Protein AF-A0AAD5LE48-F1 (afdb_monomer_lite)

Structure (mmCIF, N/CA/C/O backbone):
data_AF-A0AAD5LE48-F1
#
_entry.id   AF-A0AAD5LE48-F1
#
loop_
_atom_site.group_PDB
_atom_site.id
_atom_site.type_symbol
_atom_site.label_atom_id
_atom_site.label_alt_id
_atom_site.label_comp_id
_atom_site.label_asym_id
_atom_site.label_entity_id
_atom_site.label_seq_id
_atom_site.pdbx_PDB_ins_code
_atom_site.Cartn_x
_atom_site.Cartn_y
_atom_site.Cartn_z
_atom_site.occupancy
_atom_site.B_iso_or_equiv
_atom_site.auth_seq_id
_atom_site.auth_comp_id
_atom_site.auth_asym_id
_atom_site.auth_atom_id
_atom_site.pdbx_PDB_model_num
ATOM 1 N N . MET A 1 1 ? 73.760 23.676 -11.365 1.00 52.62 1 MET A N 1
ATOM 2 C CA . MET A 1 1 ? 73.547 25.018 -10.788 1.00 52.62 1 MET A CA 1
ATOM 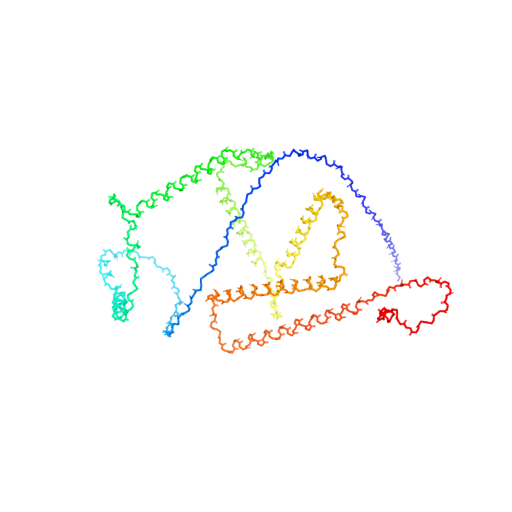3 C C . MET A 1 1 ? 72.198 25.520 -11.265 1.00 52.62 1 MET A C 1
ATOM 5 O O . MET A 1 1 ? 72.145 25.858 -12.432 1.00 52.62 1 MET A O 1
ATOM 9 N N . THR A 1 2 ? 71.165 25.488 -10.412 1.00 41.56 2 THR A N 1
ATOM 10 C CA . THR A 1 2 ? 70.126 26.533 -10.226 1.00 41.56 2 THR A CA 1
ATOM 11 C C . THR A 1 2 ? 69.010 26.014 -9.306 1.00 41.56 2 THR A C 1
ATOM 13 O O . THR A 1 2 ? 68.223 25.147 -9.661 1.00 41.56 2 THR A O 1
ATOM 16 N N . THR A 1 3 ? 69.077 26.515 -8.072 1.00 56.47 3 THR A N 1
ATOM 17 C CA . THR A 1 3 ? 68.016 26.949 -7.143 1.00 56.47 3 THR A CA 1
ATOM 18 C C . THR A 1 3 ? 66.665 26.228 -7.062 1.00 56.47 3 THR A C 1
ATOM 20 O O . THR A 1 3 ? 65.800 26.343 -7.925 1.00 56.47 3 THR A O 1
ATOM 23 N N . VAL A 1 4 ? 66.491 25.645 -5.874 1.00 49.28 4 VAL A N 1
ATOM 24 C CA . VAL A 1 4 ? 65.269 25.434 -5.089 1.00 49.28 4 VAL A CA 1
ATOM 25 C C . VAL A 1 4 ? 64.479 26.738 -4.908 1.00 49.28 4 VAL A C 1
ATOM 27 O O . VAL A 1 4 ? 65.065 27.750 -4.524 1.00 49.28 4 VAL A O 1
ATOM 30 N N . THR A 1 5 ? 63.156 26.688 -5.075 1.00 56.47 5 THR A N 1
ATOM 31 C CA . THR A 1 5 ? 62.216 27.647 -4.475 1.00 56.47 5 THR A CA 1
ATOM 32 C C . THR A 1 5 ? 61.049 26.902 -3.835 1.00 56.47 5 THR A C 1
ATOM 34 O O . THR A 1 5 ? 60.410 26.039 -4.431 1.00 56.47 5 THR A O 1
ATOM 37 N N . GLN A 1 6 ? 60.850 27.230 -2.565 1.00 51.38 6 GLN A N 1
ATOM 38 C CA . GLN A 1 6 ? 59.917 26.668 -1.602 1.00 51.38 6 GLN A CA 1
ATOM 39 C C . GLN A 1 6 ? 58.788 27.697 -1.454 1.00 51.38 6 GLN A C 1
ATOM 41 O O . GLN A 1 6 ? 59.073 28.871 -1.225 1.00 51.38 6 GLN A O 1
ATOM 46 N N . GLY A 1 7 ? 57.537 27.284 -1.660 1.00 52.62 7 GLY A N 1
ATOM 47 C CA . GLY A 1 7 ? 56.355 28.141 -1.553 1.00 52.62 7 GLY A CA 1
ATOM 48 C C . GLY A 1 7 ? 55.360 27.543 -0.570 1.00 52.62 7 GLY A C 1
ATOM 49 O O . GLY A 1 7 ? 54.667 26.586 -0.904 1.00 52.62 7 GLY A O 1
ATOM 50 N N . ASP A 1 8 ? 55.361 28.099 0.638 1.00 51.84 8 ASP A N 1
ATOM 51 C CA . ASP A 1 8 ? 54.362 27.939 1.695 1.00 51.84 8 ASP A CA 1
ATOM 52 C C . ASP A 1 8 ? 53.078 28.690 1.301 1.00 51.84 8 ASP A C 1
ATOM 54 O O . ASP A 1 8 ? 53.119 29.905 1.110 1.00 51.84 8 ASP A O 1
ATOM 58 N N . GLU A 1 9 ? 51.934 28.005 1.238 1.00 59.25 9 GLU A N 1
ATOM 59 C CA . GLU A 1 9 ? 50.615 28.648 1.278 1.00 59.25 9 GLU A CA 1
ATOM 60 C C . GLU A 1 9 ? 49.789 28.061 2.424 1.00 59.25 9 GLU A C 1
ATOM 62 O O . GLU A 1 9 ? 49.365 26.904 2.430 1.00 59.25 9 GLU A O 1
ATOM 67 N N . ARG A 1 10 ? 49.597 28.911 3.432 1.00 48.62 10 ARG A N 1
ATOM 68 C CA . ARG A 1 10 ? 48.846 28.683 4.660 1.00 48.62 10 ARG A CA 1
ATOM 69 C C . ARG A 1 10 ? 47.411 29.153 4.410 1.00 48.62 10 ARG A C 1
ATOM 71 O O . ARG A 1 10 ? 47.157 30.352 4.377 1.00 48.62 10 ARG A O 1
ATOM 78 N N . ALA A 1 11 ? 46.485 28.221 4.196 1.00 57.53 11 ALA A N 1
ATOM 79 C CA . ALA A 1 11 ? 45.061 28.527 4.084 1.00 57.53 11 ALA A CA 1
ATOM 80 C C . ALA A 1 11 ? 44.430 28.596 5.486 1.00 57.53 11 ALA A C 1
ATOM 82 O O . ALA A 1 11 ? 44.268 27.580 6.162 1.00 57.53 11 ALA A O 1
ATOM 83 N N . GLU A 1 12 ? 44.106 29.812 5.920 1.00 55.41 12 GLU A N 1
ATOM 84 C CA . GLU A 1 12 ? 43.290 30.106 7.100 1.00 55.41 12 GLU A CA 1
ATOM 85 C C . GLU A 1 12 ? 41.845 29.641 6.840 1.00 55.41 12 GLU A C 1
ATOM 87 O O . GLU A 1 12 ? 41.191 30.076 5.892 1.00 55.41 12 GLU A O 1
ATOM 92 N N . GLY A 1 13 ? 41.355 28.714 7.664 1.00 50.41 13 GLY A N 1
ATOM 93 C CA . GLY A 1 13 ? 39.972 28.247 7.646 1.00 50.41 13 GLY A CA 1
ATOM 94 C C . GLY A 1 13 ? 39.073 29.200 8.427 1.00 50.41 13 GLY A C 1
ATOM 95 O O . GLY A 1 13 ? 39.010 29.138 9.652 1.00 50.41 13 GLY A O 1
ATOM 96 N N . GLU A 1 14 ? 38.366 30.065 7.708 1.00 53.16 14 GLU A N 1
ATOM 97 C CA . GLU A 1 14 ? 37.365 30.984 8.242 1.00 53.16 14 GLU A CA 1
ATOM 98 C C . GLU A 1 14 ? 36.096 30.201 8.642 1.00 53.16 14 GLU A C 1
ATOM 100 O O . GLU A 1 14 ? 35.313 29.736 7.810 1.00 53.16 14 GLU A O 1
ATOM 105 N N . THR A 1 15 ? 35.905 29.985 9.945 1.00 50.03 15 THR A N 1
ATOM 106 C CA . THR A 1 15 ? 34.711 29.345 10.511 1.00 50.03 15 THR A CA 1
ATOM 107 C C . THR A 1 15 ? 33.518 30.298 10.451 1.00 50.03 15 THR A C 1
ATOM 109 O O . THR A 1 15 ? 33.377 31.185 11.293 1.00 50.03 15 THR A O 1
ATOM 112 N N . ALA A 1 16 ? 32.641 30.102 9.468 1.00 53.88 16 ALA A N 1
ATOM 113 C CA . ALA A 1 16 ? 31.370 30.810 9.358 1.0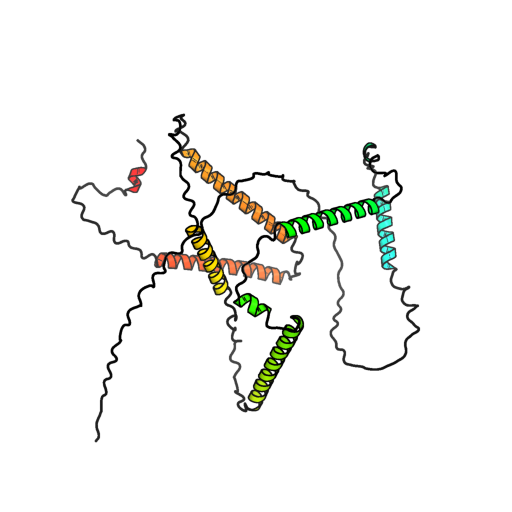0 53.88 16 ALA A CA 1
ATOM 114 C C . ALA A 1 16 ? 30.403 30.397 10.486 1.00 53.88 16 ALA A C 1
ATOM 116 O O . ALA A 1 16 ? 30.021 29.230 10.608 1.00 53.88 16 ALA A O 1
ATOM 117 N N . ALA A 1 17 ? 29.996 31.366 11.308 1.00 65.12 17 ALA A N 1
ATOM 118 C CA . ALA A 1 17 ? 28.974 31.193 12.335 1.00 65.12 17 ALA A CA 1
ATOM 119 C C . ALA A 1 17 ? 27.583 30.944 11.705 1.00 65.12 17 ALA A C 1
ATOM 121 O O . ALA A 1 17 ? 27.245 31.577 10.700 1.00 65.12 17 ALA A O 1
ATOM 122 N N . PRO A 1 18 ? 26.749 30.053 12.277 1.00 69.56 18 PRO A N 1
ATOM 123 C CA . PRO A 1 18 ? 25.406 29.799 11.766 1.00 69.56 18 PRO A CA 1
ATOM 124 C C . PRO A 1 18 ? 24.475 31.004 12.009 1.00 69.56 18 PRO A C 1
ATOM 126 O O . PRO A 1 18 ? 24.564 31.649 13.057 1.00 69.56 18 PRO A O 1
ATOM 129 N N . PRO A 1 19 ? 23.558 31.312 11.071 1.00 72.94 19 PRO A N 1
ATOM 130 C CA . PRO A 1 19 ? 22.644 32.440 11.205 1.00 72.94 19 PRO A CA 1
ATOM 131 C C . PRO A 1 19 ? 21.613 32.210 12.327 1.00 72.94 19 PRO A C 1
ATOM 133 O O . PRO A 1 19 ? 21.191 31.071 12.554 1.00 72.94 19 PRO A O 1
ATOM 136 N N . PRO A 1 20 ? 21.166 33.279 13.012 1.00 71.44 20 PRO A N 1
ATOM 137 C CA . PRO A 1 20 ? 20.167 33.176 14.069 1.00 71.44 20 PRO A CA 1
ATOM 138 C C . PRO A 1 20 ? 18.784 32.781 13.512 1.00 71.44 20 PRO A C 1
ATOM 140 O O . PRO A 1 20 ? 18.433 33.158 12.389 1.00 71.44 20 PRO A O 1
ATOM 143 N N . PRO A 1 21 ? 17.969 32.047 14.292 1.00 63.34 21 PRO A N 1
ATOM 144 C CA . PRO A 1 21 ? 16.643 31.617 13.869 1.00 63.34 21 PRO A CA 1
ATOM 145 C C . PRO A 1 21 ? 15.683 32.809 13.752 1.00 63.34 21 PRO A C 1
ATOM 147 O O . PRO A 1 21 ? 15.531 33.607 14.677 1.00 63.34 21 PRO A O 1
ATOM 150 N N . LEU A 1 22 ? 15.010 32.906 12.604 1.00 60.41 22 LEU A N 1
ATOM 151 C CA . LEU A 1 22 ? 13.974 33.902 12.342 1.00 60.41 22 LEU A CA 1
ATOM 152 C C . LEU A 1 22 ? 12.737 33.615 13.208 1.00 60.41 22 LEU A C 1
ATOM 154 O O . LEU A 1 22 ? 12.038 32.622 13.010 1.00 60.41 22 LEU A O 1
ATOM 158 N N . LEU A 1 23 ? 12.468 34.508 14.160 1.00 54.47 23 LEU A N 1
ATOM 159 C CA . LEU A 1 23 ? 11.239 34.541 14.950 1.00 54.47 23 LEU A CA 1
ATOM 160 C C . LEU A 1 23 ? 10.056 34.920 14.047 1.00 54.47 23 LEU A C 1
ATOM 162 O O . LEU A 1 23 ? 9.975 36.043 13.549 1.00 54.47 23 LEU A O 1
ATOM 166 N N . LEU A 1 24 ? 9.134 33.980 13.840 1.00 62.50 24 LEU A N 1
ATOM 167 C CA . LEU A 1 24 ? 7.852 34.237 13.183 1.00 62.50 24 LEU A CA 1
ATOM 168 C C . LEU A 1 24 ? 6.886 34.942 14.156 1.00 62.50 24 LEU A C 1
ATOM 170 O O . LEU A 1 24 ? 6.830 34.566 15.330 1.00 62.50 24 LEU A O 1
ATOM 174 N N . PRO A 1 25 ? 6.103 35.936 13.694 1.00 63.28 25 PRO A N 1
ATOM 175 C CA . PRO A 1 25 ? 5.102 36.598 14.524 1.00 63.28 25 PRO A CA 1
ATOM 176 C C . PRO A 1 25 ? 3.909 35.669 14.829 1.00 63.28 25 PRO A C 1
ATOM 178 O O . PRO A 1 25 ? 3.568 34.812 14.008 1.00 63.28 25 PRO A O 1
ATOM 181 N N . PRO A 1 26 ? 3.237 35.844 15.983 1.00 54.47 26 PRO A N 1
ATOM 182 C CA . PRO A 1 26 ? 2.100 35.020 16.381 1.00 54.47 26 PRO A CA 1
ATOM 183 C C . PRO A 1 26 ? 0.889 35.277 15.473 1.00 54.47 26 PRO A C 1
ATOM 185 O O . PRO A 1 26 ? 0.409 36.406 15.358 1.00 54.47 26 PRO A O 1
ATOM 188 N N . SER A 1 27 ? 0.370 34.222 14.841 1.00 49.34 27 SER A N 1
ATOM 189 C CA . SER A 1 27 ? -0.874 34.290 14.074 1.00 49.34 27 SER A CA 1
ATOM 190 C C . SER A 1 27 ? -2.066 34.453 15.017 1.00 49.34 27 SER A C 1
ATOM 192 O O . SER A 1 27 ? -2.290 33.614 15.892 1.00 49.34 27 SER A O 1
ATOM 194 N N . ALA A 1 28 ? -2.848 35.511 14.815 1.00 46.41 28 ALA A N 1
ATOM 195 C CA . ALA A 1 28 ? -4.138 35.699 15.464 1.00 46.41 28 ALA A CA 1
ATOM 196 C C . ALA A 1 28 ? -5.074 34.524 15.120 1.00 46.41 28 ALA A C 1
ATOM 198 O O . ALA A 1 28 ? -5.362 34.269 13.950 1.00 46.41 28 ALA A O 1
ATOM 199 N N . GLY A 1 29 ? -5.502 33.781 16.143 1.00 49.97 29 GLY A N 1
ATOM 200 C CA . GLY A 1 29 ? -6.390 32.630 15.997 1.00 49.97 29 GLY A CA 1
ATOM 201 C C . GLY A 1 29 ? -7.837 33.032 15.667 1.00 49.97 29 GLY A C 1
ATOM 202 O O . GLY A 1 29 ? -8.290 34.093 16.105 1.00 49.97 29 GLY A O 1
ATOM 203 N N . PRO A 1 30 ? -8.585 32.199 14.921 1.00 54.16 30 PRO A N 1
ATOM 204 C CA . PRO A 1 30 ? -9.992 32.443 14.636 1.00 54.16 30 PRO A CA 1
ATOM 205 C C . PRO A 1 30 ? -10.880 32.141 15.851 1.00 54.16 30 PRO A C 1
ATOM 207 O O . PRO A 1 30 ? -10.759 31.112 16.514 1.00 54.16 30 PRO A O 1
ATOM 210 N N . THR A 1 31 ? -11.803 33.060 16.116 1.00 45.12 31 THR A N 1
ATOM 211 C CA . THR A 1 31 ? -12.871 32.957 17.113 1.00 45.12 31 THR A CA 1
ATOM 212 C C . THR A 1 31 ? -13.891 31.902 16.669 1.00 45.12 31 THR A C 1
ATOM 214 O O . THR A 1 31 ? -14.505 32.048 15.614 1.00 45.12 31 THR A O 1
ATOM 217 N N . VAL A 1 32 ? -14.075 30.835 17.454 1.00 44.22 32 VAL A N 1
ATOM 218 C CA . VAL A 1 32 ? -15.041 29.757 17.171 1.00 44.22 32 VAL A CA 1
ATOM 219 C C . VAL A 1 32 ? -16.262 29.921 18.079 1.00 44.22 32 VAL A C 1
ATOM 221 O O . VAL A 1 32 ? -16.128 29.958 19.301 1.00 44.22 32 VAL A O 1
ATOM 224 N N . ALA A 1 33 ? -17.445 30.040 17.473 1.00 44.72 33 ALA A N 1
ATOM 225 C CA . ALA A 1 33 ? -18.741 30.024 18.151 1.00 44.72 33 ALA A CA 1
ATOM 226 C C . ALA A 1 33 ? -19.198 28.572 18.432 1.00 44.72 33 ALA A C 1
ATOM 228 O O . ALA A 1 33 ? -18.840 27.674 17.665 1.00 44.72 33 ALA A O 1
ATOM 229 N N . PRO A 1 34 ? -19.980 28.316 19.498 1.00 50.84 34 PRO A N 1
ATOM 230 C CA . PRO A 1 34 ? -20.386 26.968 19.881 1.00 50.84 34 PRO A CA 1
ATOM 231 C C . PRO A 1 34 ? -21.618 26.520 19.084 1.00 50.84 34 PRO A C 1
ATOM 233 O O . PRO A 1 34 ? -22.558 27.294 18.910 1.00 50.84 34 PRO A O 1
ATOM 236 N N . LEU A 1 35 ? -21.632 25.263 18.636 1.00 42.81 35 LEU A N 1
ATOM 237 C CA . LEU A 1 35 ? -22.845 24.599 18.161 1.00 42.81 35 LEU A CA 1
ATOM 238 C C . LEU A 1 35 ? -23.081 23.307 18.941 1.00 42.81 35 LEU A C 1
ATOM 240 O O . LEU A 1 35 ? -22.179 22.489 19.129 1.00 42.81 35 LEU A O 1
ATOM 244 N N . ASP A 1 36 ? -24.322 23.214 19.407 1.00 41.81 36 ASP A N 1
ATOM 245 C CA . ASP A 1 36 ? -24.914 22.193 20.254 1.00 41.81 36 ASP A CA 1
ATOM 246 C C . ASP A 1 36 ? -24.954 20.796 19.627 1.00 41.81 36 ASP A C 1
ATOM 248 O O . ASP A 1 36 ? -24.866 20.602 18.414 1.00 41.81 36 ASP A O 1
ATOM 252 N N . GLY A 1 37 ? -25.076 19.805 20.510 1.00 45.28 37 GLY A N 1
ATOM 253 C CA . GLY A 1 37 ? -24.974 18.393 20.191 1.00 45.28 37 GLY A CA 1
ATOM 254 C C . GLY A 1 37 ? -26.247 17.702 19.705 1.00 45.28 37 GLY A C 1
ATOM 255 O O . GLY A 1 37 ? -27.360 18.202 19.794 1.00 45.28 37 GLY A O 1
ATOM 256 N N . ALA A 1 38 ? -26.029 16.468 19.260 1.00 39.00 38 ALA A N 1
ATOM 257 C CA . ALA A 1 38 ? -26.976 15.358 19.204 1.00 39.00 38 ALA A CA 1
ATOM 258 C C . ALA A 1 38 ? -26.097 14.090 19.120 1.00 39.00 38 ALA A C 1
ATOM 260 O O . ALA A 1 38 ? -25.253 13.983 18.237 1.00 39.00 38 ALA A O 1
ATOM 261 N N . SER A 1 39 ? -26.016 13.241 20.152 1.00 41.47 39 SER A N 1
ATOM 262 C CA . SER A 1 39 ? -26.899 12.085 20.383 1.00 41.47 39 SER A CA 1
ATOM 263 C C . SER A 1 39 ? -27.411 11.444 19.095 1.00 41.47 39 SER A C 1
ATOM 265 O O . SER A 1 39 ? -28.147 12.098 18.368 1.00 41.47 39 SER A O 1
ATOM 267 N N . VAL A 1 40 ? -27.073 10.167 18.865 1.00 39.97 40 VAL A N 1
ATOM 268 C CA . VAL A 1 40 ? -28.031 9.077 18.574 1.00 39.97 40 VAL A CA 1
ATOM 269 C C . VAL A 1 40 ? -27.296 7.771 18.200 1.00 39.97 40 VAL A C 1
ATOM 271 O O . VAL A 1 40 ? -26.526 7.692 17.250 1.00 39.97 40 VAL A O 1
ATOM 274 N N . GLU A 1 41 ? -27.567 6.780 19.049 1.00 36.34 41 GLU A N 1
ATOM 275 C CA . GLU A 1 41 ? -27.874 5.362 18.807 1.00 36.34 41 GLU A CA 1
ATOM 276 C C . GLU A 1 41 ? -26.913 4.400 18.085 1.00 36.34 41 GLU A C 1
ATOM 278 O O . GLU A 1 41 ? -26.689 4.388 16.879 1.00 36.34 41 GLU A O 1
ATOM 283 N N . SER A 1 42 ? -26.497 3.441 18.911 1.00 45.06 42 SER A N 1
ATOM 284 C CA . SER A 1 42 ? -26.138 2.056 18.632 1.00 45.06 42 SER A CA 1
ATOM 285 C C . SER A 1 42 ? -27.193 1.266 17.842 1.00 45.06 42 SER A C 1
ATOM 287 O O . SER A 1 42 ? -28.369 1.272 18.203 1.00 45.06 42 SER A O 1
ATOM 289 N N . GLY A 1 43 ? -26.738 0.454 16.881 1.00 37.25 43 GLY A N 1
ATOM 290 C CA . GLY A 1 43 ? -27.512 -0.608 16.225 1.00 37.25 43 GLY A CA 1
ATOM 291 C C . GLY A 1 43 ? -26.707 -1.916 16.075 1.00 37.25 43 GLY A C 1
ATOM 292 O O . GLY A 1 43 ? -25.477 -1.873 16.150 1.00 37.25 43 GLY A O 1
ATOM 293 N N . PRO A 1 44 ? -27.369 -3.084 15.932 1.00 50.41 44 PRO A N 1
ATOM 294 C CA . PRO A 1 44 ? -26.908 -4.335 16.536 1.00 50.41 44 PRO A CA 1
ATOM 295 C C . PRO A 1 44 ? -26.129 -5.301 15.628 1.00 50.41 44 PRO A C 1
ATOM 297 O O . PRO A 1 44 ? -26.191 -5.287 14.402 1.00 50.41 44 PRO A O 1
ATOM 300 N N . VAL A 1 45 ? -25.439 -6.198 16.333 1.00 41.34 45 VAL A N 1
ATOM 301 C CA . VAL A 1 45 ? -24.678 -7.377 15.907 1.00 41.34 45 VAL A CA 1
ATOM 302 C C . VAL A 1 45 ? -25.593 -8.470 15.333 1.00 41.34 45 VAL A C 1
ATOM 304 O O . VAL A 1 45 ? -26.605 -8.805 15.944 1.00 41.34 45 VAL A O 1
ATOM 307 N N . THR A 1 46 ? -25.182 -9.115 14.235 1.00 48.59 46 THR A N 1
ATOM 308 C CA . THR A 1 46 ? -25.749 -10.397 13.765 1.00 48.59 46 THR A CA 1
ATOM 309 C C . THR A 1 46 ? -24.698 -11.517 13.762 1.00 48.59 46 THR A C 1
ATOM 311 O O . THR A 1 46 ? -23.561 -11.260 13.354 1.00 48.59 46 THR A O 1
ATOM 314 N N . PRO A 1 47 ? -25.045 -12.756 14.174 1.00 49.41 47 PRO A N 1
ATOM 315 C CA . PRO A 1 47 ? -24.124 -13.888 14.231 1.00 49.41 47 PRO A CA 1
ATOM 316 C C . PRO A 1 47 ? -24.154 -14.754 12.958 1.00 49.41 47 PRO A C 1
ATOM 318 O O . PRO A 1 47 ? -25.088 -14.704 12.161 1.00 49.41 47 PRO A O 1
ATOM 321 N N . GLY A 1 48 ? -23.092 -15.544 12.784 1.00 36.75 48 GLY A N 1
ATOM 322 C CA . GLY A 1 48 ? -22.757 -16.264 11.558 1.00 36.75 48 GLY A CA 1
ATOM 323 C C . GLY A 1 48 ? -23.560 -17.519 11.201 1.00 36.75 48 GLY A C 1
ATOM 324 O O . GLY A 1 48 ? -24.442 -17.984 11.917 1.00 36.75 48 GLY A O 1
ATOM 325 N N . GLY A 1 49 ? -23.158 -18.107 10.071 1.00 34.34 49 GLY A N 1
ATOM 326 C CA . GLY A 1 49 ? -23.667 -19.366 9.538 1.00 34.34 49 GLY A CA 1
ATOM 327 C C . GLY A 1 49 ? -22.566 -20.131 8.803 1.00 34.34 49 GLY A C 1
ATOM 328 O O . GLY A 1 49 ? -22.047 -19.684 7.787 1.00 34.34 49 GLY A O 1
ATOM 329 N N . LYS A 1 50 ? -22.211 -21.290 9.358 1.00 39.59 50 LYS A N 1
ATOM 330 C CA . LYS A 1 50 ? -21.335 -22.329 8.797 1.00 39.59 50 LYS A CA 1
ATOM 331 C C . LYS A 1 50 ? -22.013 -23.002 7.591 1.00 39.59 50 LYS A C 1
ATOM 333 O O . LYS A 1 50 ? -23.228 -23.166 7.621 1.00 39.59 50 LYS A O 1
ATOM 338 N N . SER A 1 51 ? -21.251 -23.550 6.637 1.00 36.91 51 SER A N 1
ATOM 339 C CA . SER A 1 51 ? -21.260 -25.007 6.357 1.00 36.91 51 SER A CA 1
ATOM 340 C C . SER A 1 51 ? -20.526 -25.446 5.072 1.00 36.91 51 SER A C 1
ATOM 342 O O . SER A 1 51 ? -20.645 -24.859 4.006 1.00 36.91 51 SER A O 1
ATOM 344 N N . ALA A 1 52 ? -19.830 -26.576 5.243 1.00 36.16 52 ALA A N 1
ATOM 345 C CA . ALA A 1 52 ? -19.773 -27.757 4.376 1.00 36.16 52 ALA A CA 1
ATOM 346 C C . ALA A 1 52 ? -19.099 -27.694 2.990 1.00 36.16 52 ALA A C 1
ATOM 348 O O . ALA A 1 52 ? -19.690 -27.457 1.942 1.00 36.16 52 ALA A O 1
ATOM 349 N N . SER A 1 53 ? -17.859 -28.170 3.021 1.00 38.88 53 SER A N 1
ATOM 350 C CA . SER A 1 53 ? -17.108 -28.833 1.963 1.00 38.88 53 SER A CA 1
ATOM 351 C C . SER A 1 53 ? -17.811 -30.070 1.370 1.00 38.88 53 SER A C 1
ATOM 353 O O . SER A 1 53 ? -18.411 -30.870 2.088 1.00 38.88 53 SER A O 1
ATOM 355 N N . LYS A 1 54 ? -17.624 -30.318 0.061 1.00 40.91 54 LYS A N 1
ATOM 356 C CA . LYS A 1 54 ? -17.682 -31.673 -0.522 1.00 40.91 54 LYS A CA 1
ATOM 357 C C . LYS A 1 54 ? -16.813 -31.818 -1.782 1.00 40.91 54 LYS A C 1
ATOM 359 O O . LYS A 1 54 ? -16.839 -31.012 -2.702 1.00 40.91 54 LYS A O 1
ATOM 364 N N . LYS A 1 55 ? -16.040 -32.906 -1.752 1.00 43.41 55 LYS A N 1
ATOM 365 C CA . LYS A 1 55 ? -15.070 -33.451 -2.716 1.00 43.41 55 LYS A CA 1
ATOM 366 C C . LYS A 1 55 ? -15.658 -33.702 -4.116 1.00 43.41 55 LYS A C 1
ATOM 368 O O . LYS A 1 55 ? -16.778 -34.199 -4.199 1.00 43.41 55 LYS A O 1
ATOM 373 N N . LYS A 1 56 ? -14.821 -33.638 -5.166 1.00 39.06 56 LYS A N 1
ATOM 374 C CA . LYS A 1 56 ? -14.451 -34.819 -5.989 1.00 39.06 56 LYS A CA 1
ATOM 375 C C . LYS A 1 56 ? -13.398 -34.511 -7.060 1.00 39.06 56 LYS A C 1
ATOM 377 O O . LYS A 1 56 ? -13.229 -33.391 -7.516 1.00 39.06 56 LYS A O 1
ATOM 382 N N . ALA A 1 57 ? -12.671 -35.571 -7.392 1.00 42.34 57 ALA A N 1
ATOM 383 C CA . ALA A 1 57 ? -11.439 -35.610 -8.154 1.00 42.34 57 ALA A CA 1
ATOM 384 C C . ALA A 1 57 ? -11.636 -35.971 -9.641 1.00 42.34 57 ALA A C 1
ATOM 386 O O . ALA A 1 57 ? -12.697 -36.443 -10.044 1.00 42.34 57 ALA A O 1
ATOM 387 N N . ARG A 1 58 ? -10.491 -35.922 -10.344 1.00 43.62 58 ARG A N 1
ATOM 388 C CA . ARG A 1 58 ? -10.097 -36.610 -11.593 1.00 43.62 58 ARG A CA 1
ATOM 389 C C . ARG A 1 58 ? -10.480 -35.907 -12.898 1.00 43.62 58 ARG A C 1
ATOM 391 O O . ARG A 1 58 ? -11.622 -35.996 -13.320 1.00 43.62 58 ARG A O 1
ATOM 398 N N . ARG A 1 59 ? -9.465 -35.413 -13.628 1.00 41.50 59 ARG A N 1
ATOM 399 C CA . ARG A 1 59 ? -9.100 -35.939 -14.963 1.00 41.50 59 ARG A CA 1
ATOM 400 C C . ARG A 1 59 ? -7.752 -35.391 -15.443 1.00 41.50 59 ARG A C 1
ATOM 402 O O . ARG A 1 59 ? -7.410 -34.239 -15.205 1.00 41.50 59 ARG A O 1
ATOM 409 N N . ALA A 1 60 ? -6.986 -36.262 -16.086 1.00 41.44 60 ALA A N 1
ATOM 410 C CA . ALA A 1 60 ? -5.663 -36.007 -16.631 1.00 41.44 60 ALA A CA 1
ATOM 411 C C . ALA A 1 60 ? -5.710 -35.665 -18.134 1.00 41.44 60 ALA A C 1
ATOM 413 O O . ALA A 1 60 ? -6.601 -36.130 -18.838 1.00 41.44 60 ALA A O 1
ATOM 414 N N . LYS A 1 61 ? -4.658 -34.952 -18.571 1.00 46.28 61 LYS A N 1
ATOM 415 C CA . LYS A 1 61 ? -3.992 -34.946 -19.894 1.00 46.28 61 LYS A CA 1
ATOM 416 C C . LYS A 1 61 ? -4.783 -34.566 -21.164 1.00 46.28 61 LYS A C 1
ATOM 418 O O . LYS A 1 61 ? -5.523 -35.374 -21.709 1.00 46.28 61 LYS A O 1
ATOM 423 N N . LYS A 1 62 ? -4.397 -33.416 -21.735 1.00 40.06 62 LYS A N 1
ATOM 424 C CA . LYS A 1 62 ? -3.838 -33.213 -23.100 1.00 40.06 62 LYS A CA 1
ATOM 425 C C . LYS A 1 62 ? -3.335 -31.756 -23.157 1.00 40.06 62 LYS A C 1
ATOM 427 O O . LYS A 1 62 ? -4.118 -30.848 -22.932 1.00 40.06 62 LYS A O 1
ATOM 432 N N . ARG A 1 63 ? -2.024 -31.488 -23.067 1.00 45.09 63 ARG A N 1
ATOM 433 C CA . ARG A 1 63 ? -1.131 -31.173 -24.206 1.00 45.09 63 ARG A CA 1
ATOM 434 C C . ARG A 1 63 ? -1.886 -30.594 -25.408 1.00 45.09 63 ARG A C 1
ATOM 436 O O . ARG A 1 63 ? -2.550 -31.357 -26.096 1.00 45.09 63 ARG A O 1
ATOM 443 N N . ASN A 1 64 ? -1.706 -29.301 -25.666 1.00 40.59 64 ASN A N 1
ATOM 444 C CA . ASN A 1 64 ? -1.327 -28.829 -26.994 1.00 40.59 64 ASN A CA 1
ATOM 445 C C . ASN A 1 64 ? -0.606 -27.482 -26.887 1.00 40.59 64 ASN A C 1
ATOM 447 O O . ASN A 1 64 ? -1.129 -26.512 -26.352 1.00 40.59 64 ASN A O 1
ATOM 451 N N . SER A 1 65 ? 0.639 -27.500 -27.345 1.00 44.09 65 SER A N 1
ATOM 452 C CA . SER A 1 65 ? 1.501 -26.362 -27.619 1.00 44.09 65 SER A CA 1
ATOM 453 C C . SER A 1 65 ? 1.099 -25.778 -28.963 1.00 44.09 65 SER A C 1
ATOM 455 O O . SER A 1 65 ? 1.264 -26.471 -29.964 1.00 44.09 65 SER A O 1
ATOM 457 N N . TRP A 1 66 ? 0.607 -24.547 -29.007 1.00 36.75 66 TRP A N 1
ATOM 458 C CA . TRP A 1 66 ? 0.533 -23.796 -30.256 1.00 36.75 66 TRP A CA 1
ATOM 459 C C . TRP A 1 66 ? 1.347 -22.520 -30.083 1.00 36.75 66 TRP A C 1
ATOM 461 O O . TRP A 1 66 ? 1.032 -21.648 -29.281 1.00 36.75 66 TRP A O 1
ATOM 471 N N . ASN A 1 67 ? 2.470 -22.531 -30.785 1.00 40.66 67 ASN A N 1
ATOM 472 C CA . ASN A 1 67 ? 3.415 -21.458 -31.000 1.00 40.66 67 ASN A CA 1
ATOM 473 C C . ASN A 1 67 ? 3.650 -21.510 -32.511 1.00 40.66 67 ASN A C 1
ATOM 475 O O . ASN A 1 67 ? 4.250 -22.486 -32.952 1.00 40.66 67 ASN A O 1
ATOM 479 N N . ALA A 1 68 ? 3.108 -20.563 -33.276 1.00 39.06 68 ALA A N 1
ATOM 480 C CA . ALA A 1 68 ? 3.553 -20.204 -34.627 1.00 39.06 68 ALA A CA 1
ATOM 481 C C . ALA A 1 68 ? 2.639 -19.115 -35.215 1.00 39.06 68 ALA A C 1
ATOM 483 O O . ALA A 1 68 ? 1.449 -19.338 -35.398 1.00 39.06 68 ALA A O 1
ATOM 484 N N . ASN A 1 69 ? 3.242 -17.953 -35.462 1.00 41.94 69 ASN A N 1
ATOM 485 C CA . ASN A 1 69 ? 3.274 -17.229 -36.736 1.00 41.94 69 ASN A CA 1
ATOM 486 C C . ASN A 1 69 ? 2.003 -17.167 -37.609 1.00 41.94 69 ASN A C 1
ATOM 488 O O . ASN A 1 69 ? 1.601 -18.163 -38.197 1.00 41.94 69 ASN A O 1
ATOM 492 N N . GLY A 1 70 ? 1.538 -15.941 -37.843 1.00 34.50 70 GLY A N 1
ATOM 493 C CA . GLY A 1 70 ? 0.966 -15.461 -39.111 1.00 34.50 70 GLY A CA 1
ATOM 494 C C . GLY A 1 70 ? 1.269 -13.959 -39.148 1.00 34.50 70 GLY A C 1
ATOM 495 O O . GLY A 1 70 ? 0.907 -13.279 -38.192 1.00 34.50 70 GLY A O 1
ATOM 496 N N . ALA A 1 71 ? 2.117 -13.385 -40.005 1.00 41.44 71 ALA A N 1
ATOM 497 C CA . ALA A 1 71 ? 2.395 -13.583 -41.429 1.00 41.44 71 ALA A CA 1
ATOM 498 C C . ALA A 1 71 ? 1.160 -13.317 -42.294 1.00 41.44 71 ALA A C 1
ATOM 500 O O . ALA A 1 71 ? 0.199 -14.081 -42.274 1.00 41.44 71 ALA A O 1
ATOM 501 N N . ASP A 1 72 ? 1.261 -12.181 -42.978 1.00 43.66 72 ASP A N 1
ATOM 502 C CA . ASP A 1 72 ? 0.356 -11.549 -43.924 1.00 43.66 72 ASP A CA 1
ATOM 503 C C . ASP A 1 72 ? -0.216 -12.501 -44.976 1.00 43.66 72 ASP A C 1
ATOM 505 O O . ASP A 1 72 ? 0.470 -13.404 -45.456 1.00 43.66 72 ASP A O 1
ATOM 509 N N . THR A 1 73 ? -1.461 -12.250 -45.369 1.00 44.78 73 THR A N 1
ATOM 510 C CA . THR A 1 73 ? -1.979 -12.508 -46.720 1.00 44.78 73 THR A CA 1
ATOM 511 C C . THR A 1 73 ? -3.263 -11.697 -46.894 1.00 44.78 73 THR A C 1
ATOM 513 O O . THR A 1 73 ? -4.293 -12.003 -46.298 1.00 44.78 73 THR A O 1
ATOM 516 N N . ASP A 1 74 ? -3.141 -10.613 -47.656 1.00 44.12 74 ASP A N 1
ATOM 517 C CA . ASP A 1 74 ? -4.237 -9.945 -48.352 1.00 44.12 74 ASP A CA 1
ATOM 518 C C . ASP A 1 74 ? -4.636 -10.820 -49.551 1.00 44.12 74 ASP A C 1
ATOM 520 O O . ASP A 1 74 ? -3.767 -11.131 -50.356 1.00 44.12 74 ASP A O 1
ATOM 524 N N . ASP A 1 75 ? -5.904 -11.228 -49.638 1.00 45.72 75 ASP A N 1
ATOM 525 C CA . ASP A 1 75 ? -6.648 -11.650 -50.847 1.00 45.72 75 ASP A CA 1
ATOM 526 C C . ASP A 1 75 ? -8.048 -12.078 -50.345 1.00 45.72 75 ASP A C 1
ATOM 528 O O . ASP A 1 75 ? -8.167 -12.981 -49.522 1.00 45.72 75 ASP A O 1
ATOM 532 N N . ALA A 1 76 ? -9.104 -11.277 -50.496 1.00 43.31 76 ALA A N 1
ATOM 533 C CA . ALA A 1 76 ? -9.879 -11.016 -51.712 1.00 43.31 76 ALA A CA 1
ATOM 534 C C . ALA A 1 76 ? -10.779 -12.201 -52.131 1.00 43.31 76 ALA A C 1
ATOM 536 O O . ALA A 1 76 ? -10.328 -13.149 -52.757 1.00 43.31 76 ALA A O 1
ATOM 537 N N . GLU A 1 77 ? -12.070 -12.008 -51.829 1.00 51.12 77 GLU A N 1
ATOM 538 C CA . GLU A 1 77 ? -13.261 -12.475 -52.563 1.00 51.12 77 GLU A CA 1
ATOM 539 C C . GLU A 1 77 ? -13.746 -13.934 -52.390 1.00 51.12 77 GLU A C 1
ATOM 541 O O . GLU A 1 77 ? -12.973 -14.878 -52.340 1.00 51.12 77 GLU A O 1
ATOM 546 N N . GLU A 1 78 ? -15.085 -14.051 -52.331 1.00 54.06 78 GLU A N 1
ATOM 547 C CA . GLU A 1 78 ? -15.937 -15.259 -52.357 1.00 54.06 78 GLU A CA 1
ATOM 548 C C . GLU A 1 78 ? -15.948 -16.178 -51.124 1.00 54.06 78 GLU A C 1
ATOM 550 O O . GLU A 1 78 ? -15.199 -17.132 -51.117 1.00 54.06 78 GLU A O 1
ATOM 555 N N . GLU A 1 79 ? -16.871 -15.981 -50.161 1.00 45.81 79 GLU A N 1
ATOM 556 C CA . GLU A 1 79 ? -17.601 -17.065 -49.442 1.00 45.81 79 GLU A CA 1
ATOM 557 C C . GLU A 1 79 ? -18.838 -16.485 -48.696 1.00 45.81 79 GLU A C 1
ATOM 559 O O . GLU A 1 79 ? -18.921 -16.487 -47.470 1.00 45.81 79 GLU A O 1
ATOM 564 N N . GLU A 1 80 ? -19.834 -15.961 -49.420 1.00 54.34 80 GLU A N 1
ATOM 565 C CA . GLU A 1 80 ? -21.197 -15.773 -48.886 1.00 54.34 80 GLU A CA 1
ATOM 566 C C . GLU A 1 80 ? -22.079 -16.897 -49.447 1.00 54.34 80 GLU A C 1
ATOM 568 O O . GLU A 1 80 ? -22.738 -16.671 -50.449 1.00 54.34 80 GLU A O 1
ATOM 573 N N . GLU A 1 81 ? -22.055 -18.110 -48.866 1.00 53.19 81 GLU A N 1
ATOM 574 C CA . GLU A 1 81 ? -23.162 -19.096 -48.995 1.00 53.19 81 GLU A CA 1
ATOM 575 C C . GLU A 1 81 ? -23.051 -20.388 -48.134 1.00 53.19 81 GLU A C 1
ATOM 577 O O . GLU A 1 81 ? -23.945 -21.229 -48.206 1.00 53.19 81 GLU A O 1
ATOM 582 N N . GLU A 1 82 ? -22.058 -20.557 -47.239 1.00 48.78 82 GLU A N 1
ATOM 583 C CA . GLU A 1 82 ? -21.955 -21.759 -46.364 1.00 48.78 82 GLU A CA 1
ATOM 584 C C . GLU A 1 82 ? -22.281 -21.555 -44.860 1.00 48.78 82 GLU A C 1
ATOM 586 O O . GLU A 1 82 ? -22.240 -22.509 -44.078 1.00 48.78 82 GLU A O 1
ATOM 591 N N . GLU A 1 83 ? -22.705 -20.367 -44.407 1.00 46.81 83 GLU A N 1
ATOM 592 C CA . GLU A 1 83 ? -22.932 -20.113 -42.965 1.00 46.81 83 GLU A CA 1
ATOM 593 C C . GLU A 1 83 ? -24.229 -20.705 -42.362 1.00 46.81 83 GLU A C 1
ATOM 595 O O . GLU A 1 83 ? -24.399 -20.697 -41.142 1.00 46.81 83 GLU A O 1
ATOM 600 N N . VAL A 1 84 ? -25.140 -21.297 -43.147 1.00 47.84 84 VAL A N 1
ATOM 601 C CA . VAL A 1 84 ? -26.436 -21.793 -42.614 1.00 47.84 84 VAL A CA 1
ATOM 602 C C . VAL A 1 84 ? -26.395 -23.269 -42.165 1.00 47.84 84 VAL A C 1
ATOM 604 O O . VAL A 1 84 ? -27.347 -23.766 -41.561 1.00 47.84 84 VAL A O 1
ATOM 607 N N . ALA A 1 85 ? -25.289 -23.989 -42.390 1.00 47.53 85 ALA A N 1
ATOM 608 C CA . ALA A 1 85 ? -25.169 -25.416 -42.048 1.00 47.53 85 ALA A CA 1
ATOM 609 C C . ALA A 1 85 ? -24.316 -25.717 -40.794 1.00 47.53 85 ALA A C 1
ATOM 611 O O . ALA A 1 85 ? -24.338 -26.843 -40.288 1.00 47.53 85 ALA A O 1
ATOM 612 N N . ALA A 1 86 ? -23.595 -24.732 -40.248 1.00 45.34 86 ALA A N 1
ATOM 613 C CA . ALA A 1 86 ? -22.657 -24.940 -39.137 1.00 45.34 86 ALA A CA 1
ATOM 614 C C . ALA A 1 86 ? -23.292 -24.872 -37.729 1.00 45.34 86 ALA A C 1
ATOM 616 O O . ALA A 1 86 ? -22.670 -25.303 -36.754 1.00 45.34 86 ALA A O 1
ATOM 617 N N . ASP A 1 87 ? -24.544 -24.418 -37.599 1.00 47.50 87 ASP A N 1
ATOM 618 C CA . ASP A 1 87 ? -25.179 -24.155 -36.292 1.00 47.50 87 ASP A CA 1
ATOM 619 C C . ASP A 1 87 ? -25.924 -25.370 -35.683 1.00 47.50 87 ASP A C 1
ATOM 621 O O . ASP A 1 87 ? -26.526 -25.303 -34.611 1.00 47.50 87 ASP A O 1
ATOM 625 N N . VAL A 1 88 ? -25.857 -26.542 -36.331 1.00 53.72 88 VAL A N 1
ATOM 626 C CA . VAL A 1 88 ? -26.522 -27.782 -35.868 1.00 53.72 88 VAL A CA 1
ATOM 627 C C . VAL A 1 88 ? -25.560 -28.755 -35.162 1.00 53.72 88 VAL A C 1
ATOM 629 O O . VAL A 1 88 ? -26.000 -29.706 -34.512 1.00 53.72 88 VAL A O 1
ATOM 632 N N . LEU A 1 89 ? -24.241 -28.518 -35.186 1.00 51.50 89 LEU A N 1
ATOM 633 C CA . LEU A 1 89 ? -23.253 -29.510 -34.726 1.00 51.50 89 LEU A CA 1
ATOM 634 C C . LEU A 1 89 ? -22.516 -29.179 -33.414 1.00 51.50 89 LEU A C 1
ATOM 636 O O . LEU A 1 89 ? -21.462 -29.754 -33.138 1.00 51.50 89 LEU A O 1
ATOM 640 N N . VAL A 1 90 ? -23.062 -28.311 -32.554 1.00 56.09 90 VAL A N 1
ATOM 641 C CA . VAL A 1 90 ? -22.439 -27.974 -31.255 1.00 56.09 90 VAL A CA 1
ATOM 642 C C . VAL A 1 90 ? -23.422 -28.078 -30.091 1.00 56.09 90 VAL A C 1
ATOM 644 O O . VAL A 1 90 ? -23.512 -27.163 -29.294 1.00 56.09 90 VAL A O 1
ATOM 647 N N . MET A 1 91 ? -24.146 -29.193 -29.903 1.00 55.97 91 MET A N 1
ATOM 648 C CA . MET A 1 91 ? -24.790 -29.445 -28.592 1.00 55.97 91 MET A CA 1
ATOM 649 C C . MET A 1 91 ? -25.077 -30.903 -28.146 1.00 55.97 91 MET A C 1
ATOM 651 O O . MET A 1 91 ? -25.911 -31.087 -27.257 1.00 55.97 91 MET A O 1
ATOM 655 N N . PRO A 1 92 ? -24.379 -31.976 -28.580 1.00 58.78 92 PRO A N 1
ATOM 656 C CA . PRO A 1 92 ? -24.644 -33.303 -28.001 1.00 58.78 92 PRO A CA 1
ATOM 657 C C . PRO A 1 92 ? -24.279 -33.374 -26.501 1.00 58.78 92 PRO A C 1
ATOM 659 O O . PRO A 1 92 ? -25.010 -33.949 -25.695 1.00 58.78 92 PRO A O 1
ATOM 662 N N . ARG A 1 93 ? -23.207 -32.690 -26.070 1.00 58.78 93 ARG A N 1
ATOM 663 C CA . ARG A 1 93 ? -22.760 -32.710 -24.661 1.00 58.78 93 ARG A CA 1
ATOM 664 C C . ARG A 1 93 ? -23.658 -31.920 -23.705 1.00 58.78 93 ARG A C 1
ATOM 666 O O . ARG A 1 93 ? -23.770 -32.303 -22.541 1.00 58.78 93 ARG A O 1
ATOM 673 N N . GLY A 1 94 ? -24.281 -30.832 -24.162 1.00 69.81 94 GLY A N 1
ATOM 674 C CA . GLY A 1 94 ? -25.170 -30.012 -23.329 1.00 69.81 94 GLY A CA 1
ATOM 675 C C . GLY A 1 94 ? -26.482 -30.731 -23.010 1.00 69.81 94 GLY A C 1
ATOM 676 O O . GLY A 1 94 ? -26.919 -30.763 -21.858 1.00 69.81 94 GLY A O 1
ATOM 677 N N . VAL A 1 95 ? -27.061 -31.396 -24.014 1.00 75.50 95 VAL A N 1
ATOM 678 C CA . VAL A 1 95 ? -28.292 -32.187 -23.861 1.00 75.50 95 VAL A CA 1
ATOM 679 C C . VAL A 1 95 ? -28.052 -33.410 -22.969 1.00 75.50 95 VAL A C 1
ATOM 681 O O . VAL A 1 95 ? -28.863 -33.697 -22.086 1.00 75.50 95 VAL A O 1
ATOM 684 N N . GLU A 1 96 ? -26.905 -34.083 -23.114 1.00 76.69 96 GLU A N 1
ATOM 685 C CA . GLU A 1 96 ? -26.511 -35.189 -22.231 1.00 76.69 96 GLU A CA 1
ATOM 686 C C . GLU A 1 96 ? -26.332 -34.751 -20.771 1.00 76.69 96 GLU A C 1
ATOM 688 O O . GLU A 1 96 ? -26.760 -35.458 -19.857 1.00 76.69 96 GLU A O 1
ATOM 693 N N . GLN A 1 97 ? -25.738 -33.579 -20.520 1.00 75.62 97 GLN A N 1
ATOM 694 C CA . GLN A 1 97 ? -25.605 -33.049 -19.159 1.00 75.62 97 GLN A CA 1
ATOM 695 C C . GLN A 1 97 ? -26.961 -32.711 -18.538 1.00 75.62 97 GLN A C 1
ATOM 697 O O . GLN A 1 97 ? -27.179 -33.021 -17.364 1.00 75.62 97 GLN A O 1
ATOM 702 N N . LYS A 1 98 ? -27.883 -32.140 -19.323 1.00 81.75 98 LYS A N 1
ATOM 703 C CA . LYS A 1 98 ? -29.243 -31.835 -18.869 1.00 81.75 98 LYS A CA 1
ATOM 704 C C . LYS A 1 98 ? -30.006 -33.113 -18.509 1.00 81.75 98 LYS A C 1
ATOM 706 O O . LYS A 1 98 ? -30.498 -33.209 -17.387 1.00 81.75 98 LYS A O 1
ATOM 711 N N . LYS A 1 99 ? -29.974 -34.139 -19.372 1.00 85.38 99 LYS A N 1
ATOM 712 C CA . LYS A 1 99 ? -30.554 -35.465 -19.075 1.00 85.38 99 LYS A CA 1
ATOM 713 C C . LYS A 1 99 ? -29.936 -36.107 -17.830 1.00 85.38 99 LYS A C 1
ATOM 715 O O . LYS A 1 99 ? -30.641 -36.699 -17.022 1.00 85.38 99 LYS A O 1
ATOM 720 N N . LYS A 1 100 ? -28.622 -35.968 -17.631 1.00 86.00 100 LYS A N 1
ATOM 721 C CA . LYS A 1 100 ? -27.918 -36.545 -16.473 1.00 86.00 100 LYS A CA 1
ATOM 722 C C . LYS A 1 100 ? -28.231 -35.829 -15.157 1.00 86.00 100 LYS A C 1
ATOM 724 O O . LYS A 1 100 ? -28.219 -36.463 -14.103 1.00 86.00 100 LYS A O 1
ATOM 729 N N . LEU A 1 101 ? -28.481 -34.521 -15.197 1.00 83.62 101 LEU A N 1
ATOM 730 C CA . LEU A 1 101 ? -28.951 -33.757 -14.039 1.00 83.62 101 LEU A CA 1
ATOM 731 C C . LEU A 1 101 ? -30.408 -34.081 -13.711 1.00 83.62 101 LEU A C 1
ATOM 733 O O . LEU A 1 101 ? -30.737 -34.229 -12.539 1.00 83.62 101 LEU A O 1
ATOM 737 N N . GLU A 1 102 ? -31.251 -34.237 -14.727 1.00 90.12 102 GLU A N 1
ATOM 738 C CA . GLU A 1 102 ? -32.657 -34.604 -14.569 1.00 90.12 102 GLU A CA 1
ATOM 739 C C . GLU A 1 102 ? -32.817 -36.021 -14.004 1.00 90.12 102 GLU A C 1
ATOM 741 O O . GLU A 1 102 ? -33.523 -36.191 -13.016 1.00 90.12 102 GLU A O 1
ATOM 746 N N . ALA A 1 103 ? -32.049 -36.996 -14.505 1.00 88.56 103 ALA A N 1
ATOM 747 C CA . ALA A 1 103 ? -32.010 -38.355 -13.958 1.00 88.56 103 ALA A CA 1
ATOM 748 C C . ALA A 1 103 ? -31.526 -38.396 -12.496 1.00 88.56 103 ALA A C 1
ATOM 750 O O . ALA A 1 103 ? -32.081 -39.108 -11.667 1.00 88.56 103 ALA A O 1
ATOM 751 N N . LYS A 1 104 ? -30.524 -37.580 -12.134 1.00 86.31 104 LYS A N 1
ATOM 752 C CA . LYS A 1 104 ? -30.108 -37.440 -10.727 1.00 86.31 104 LYS A CA 1
ATOM 753 C C . LYS A 1 104 ? -31.177 -36.789 -9.861 1.00 86.31 104 LYS A C 1
ATOM 755 O O . LYS A 1 104 ? -31.243 -37.070 -8.670 1.00 86.31 104 LYS A O 1
ATOM 760 N N . LYS A 1 105 ? -31.958 -35.869 -10.429 1.00 86.06 105 LYS A N 1
ATOM 761 C CA . LYS A 1 105 ? -33.032 -35.179 -9.718 1.00 86.06 105 LYS A CA 1
ATOM 762 C C . LYS A 1 105 ? -34.206 -36.124 -9.460 1.00 86.06 105 LYS A C 1
ATOM 764 O O . LYS A 1 105 ? -34.721 -36.094 -8.349 1.00 86.06 105 LYS A O 1
ATOM 769 N N . SER A 1 106 ? -34.570 -36.978 -10.421 1.00 83.81 106 SER A N 1
ATOM 770 C CA . SER A 1 106 ? -35.600 -38.009 -10.232 1.00 83.81 106 SER A CA 1
ATOM 771 C C . SER A 1 106 ? -35.152 -39.085 -9.239 1.00 83.81 106 SER A C 1
ATOM 773 O O . SER A 1 106 ? -35.903 -39.403 -8.327 1.00 83.81 106 SER A O 1
ATOM 775 N N . GLU A 1 107 ? -33.897 -39.544 -9.316 1.00 85.12 107 GLU A N 1
ATOM 776 C CA . GLU A 1 107 ? -33.312 -40.484 -8.342 1.00 85.12 107 GLU A CA 1
ATOM 777 C C . GLU A 1 107 ? -33.274 -39.884 -6.920 1.00 85.12 107 GLU A C 1
ATOM 779 O O . GLU A 1 107 ? -33.583 -40.555 -5.932 1.00 85.12 107 GLU A O 1
ATOM 784 N N . LEU A 1 108 ? -32.962 -38.585 -6.789 1.00 77.50 108 LEU A N 1
ATOM 785 C CA . LEU A 1 108 ? -33.075 -37.883 -5.505 1.00 77.50 108 LEU A CA 1
ATOM 786 C C . LEU A 1 108 ? -34.526 -37.761 -5.030 1.00 77.50 108 LEU A C 1
ATOM 788 O O . LEU A 1 108 ? -34.756 -37.809 -3.828 1.00 77.50 108 LEU A O 1
ATOM 792 N N . GLN A 1 109 ? -35.487 -37.577 -5.939 1.00 74.81 109 GLN A N 1
ATOM 793 C CA . GLN A 1 109 ? -36.910 -37.488 -5.602 1.00 74.81 109 GLN A CA 1
ATOM 794 C C . GLN A 1 109 ? -37.473 -38.826 -5.116 1.00 74.81 109 GLN A C 1
ATOM 796 O O . GLN A 1 109 ? -38.253 -38.828 -4.171 1.00 74.81 109 GLN A O 1
ATOM 801 N N . GLU A 1 110 ? -37.051 -39.947 -5.704 1.00 80.94 110 GLU A N 1
ATOM 802 C CA . GLU A 1 110 ? -37.448 -41.292 -5.263 1.00 80.94 110 GLU A CA 1
ATOM 803 C C . GLU A 1 110 ? -36.828 -41.667 -3.908 1.00 80.94 110 GLU A C 1
ATOM 805 O O . GLU A 1 110 ? -37.447 -42.365 -3.108 1.00 80.94 110 GLU A O 1
ATOM 810 N N . THR A 1 111 ? -35.622 -41.168 -3.614 1.00 75.94 111 THR A N 1
ATOM 811 C CA . THR A 1 111 ? -34.911 -41.445 -2.351 1.00 75.94 111 THR A CA 1
ATOM 812 C C . THR A 1 111 ? -35.224 -40.457 -1.221 1.00 75.94 111 THR A C 1
ATOM 814 O O . THR A 1 111 ? -34.900 -40.731 -0.063 1.00 75.94 111 THR A O 1
ATOM 817 N N . TYR A 1 112 ? -35.878 -39.325 -1.504 1.00 72.56 112 TYR A N 1
ATOM 818 C CA . TYR A 1 112 ? -36.326 -38.375 -0.482 1.00 72.56 112 TYR A CA 1
ATOM 819 C C . TYR A 1 112 ? -37.672 -38.802 0.123 1.00 72.56 112 TYR A C 1
ATOM 821 O O . TYR A 1 112 ? -38.740 -38.337 -0.262 1.00 72.56 112 TYR A O 1
ATOM 829 N N . THR A 1 113 ? -37.619 -39.652 1.148 1.00 66.81 113 THR A N 1
ATOM 830 C CA . THR A 1 113 ? -38.780 -40.001 1.993 1.00 66.81 113 THR A CA 1
ATOM 831 C C . THR A 1 113 ? -39.109 -38.930 3.039 1.00 66.81 113 THR A C 1
ATOM 833 O O . THR A 1 113 ? -40.129 -39.003 3.723 1.00 66.81 113 THR A O 1
ATOM 836 N N . PHE A 1 114 ? -38.264 -37.905 3.162 1.00 66.38 114 PHE A N 1
ATOM 837 C CA . PHE A 1 114 ? -38.481 -36.776 4.053 1.00 66.38 114 PHE A CA 1
ATOM 838 C C . PHE A 1 114 ? -39.204 -35.655 3.304 1.00 66.38 114 PHE A C 1
ATOM 840 O O . PHE A 1 114 ? -38.577 -34.771 2.721 1.00 66.38 114 PHE A O 1
ATOM 847 N N . ALA A 1 115 ? -40.535 -35.696 3.315 1.00 66.19 115 ALA A N 1
ATOM 848 C CA . ALA A 1 115 ? -41.353 -34.540 2.978 1.00 66.19 115 ALA A CA 1
ATOM 849 C C . ALA A 1 115 ? -41.409 -33.641 4.224 1.00 66.19 115 ALA A C 1
ATOM 851 O O . ALA A 1 115 ? -42.124 -33.983 5.172 1.00 66.19 115 ALA A O 1
ATOM 852 N N . PRO A 1 116 ? -40.649 -32.528 4.293 1.00 67.44 116 PRO A N 1
ATOM 853 C CA . PRO A 1 116 ? -40.776 -31.618 5.418 1.00 67.44 116 PRO A CA 1
ATOM 854 C C . PRO A 1 116 ? -42.229 -31.153 5.471 1.00 67.44 116 PRO A C 1
ATOM 856 O O . PRO A 1 116 ? -42.751 -30.596 4.502 1.00 67.44 116 PRO A O 1
ATOM 859 N N . GLN A 1 117 ? -42.891 -31.411 6.596 1.00 67.50 117 GLN A N 1
ATOM 860 C CA . GLN A 1 117 ? -44.227 -30.903 6.867 1.00 67.50 117 GLN A CA 1
ATOM 861 C C . GLN A 1 117 ? -44.123 -29.382 7.017 1.00 67.50 117 GLN A C 1
ATOM 863 O O . GLN A 1 117 ? -43.936 -28.845 8.106 1.00 67.50 117 GLN A O 1
ATOM 868 N N . LEU A 1 118 ? -44.156 -28.670 5.891 1.00 62.25 118 LEU A N 1
ATOM 869 C CA . LEU A 1 118 ? -44.241 -27.220 5.881 1.00 62.25 118 LEU A CA 1
ATOM 870 C C . LEU A 1 118 ? -45.626 -26.851 6.407 1.00 62.25 118 LEU A C 1
ATOM 872 O O . LEU A 1 118 ? -46.643 -27.177 5.793 1.00 62.25 118 LEU A O 1
ATOM 876 N N . ASN A 1 119 ? -45.657 -26.187 7.563 1.00 57.91 119 ASN A N 1
ATOM 877 C CA . ASN A 1 119 ? -46.882 -25.670 8.156 1.00 57.91 119 ASN A CA 1
ATOM 878 C C . ASN A 1 119 ? -47.679 -24.888 7.102 1.00 57.91 119 ASN A C 1
ATOM 880 O O . ASN A 1 119 ? -47.183 -23.920 6.525 1.00 57.91 119 ASN A O 1
ATOM 884 N N . THR A 1 120 ? -48.943 -25.263 6.902 1.00 61.88 120 THR A N 1
ATOM 885 C CA . THR A 1 120 ? -49.879 -24.672 5.924 1.00 61.88 120 THR A CA 1
ATOM 886 C C . THR A 1 120 ? -50.069 -23.156 6.072 1.00 61.88 120 THR A C 1
ATOM 888 O O . THR A 1 120 ? -50.582 -22.500 5.166 1.00 61.88 120 THR A O 1
ATOM 891 N N . LYS A 1 121 ? -49.601 -22.578 7.184 1.00 61.16 121 LYS A N 1
ATOM 892 C CA . LYS A 1 121 ? -49.610 -21.142 7.475 1.00 61.16 121 LYS A CA 1
ATOM 893 C C . LYS A 1 121 ? -48.625 -20.321 6.628 1.00 61.16 121 LYS A C 1
ATOM 895 O O . LYS A 1 121 ? -48.880 -19.139 6.438 1.00 61.16 121 LYS A O 1
ATOM 900 N N . SER A 1 122 ? -47.557 -20.904 6.069 1.00 58.22 122 SER A N 1
ATOM 901 C CA . SER A 1 122 ? -46.623 -20.157 5.200 1.00 58.22 122 SER A CA 1
ATOM 902 C C . SER A 1 122 ? -47.082 -20.047 3.741 1.00 58.22 122 SER A C 1
ATOM 904 O O . SER A 1 122 ? -46.481 -19.308 2.968 1.00 58.22 122 SER A O 1
ATOM 906 N N . LYS A 1 123 ? -48.161 -20.742 3.352 1.00 56.25 123 LYS A N 1
ATOM 907 C CA . LYS A 1 123 ? -48.676 -20.755 1.970 1.00 56.25 123 LYS A CA 1
ATOM 908 C C . LYS A 1 123 ? -49.703 -19.647 1.678 1.00 56.25 123 LYS A C 1
ATOM 910 O O . LYS A 1 123 ? -50.223 -19.588 0.572 1.00 56.25 123 LYS A O 1
ATOM 915 N N . ARG A 1 124 ? -50.032 -18.798 2.660 1.00 53.66 124 ARG A N 1
ATOM 916 C CA . ARG A 1 124 ? -51.130 -17.809 2.580 1.00 53.66 124 ARG A CA 1
ATOM 917 C C . ARG A 1 124 ? -50.700 -16.341 2.632 1.00 53.66 124 ARG A C 1
ATOM 919 O O . ARG A 1 124 ? -51.532 -15.490 2.918 1.00 53.66 124 ARG A O 1
ATOM 926 N N . MET A 1 125 ? -49.442 -16.024 2.357 1.00 57.34 125 MET A N 1
ATOM 927 C CA . MET A 1 125 ? -49.021 -14.629 2.219 1.00 57.34 125 MET A CA 1
ATOM 928 C C . MET A 1 125 ? -48.370 -14.456 0.849 1.00 57.34 125 MET A C 1
ATOM 930 O O . MET A 1 125 ? -47.429 -15.174 0.525 1.00 57.34 125 MET A O 1
ATOM 934 N N . ASP A 1 126 ? -48.918 -13.523 0.073 1.00 58.84 126 ASP A N 1
ATOM 935 C CA . ASP A 1 126 ? -48.440 -13.015 -1.221 1.00 58.84 126 ASP A CA 1
ATOM 936 C C . ASP A 1 126 ? -49.022 -13.657 -2.493 1.00 58.84 126 ASP A C 1
ATOM 938 O O . ASP A 1 126 ? -48.297 -14.032 -3.415 1.00 58.84 126 ASP A O 1
ATOM 942 N N . THR A 1 127 ? -50.348 -13.664 -2.621 1.00 57.31 127 THR A N 1
ATOM 943 C CA . THR A 1 127 ? -50.974 -13.429 -3.934 1.00 57.31 127 THR A CA 1
ATOM 944 C C . THR A 1 127 ? -51.552 -12.014 -3.934 1.00 57.31 127 THR A C 1
ATOM 946 O O . THR A 1 127 ? -52.537 -11.792 -3.231 1.00 57.31 127 THR A O 1
ATOM 949 N N . PRO A 1 128 ? -50.959 -11.036 -4.645 1.00 57.84 128 PRO A N 1
ATOM 950 C CA . PRO A 1 128 ? -51.631 -9.760 -4.858 1.00 57.84 128 PRO A CA 1
ATOM 951 C C . PRO A 1 128 ? -52.897 -10.002 -5.696 1.00 57.84 128 PRO A C 1
ATOM 953 O O . PRO A 1 128 ? -52.840 -10.688 -6.713 1.00 57.84 128 PRO A O 1
ATOM 956 N N . GLU A 1 129 ? -54.039 -9.466 -5.257 1.00 59.81 129 GLU A N 1
ATOM 957 C CA . GLU A 1 129 ? -55.349 -9.602 -5.928 1.00 59.81 129 GLU A CA 1
ATOM 958 C C . GLU A 1 129 ? -55.383 -8.973 -7.330 1.00 59.81 129 GLU A C 1
ATOM 960 O O . GLU A 1 129 ? -56.228 -9.302 -8.157 1.00 59.81 129 GLU A O 1
ATOM 965 N N . THR A 1 130 ? -54.429 -8.101 -7.639 1.00 59.94 130 THR A N 1
ATOM 966 C CA . THR A 1 130 ? -54.216 -7.557 -8.977 1.00 59.94 130 THR A CA 1
ATOM 967 C C . THR A 1 130 ? -53.199 -8.440 -9.690 1.00 59.94 130 THR A C 1
ATOM 969 O O . THR A 1 130 ? -52.052 -8.496 -9.249 1.00 59.94 130 THR A O 1
ATOM 972 N N . GLY A 1 131 ? -53.590 -9.112 -10.779 1.00 67.75 131 GLY A N 1
ATOM 973 C CA . GLY A 1 131 ? -52.783 -10.065 -11.569 1.00 67.75 131 GLY A CA 1
ATOM 974 C C . GLY A 1 131 ? -51.484 -9.528 -12.201 1.00 67.75 131 GLY A C 1
ATOM 975 O O . GLY A 1 131 ? -50.974 -10.093 -13.164 1.00 67.75 131 GLY A O 1
ATOM 976 N N . THR A 1 132 ? -50.937 -8.437 -11.679 1.00 72.44 132 THR A N 1
ATOM 977 C CA . THR A 1 132 ? -49.650 -7.860 -12.035 1.00 72.44 132 THR A CA 1
ATOM 978 C C . THR A 1 132 ? -48.528 -8.700 -11.427 1.00 72.44 132 THR A C 1
ATOM 980 O O . THR A 1 132 ? -48.465 -8.927 -10.217 1.00 72.44 132 THR A O 1
ATOM 983 N N . ASN A 1 133 ? -47.611 -9.164 -12.276 1.00 83.50 133 ASN A N 1
ATOM 984 C CA . ASN A 1 133 ? -46.467 -9.979 -11.875 1.00 83.50 133 ASN A CA 1
ATOM 985 C C . ASN A 1 133 ? -45.694 -9.329 -10.712 1.00 83.50 133 ASN A C 1
ATOM 987 O O . ASN A 1 133 ? -45.182 -8.220 -10.844 1.00 83.50 133 ASN A O 1
ATOM 991 N N . ARG A 1 134 ? -45.542 -10.048 -9.590 1.00 80.88 134 ARG A N 1
ATOM 992 C CA . ARG A 1 134 ? -44.836 -9.602 -8.365 1.00 80.88 134 ARG A CA 1
ATOM 993 C C . ARG A 1 134 ? -43.474 -8.956 -8.640 1.00 80.88 134 ARG A C 1
ATOM 995 O O . ARG A 1 134 ? -43.083 -8.014 -7.958 1.00 80.88 134 ARG A O 1
ATOM 1002 N N . PHE A 1 135 ? -42.759 -9.461 -9.643 1.00 79.81 135 PHE A N 1
ATOM 1003 C CA . PHE A 1 135 ? -41.467 -8.930 -10.074 1.00 79.81 135 PHE A CA 1
ATOM 1004 C C . PHE A 1 135 ? -41.553 -7.507 -10.634 1.00 79.81 135 PHE A C 1
ATOM 1006 O O . PHE A 1 135 ? -40.671 -6.703 -10.350 1.00 79.81 135 PHE A O 1
ATOM 1013 N N . VAL A 1 136 ? -42.618 -7.177 -11.368 1.00 86.50 136 VAL A N 1
ATOM 1014 C CA . VAL A 1 136 ? -42.850 -5.830 -11.912 1.00 86.50 136 VAL A CA 1
ATOM 1015 C C . VAL A 1 136 ? -43.086 -4.851 -10.767 1.00 86.50 136 VAL A C 1
ATOM 1017 O O . VAL A 1 136 ? -42.414 -3.830 -10.686 1.00 86.50 136 VAL A O 1
ATOM 1020 N N . LEU A 1 137 ? -43.926 -5.232 -9.805 1.00 86.94 137 LEU A N 1
ATOM 1021 C CA . LEU A 1 137 ? -44.237 -4.400 -8.642 1.00 86.94 137 LEU A CA 1
ATOM 1022 C C . LEU A 1 137 ? -43.014 -4.192 -7.728 1.00 86.94 137 LEU A C 1
ATOM 1024 O O . LEU A 1 137 ? -42.812 -3.110 -7.178 1.00 86.94 137 LEU A O 1
ATOM 1028 N N . LEU A 1 138 ? -42.161 -5.212 -7.580 1.00 86.75 138 LEU A N 1
ATOM 1029 C CA . LEU A 1 138 ? -40.895 -5.086 -6.854 1.00 86.75 138 LEU A CA 1
ATOM 1030 C C . LEU A 1 138 ? -39.912 -4.159 -7.584 1.00 86.75 138 LEU A C 1
ATOM 1032 O O . LEU A 1 138 ? -39.244 -3.349 -6.944 1.00 86.75 138 LEU A O 1
ATOM 1036 N N . HIS A 1 139 ? -39.835 -4.267 -8.911 1.00 90.38 139 HIS A N 1
ATOM 1037 C CA . HIS A 1 139 ? -38.978 -3.427 -9.742 1.00 90.38 139 HIS A CA 1
ATOM 1038 C C . HIS A 1 139 ? -39.429 -1.959 -9.726 1.00 90.38 139 HIS A C 1
ATOM 1040 O O . HIS A 1 139 ? -38.601 -1.063 -9.570 1.00 90.38 139 HIS A O 1
ATOM 1046 N N . GLU A 1 140 ? -40.735 -1.702 -9.800 1.00 93.00 140 GLU A N 1
ATOM 1047 C CA . GLU A 1 140 ? -41.313 -0.361 -9.659 1.00 93.00 140 GLU A CA 1
ATOM 1048 C C . GLU A 1 140 ? -40.999 0.240 -8.286 1.00 93.00 140 GLU A C 1
ATOM 1050 O O . GLU A 1 140 ? -40.455 1.342 -8.213 1.00 93.00 140 GLU A O 1
ATOM 1055 N N . LYS A 1 141 ? -41.201 -0.520 -7.200 1.00 92.94 141 LYS A N 1
ATOM 1056 C CA . LYS A 1 141 ? -40.831 -0.083 -5.842 1.00 92.94 141 LYS A CA 1
ATOM 1057 C C . LYS A 1 141 ? -39.336 0.198 -5.693 1.00 92.94 141 LYS A C 1
ATOM 1059 O O . LYS A 1 141 ? -38.958 1.164 -5.031 1.00 92.94 141 LYS A O 1
ATOM 1064 N N . ALA A 1 142 ? -38.478 -0.621 -6.299 1.00 91.75 142 ALA A N 1
ATOM 1065 C CA . ALA A 1 142 ? -37.034 -0.398 -6.282 1.00 91.75 142 ALA A CA 1
ATOM 1066 C C . ALA A 1 142 ? -36.654 0.896 -7.024 1.00 91.75 142 ALA A C 1
ATOM 1068 O O . ALA A 1 142 ? -35.830 1.671 -6.533 1.00 91.75 142 ALA A O 1
ATOM 1069 N N . LYS A 1 143 ? -37.301 1.164 -8.165 1.00 96.12 143 LYS A N 1
ATOM 1070 C CA . LYS A 1 143 ? -37.091 2.376 -8.964 1.00 96.12 143 LYS A CA 1
ATOM 1071 C C . LYS A 1 143 ? -37.575 3.631 -8.233 1.00 96.12 143 LYS A C 1
ATOM 1073 O O . LYS A 1 143 ? -36.872 4.638 -8.214 1.00 96.12 143 LYS A O 1
ATOM 1078 N N . GLU A 1 144 ? -38.727 3.573 -7.569 1.00 94.81 144 GLU A N 1
ATOM 1079 C CA . GLU A 1 144 ? -39.221 4.670 -6.726 1.00 94.81 144 GLU A CA 1
ATOM 1080 C C . GLU A 1 144 ? -38.304 4.952 -5.530 1.00 94.81 144 GLU A C 1
ATOM 1082 O O . GLU A 1 144 ? -38.041 6.112 -5.208 1.00 94.81 144 GLU A O 1
ATOM 1087 N N . ALA A 1 145 ? -37.777 3.907 -4.885 1.00 92.62 145 ALA A N 1
ATOM 1088 C CA . ALA A 1 145 ? -36.838 4.060 -3.779 1.00 92.62 145 ALA A CA 1
ATOM 1089 C C . ALA A 1 145 ? -35.527 4.736 -4.219 1.00 92.62 145 ALA A C 1
ATOM 1091 O O . ALA A 1 145 ? -34.998 5.579 -3.491 1.00 92.62 145 ALA A O 1
ATOM 1092 N N . GLN A 1 146 ? -35.022 4.416 -5.417 1.00 90.62 146 GLN A N 1
ATOM 1093 C CA . GLN A 1 146 ? -33.863 5.101 -5.997 1.00 90.62 146 GLN A CA 1
ATOM 1094 C C . GLN A 1 146 ? -34.141 6.584 -6.252 1.00 90.62 146 GLN A C 1
ATOM 1096 O O . GLN A 1 146 ? -33.370 7.419 -5.783 1.00 90.62 146 GLN A O 1
ATOM 1101 N N . ARG A 1 147 ? -35.271 6.919 -6.892 1.00 96.00 147 ARG A N 1
ATOM 1102 C CA . ARG A 1 147 ? -35.645 8.321 -7.154 1.00 96.00 147 ARG A CA 1
ATOM 1103 C C . ARG A 1 147 ? -35.736 9.138 -5.867 1.00 96.00 147 ARG A C 1
ATOM 1105 O O . ARG A 1 147 ? -35.159 10.214 -5.785 1.00 96.00 147 ARG A O 1
ATOM 1112 N N . LYS A 1 148 ? -36.360 8.592 -4.818 1.00 95.56 148 LYS A N 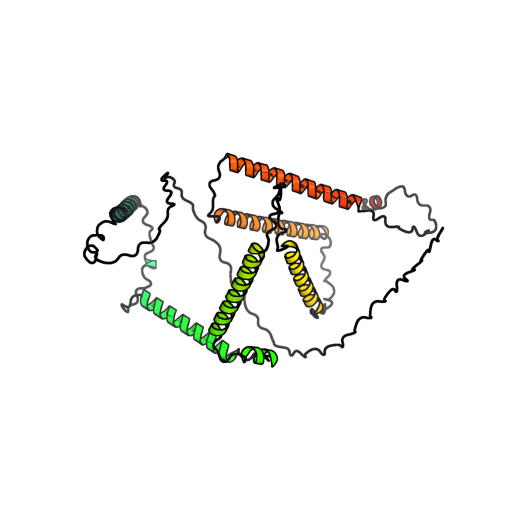1
ATOM 1113 C CA . LYS A 1 148 ? -36.427 9.258 -3.503 1.00 95.56 148 LYS A CA 1
ATOM 1114 C C . LYS A 1 148 ? -35.046 9.506 -2.893 1.00 95.56 148 LYS A C 1
ATOM 1116 O O . LYS A 1 148 ? -34.830 10.538 -2.260 1.00 95.56 148 LYS A O 1
ATOM 1121 N N . ARG A 1 149 ? -34.104 8.574 -3.065 1.00 90.50 149 ARG A N 1
ATOM 1122 C CA . ARG A 1 149 ? -32.730 8.724 -2.564 1.00 90.50 149 ARG A CA 1
ATOM 1123 C C . ARG A 1 149 ? -31.960 9.802 -3.328 1.00 90.50 149 ARG A C 1
ATOM 1125 O O . ARG A 1 149 ? -31.218 10.557 -2.707 1.00 90.50 149 ARG A O 1
ATOM 1132 N N . GLU A 1 150 ? -32.141 9.878 -4.642 1.00 93.12 150 GLU A N 1
ATOM 1133 C CA . GLU A 1 150 ? -31.541 10.912 -5.491 1.00 93.12 150 GLU A CA 1
ATOM 1134 C C . GLU A 1 150 ? -32.121 12.296 -5.195 1.00 93.12 150 GLU A C 1
ATOM 1136 O O . GLU A 1 150 ? -31.361 13.237 -5.010 1.00 93.12 150 GLU A O 1
ATOM 1141 N N . GLU A 1 151 ? -33.439 12.415 -5.026 1.00 95.62 151 GLU A N 1
ATOM 1142 C CA . GLU A 1 151 ? -34.086 13.677 -4.647 1.00 95.62 151 GLU A CA 1
ATOM 1143 C C . GLU A 1 151 ? -33.611 14.188 -3.281 1.00 95.62 151 GLU A C 1
ATOM 1145 O O . GLU A 1 151 ? -33.356 15.381 -3.117 1.00 95.62 151 GLU A O 1
ATOM 1150 N N . LEU A 1 152 ? -33.459 13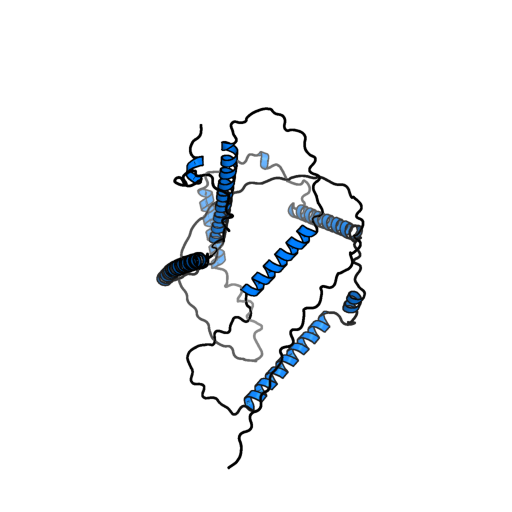.298 -2.291 1.00 91.00 152 LEU A N 1
ATOM 1151 C CA . LEU A 1 152 ? -32.873 13.659 -0.997 1.00 91.00 152 LEU A CA 1
ATOM 1152 C C . LEU A 1 152 ? -31.418 14.102 -1.146 1.00 91.00 152 LEU A C 1
ATOM 1154 O O . LEU A 1 152 ? -31.015 15.081 -0.524 1.00 91.00 152 LEU A O 1
ATOM 1158 N N . ARG A 1 153 ? -30.640 13.417 -1.988 1.00 88.19 153 ARG A N 1
ATOM 1159 C CA . ARG A 1 153 ? -29.257 13.798 -2.270 1.00 88.19 153 ARG A CA 1
ATOM 1160 C C . ARG A 1 153 ? -29.180 15.168 -2.941 1.00 88.19 153 ARG A C 1
ATOM 1162 O O . ARG A 1 153 ? -28.377 15.981 -2.511 1.00 88.19 153 ARG A O 1
ATOM 1169 N N . GLU A 1 154 ? -30.027 15.451 -3.926 1.00 92.06 154 GLU A N 1
ATOM 1170 C CA . GLU A 1 154 ? -30.089 16.765 -4.566 1.00 92.06 154 GLU A CA 1
ATOM 1171 C C . GLU A 1 154 ? -30.510 17.866 -3.595 1.00 92.06 154 GLU A C 1
ATOM 1173 O O . GLU A 1 154 ? -29.977 18.970 -3.665 1.00 92.06 154 GLU A O 1
ATOM 1178 N N . LYS A 1 155 ? -31.466 17.597 -2.698 1.00 90.88 155 LYS A N 1
ATOM 1179 C CA . LYS A 1 155 ? -31.857 18.557 -1.656 1.00 90.88 155 LYS A CA 1
ATOM 1180 C C . LYS A 1 155 ? -30.694 18.836 -0.714 1.00 90.88 155 LYS A C 1
ATOM 1182 O O . LYS A 1 155 ? -30.376 19.996 -0.493 1.00 90.88 155 LYS A O 1
ATOM 1187 N N . ILE A 1 156 ? -29.996 17.793 -0.261 1.00 85.88 156 ILE A N 1
ATOM 1188 C CA . ILE A 1 156 ? -28.783 17.939 0.550 1.00 85.88 156 ILE A CA 1
ATOM 1189 C C . ILE A 1 156 ? -27.700 18.690 -0.231 1.00 85.88 156 ILE A C 1
ATOM 1191 O O . ILE A 1 156 ? -27.064 19.555 0.337 1.00 85.88 156 ILE A O 1
ATOM 1195 N N . GLU A 1 157 ? -27.484 18.436 -1.520 1.00 84.00 157 GLU A N 1
ATOM 1196 C CA . GLU A 1 157 ? -26.483 19.168 -2.311 1.00 84.00 157 GLU A CA 1
ATOM 1197 C C . GLU A 1 157 ? -26.874 20.645 -2.504 1.00 84.00 157 GLU A C 1
ATOM 1199 O O . GLU A 1 157 ? -26.031 21.526 -2.355 1.00 84.00 157 GLU A O 1
ATOM 1204 N N . LYS A 1 158 ? -28.156 20.944 -2.748 1.00 83.44 158 LYS A N 1
ATOM 1205 C CA . LYS A 1 158 ? -28.668 22.321 -2.871 1.00 83.44 158 LYS A CA 1
ATOM 1206 C C . LYS A 1 158 ? -28.608 23.085 -1.542 1.00 83.44 158 LYS A C 1
ATOM 1208 O O . LYS A 1 158 ? -28.300 24.274 -1.549 1.00 83.44 158 LYS A O 1
ATOM 1213 N N . GLU A 1 159 ? -28.872 22.417 -0.420 1.00 82.69 159 GLU A N 1
ATOM 1214 C CA . GLU A 1 159 ? -28.909 23.023 0.919 1.00 82.69 159 GLU A CA 1
ATOM 1215 C C . GLU A 1 159 ? -27.537 23.020 1.623 1.00 82.69 159 GLU A C 1
ATOM 1217 O O . GLU A 1 159 ? -27.226 23.951 2.362 1.00 82.69 159 GLU A O 1
ATOM 1222 N N . ALA A 1 160 ? -26.684 22.021 1.374 1.00 69.12 160 ALA A N 1
ATOM 1223 C CA . ALA A 1 160 ? -25.381 21.836 2.025 1.00 69.12 160 ALA A CA 1
ATOM 1224 C C . ALA A 1 160 ? -24.180 22.329 1.197 1.00 69.12 160 ALA A C 1
ATOM 1226 O O . ALA A 1 160 ? -23.076 22.425 1.736 1.00 69.12 160 ALA A O 1
ATOM 1227 N N . CYS A 1 161 ? -24.347 22.741 -0.067 1.00 58.50 161 CYS A N 1
ATOM 1228 C CA . CYS A 1 161 ? -23.319 23.509 -0.788 1.00 58.50 161 CYS A CA 1
ATOM 1229 C C . CYS A 1 161 ? -23.277 24.993 -0.358 1.00 58.50 161 CYS A C 1
ATOM 1231 O O . CYS A 1 161 ? -23.190 25.904 -1.182 1.00 58.50 161 CYS A O 1
ATOM 1233 N N . THR A 1 162 ? -23.286 25.255 0.951 1.00 62.62 162 THR A N 1
ATOM 1234 C CA . THR A 1 162 ? -22.962 26.570 1.537 1.00 62.62 162 THR A CA 1
ATOM 1235 C C . THR A 1 162 ? -21.453 26.816 1.594 1.00 62.62 162 THR A C 1
ATOM 1237 O O . THR A 1 162 ? -21.009 27.963 1.675 1.00 62.62 162 THR A O 1
ATOM 1240 N N . PHE A 1 163 ? -20.644 25.758 1.481 1.00 66.50 163 PHE A N 1
ATOM 1241 C CA . PHE A 1 163 ? -19.198 25.869 1.355 1.00 66.50 163 PHE A CA 1
ATOM 1242 C C . PHE A 1 163 ? -18.825 26.317 -0.061 1.00 66.50 163 PHE A C 1
ATOM 1244 O O . PHE A 1 163 ? -18.684 25.516 -0.983 1.00 66.50 163 PHE A O 1
ATOM 1251 N N . LYS A 1 164 ? -18.665 27.630 -0.228 1.00 72.75 164 LYS A N 1
ATOM 1252 C CA . LYS A 1 164 ? -18.042 28.234 -1.407 1.00 72.75 164 LYS A CA 1
ATOM 1253 C C . LYS A 1 164 ? -16.545 28.328 -1.126 1.00 72.75 164 LYS A C 1
ATOM 1255 O O . LYS A 1 164 ? -16.138 29.296 -0.478 1.00 72.75 164 LYS A O 1
ATOM 1260 N N . PRO A 1 165 ? -15.715 27.352 -1.546 1.00 74.44 165 PRO A N 1
ATOM 1261 C CA . PRO A 1 165 ? -14.283 27.464 -1.328 1.00 74.44 165 PRO A CA 1
ATOM 1262 C C . PRO A 1 165 ? -13.808 28.770 -1.958 1.00 74.44 165 PRO A C 1
ATOM 1264 O O . PRO A 1 165 ? -14.060 29.040 -3.137 1.00 74.44 165 PRO A O 1
ATOM 1267 N N . GLN A 1 166 ? -13.130 29.600 -1.170 1.00 78.25 166 GLN A N 1
ATOM 1268 C CA . GLN A 1 166 ? -12.430 30.757 -1.705 1.00 78.25 166 GLN A CA 1
ATOM 1269 C C . GLN A 1 166 ? -11.220 30.245 -2.486 1.00 78.25 166 GLN A C 1
ATOM 1271 O O . GLN A 1 166 ? -10.121 30.085 -1.963 1.00 78.25 166 GLN A O 1
ATOM 1276 N N . ILE A 1 167 ? -11.446 29.919 -3.756 1.00 80.00 167 ILE A N 1
ATOM 1277 C CA . ILE A 1 167 ? -10.383 29.526 -4.673 1.00 80.00 167 ILE A CA 1
ATOM 1278 C C . ILE A 1 167 ? -9.535 30.770 -4.939 1.00 80.00 167 ILE A C 1
ATOM 1280 O O . ILE A 1 167 ? -10.047 31.796 -5.401 1.00 80.00 167 ILE A O 1
ATOM 1284 N N . THR A 1 168 ? -8.241 30.672 -4.639 1.00 84.50 168 THR A N 1
ATOM 1285 C CA . THR A 1 168 ? -7.272 31.746 -4.875 1.00 84.50 168 THR A CA 1
ATOM 1286 C C . THR A 1 168 ? -7.264 32.153 -6.352 1.00 84.50 168 THR A C 1
ATOM 1288 O O . THR A 1 168 ? -7.504 31.336 -7.245 1.00 84.50 168 THR A O 1
ATOM 1291 N N . SER A 1 169 ? -6.967 33.424 -6.638 1.00 79.56 169 SER A N 1
ATOM 1292 C CA . SER A 1 169 ? -6.892 33.951 -8.013 1.00 79.56 169 SER A CA 1
ATOM 1293 C C . SER A 1 169 ? -5.956 33.128 -8.905 1.00 79.56 169 SER A C 1
ATOM 1295 O O . SER A 1 169 ? -6.275 32.875 -10.065 1.00 79.56 169 SER A O 1
ATOM 1297 N N . LYS A 1 170 ? -4.859 32.614 -8.335 1.00 81.50 170 LYS A N 1
ATOM 1298 C CA . LYS A 1 170 ? -3.907 31.722 -9.007 1.00 81.50 170 LYS A CA 1
ATOM 1299 C C . LYS A 1 170 ? -4.551 30.419 -9.488 1.00 81.50 170 LYS A C 1
ATOM 1301 O O . LYS A 1 170 ? -4.303 29.993 -10.609 1.00 81.50 170 LYS A O 1
ATOM 1306 N N . ALA A 1 171 ? -5.403 29.795 -8.677 1.00 79.81 171 ALA A N 1
ATOM 1307 C CA . ALA A 1 171 ? -6.100 28.574 -9.075 1.00 79.81 171 ALA A CA 1
ATOM 1308 C C . ALA A 1 171 ? -7.176 28.841 -10.144 1.00 79.81 171 ALA A C 1
ATOM 1310 O O . ALA A 1 171 ? -7.331 28.030 -11.053 1.00 79.81 171 ALA A O 1
ATOM 1311 N N . LYS A 1 172 ? -7.839 30.009 -10.113 1.00 78.69 172 LYS A N 1
ATOM 1312 C CA . LYS A 1 172 ? -8.751 30.436 -11.193 1.00 78.69 172 LYS A CA 1
ATOM 1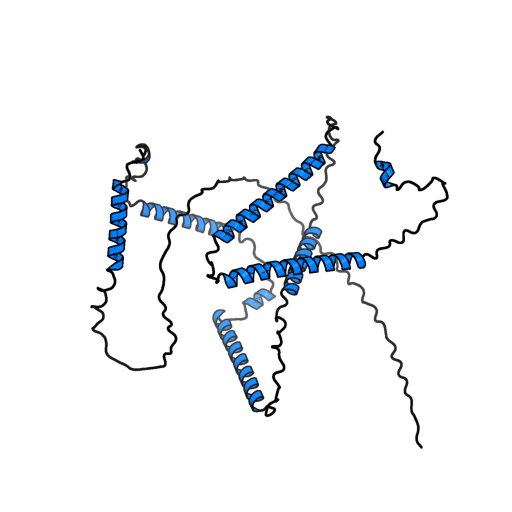313 C C . LYS A 1 172 ? -8.017 30.669 -12.515 1.00 78.69 172 LYS A C 1
ATOM 1315 O O . LYS A 1 172 ? -8.520 30.289 -13.568 1.00 78.69 172 LYS A O 1
ATOM 1320 N N . GLN A 1 173 ? -6.816 31.245 -12.462 1.00 78.88 173 GLN A N 1
ATOM 1321 C CA . GLN A 1 173 ? -5.975 31.427 -13.645 1.00 78.88 173 GLN A CA 1
ATOM 1322 C C . GLN A 1 173 ? -5.530 30.084 -14.236 1.00 78.88 173 GLN A C 1
ATOM 1324 O O . GLN A 1 173 ? -5.589 29.919 -15.446 1.00 78.88 173 GLN A O 1
ATOM 1329 N N . LEU A 1 174 ? -5.184 29.092 -13.410 1.00 74.62 174 LEU A N 1
ATOM 1330 C CA . LEU A 1 174 ? -4.805 27.757 -13.898 1.00 74.62 174 LEU A CA 1
ATOM 1331 C C . LEU A 1 174 ? -5.950 27.005 -14.596 1.00 74.62 174 LEU A C 1
ATOM 1333 O O . LEU A 1 174 ? -5.682 26.170 -15.455 1.00 74.62 174 LEU A O 1
ATOM 1337 N N . SER A 1 175 ? -7.211 27.282 -14.250 1.00 70.06 175 SER A N 1
ATOM 1338 C CA . SER A 1 175 ? -8.370 26.690 -14.933 1.00 70.06 175 SER A CA 1
ATOM 1339 C C . SER A 1 175 ? -8.788 27.423 -16.212 1.00 70.06 175 SER A C 1
ATOM 1341 O O . SER A 1 175 ? -9.535 26.857 -17.002 1.00 70.06 175 SER A O 1
ATOM 1343 N N . ALA A 1 176 ? -8.337 28.665 -16.410 1.00 67.75 176 ALA A N 1
ATOM 1344 C CA . ALA A 1 176 ? -8.806 29.543 -17.484 1.00 67.75 176 ALA A CA 1
ATOM 1345 C C . ALA A 1 176 ? -7.892 29.573 -18.724 1.00 67.75 176 ALA A C 1
ATOM 1347 O O . ALA A 1 176 ? -8.242 30.188 -19.720 1.00 67.75 176 ALA A O 1
ATOM 1348 N N . THR A 1 177 ? -6.719 28.936 -18.691 1.00 67.25 177 THR A N 1
ATOM 1349 C CA . THR A 1 177 ? -5.680 29.092 -19.731 1.00 67.25 177 THR A CA 1
ATOM 1350 C C . THR A 1 177 ? -5.868 28.226 -20.975 1.00 67.25 177 THR A C 1
ATOM 1352 O O . THR A 1 177 ? -4.958 28.129 -21.797 1.00 67.25 177 THR A O 1
ATOM 1355 N N . SER A 1 178 ? -7.019 27.582 -21.148 1.00 72.56 178 SER A N 1
ATOM 1356 C CA . SER A 1 178 ? -7.267 26.765 -22.329 1.00 72.56 178 SER A CA 1
ATOM 1357 C C . SER A 1 178 ? -8.687 26.929 -22.833 1.00 72.56 178 SER A C 1
ATOM 1359 O O . SER A 1 178 ? -9.609 26.324 -22.293 1.00 72.56 178 SER A O 1
ATOM 1361 N N . ASP A 1 179 ? -8.822 27.635 -23.953 1.00 81.12 179 ASP A N 1
ATOM 1362 C CA . ASP A 1 179 ? -10.058 27.691 -24.743 1.00 81.12 179 ASP A CA 1
ATOM 1363 C C . ASP A 1 179 ? -10.439 26.325 -25.341 1.00 81.12 179 ASP A C 1
ATOM 1365 O O . ASP A 1 179 ? -11.554 26.122 -25.813 1.00 81.12 179 ASP A O 1
ATOM 1369 N N . LYS A 1 180 ? -9.511 25.361 -25.322 1.00 86.12 180 LYS A N 1
ATOM 1370 C CA . LYS A 1 180 ? -9.711 24.014 -25.858 1.00 86.12 180 LYS A CA 1
ATOM 1371 C C . LYS A 1 180 ? -10.180 23.046 -24.781 1.00 86.12 180 LYS A C 1
ATOM 1373 O O . LYS A 1 180 ? -9.754 23.147 -23.623 1.00 86.12 180 LYS A O 1
ATOM 1378 N N . PRO A 1 181 ? -11.017 22.062 -25.146 1.00 89.12 181 PRO A N 1
ATOM 1379 C CA . PRO A 1 181 ? -11.440 21.045 -24.206 1.00 89.12 181 PRO A CA 1
ATOM 1380 C C . PRO A 1 181 ? -10.221 20.259 -23.709 1.00 89.12 181 PRO A C 1
ATOM 1382 O O . PRO A 1 181 ? -9.297 19.938 -24.457 1.00 89.12 181 PRO A O 1
ATOM 1385 N N . ARG A 1 182 ? -10.221 19.926 -22.415 1.00 82.81 182 ARG A N 1
ATOM 1386 C CA . ARG A 1 182 ? -9.084 19.309 -21.708 1.00 82.81 182 ARG A CA 1
ATOM 1387 C C . ARG A 1 182 ? -8.490 18.084 -22.418 1.00 82.81 182 ARG A C 1
ATOM 1389 O O . ARG A 1 182 ? -7.287 17.853 -22.311 1.00 82.81 182 ARG A O 1
ATOM 1396 N N . TYR A 1 183 ? -9.315 17.300 -23.116 1.00 89.94 183 TYR A N 1
ATOM 1397 C CA . TYR A 1 183 ? -8.861 16.101 -23.823 1.00 89.94 183 TYR A CA 1
ATOM 1398 C C . TYR A 1 183 ? -7.922 16.427 -24.996 1.00 89.94 183 TYR A C 1
ATOM 1400 O O . TYR A 1 183 ? -6.963 15.689 -25.210 1.00 89.94 183 TYR A O 1
ATOM 1408 N N . GLU A 1 184 ? -8.114 17.547 -25.702 1.00 92.75 184 GLU A N 1
ATOM 1409 C CA . GLU A 1 184 ? -7.227 17.947 -26.803 1.00 92.75 184 GLU A CA 1
ATOM 1410 C C . GLU A 1 184 ? -5.840 18.333 -26.301 1.00 92.75 184 GLU A C 1
ATOM 1412 O O . GLU A 1 184 ? -4.834 17.965 -26.904 1.00 92.75 184 GLU A O 1
ATOM 1417 N N . ASN A 1 185 ? -5.764 19.034 -25.170 1.00 88.25 185 ASN A N 1
ATOM 1418 C CA . ASN A 1 185 ? -4.478 19.397 -24.578 1.00 88.25 185 ASN A CA 1
ATOM 1419 C C . ASN A 1 185 ? -3.711 18.168 -24.097 1.00 88.25 185 ASN A C 1
ATOM 1421 O O . ASN A 1 185 ? -2.499 18.093 -24.280 1.00 88.25 185 ASN A O 1
ATOM 1425 N N . LEU A 1 186 ? -4.413 17.193 -23.510 1.00 89.00 186 LEU A N 1
ATOM 1426 C CA . LEU A 1 186 ? -3.813 15.916 -23.123 1.00 89.00 186 LEU A CA 1
ATOM 1427 C C . LEU A 1 186 ? -3.279 15.163 -24.344 1.00 89.00 186 LEU A C 1
ATOM 1429 O O . LEU A 1 186 ? -2.176 14.625 -24.283 1.00 89.00 186 LEU A O 1
ATOM 1433 N N . TYR A 1 187 ? -4.025 15.168 -25.451 1.00 95.12 187 TYR A N 1
ATOM 1434 C CA . TYR A 1 187 ? -3.607 14.529 -26.695 1.00 95.12 187 TYR A CA 1
ATOM 1435 C C . TYR A 1 187 ? -2.376 15.211 -27.313 1.00 95.12 187 TYR A C 1
ATOM 1437 O O . TYR A 1 187 ? -1.393 14.538 -27.614 1.00 95.12 187 TYR A O 1
ATOM 1445 N N . ARG A 1 188 ? -2.363 16.548 -27.400 1.00 92.88 188 ARG A N 1
ATOM 1446 C CA . ARG A 1 188 ? -1.198 17.322 -27.875 1.00 92.88 188 ARG A CA 1
ATOM 1447 C C . ARG A 1 188 ? 0.040 17.092 -27.011 1.00 92.88 188 ARG A C 1
ATOM 1449 O O . ARG A 1 188 ? 1.124 16.869 -27.534 1.00 92.88 188 ARG A O 1
ATOM 1456 N N . HIS A 1 189 ? -0.125 17.095 -25.690 1.00 91.94 189 HIS A N 1
ATOM 1457 C CA . HIS A 1 189 ? 0.971 16.836 -24.759 1.00 91.94 189 HIS A CA 1
ATOM 1458 C C . HIS A 1 189 ? 1.510 15.402 -24.892 1.00 91.94 189 HIS A C 1
ATOM 1460 O O . HIS A 1 189 ? 2.718 15.181 -24.814 1.00 91.94 189 HIS A O 1
ATOM 1466 N N . ALA A 1 190 ? 0.636 14.419 -25.134 1.00 93.12 190 ALA A N 1
ATOM 1467 C CA . ALA A 1 190 ? 1.056 13.048 -25.406 1.00 93.12 190 ALA A CA 1
ATOM 1468 C C . ALA A 1 190 ? 1.878 12.949 -26.704 1.00 93.12 190 ALA A C 1
ATOM 1470 O O . ALA A 1 190 ? 2.930 12.309 -26.696 1.00 93.12 190 ALA A O 1
ATOM 1471 N N . GLN A 1 191 ? 1.447 13.627 -27.773 1.00 96.56 191 GLN A N 1
ATOM 1472 C CA . GLN A 1 191 ? 2.190 13.700 -29.036 1.00 96.56 191 GLN A CA 1
ATOM 1473 C C . GLN A 1 191 ? 3.555 14.381 -28.865 1.00 96.56 191 GLN A C 1
ATOM 1475 O O . GLN A 1 191 ? 4.559 13.873 -29.355 1.00 96.56 191 GLN A O 1
ATOM 1480 N N . GLU A 1 192 ? 3.631 15.481 -28.111 1.00 96.50 192 GLU A N 1
ATOM 1481 C CA . GLU A 1 192 ? 4.898 16.173 -27.840 1.00 96.50 192 GLU A CA 1
ATOM 1482 C C . GLU A 1 192 ? 5.887 15.281 -27.066 1.00 96.50 192 GLU A C 1
ATOM 1484 O O . GLU A 1 192 ? 7.080 15.243 -27.371 1.00 96.50 192 GLU A O 1
ATOM 1489 N N . ILE A 1 193 ? 5.399 14.513 -26.084 1.00 93.31 193 ILE A N 1
ATOM 1490 C CA . ILE A 1 193 ? 6.225 13.541 -25.354 1.00 93.31 193 ILE A CA 1
ATOM 1491 C C . ILE A 1 193 ? 6.730 12.434 -26.285 1.00 93.31 193 ILE A C 1
ATOM 1493 O O . ILE A 1 193 ? 7.877 12.006 -26.141 1.00 93.31 193 ILE A O 1
ATOM 1497 N N . GLN A 1 194 ? 5.893 11.945 -27.202 1.00 94.00 194 GLN A N 1
ATOM 1498 C CA . GLN A 1 194 ? 6.290 10.926 -28.175 1.00 94.00 194 GLN A CA 1
ATOM 1499 C C . GLN A 1 194 ? 7.373 11.456 -29.116 1.00 94.00 194 GLN A C 1
ATOM 1501 O O . GLN A 1 194 ? 8.435 10.842 -29.197 1.00 94.00 194 GLN A O 1
ATOM 1506 N N . ALA A 1 195 ? 7.172 12.641 -29.699 1.00 96.88 195 ALA A N 1
ATOM 1507 C CA . ALA A 1 195 ? 8.151 13.282 -30.574 1.00 96.88 195 ALA A CA 1
ATOM 1508 C C . ALA A 1 195 ? 9.513 13.461 -29.879 1.00 96.88 195 ALA A C 1
ATOM 1510 O O . ALA A 1 195 ? 10.539 13.048 -30.411 1.00 96.88 195 ALA A O 1
ATOM 1511 N N . LYS A 1 196 ? 9.531 13.956 -28.631 1.00 96.25 196 LYS A N 1
ATOM 1512 C CA . LYS A 1 196 ? 10.777 14.102 -27.849 1.00 96.25 196 LYS A CA 1
ATOM 1513 C C . LYS A 1 196 ? 11.470 12.772 -27.545 1.00 96.25 196 LYS A C 1
ATOM 1515 O O . LYS A 1 196 ? 12.688 12.733 -27.373 1.00 96.25 196 LYS A O 1
ATOM 1520 N N . ARG A 1 197 ? 10.718 11.676 -27.397 1.00 93.19 197 ARG A N 1
ATOM 1521 C CA . ARG A 1 197 ? 11.301 10.338 -27.185 1.00 93.19 197 ARG A CA 1
ATOM 1522 C C . ARG A 1 197 ? 11.926 9.800 -28.462 1.00 93.19 197 ARG A C 1
ATOM 1524 O O . ARG A 1 197 ? 12.991 9.196 -28.387 1.00 93.19 197 ARG A O 1
ATOM 1531 N N . GLU A 1 198 ? 11.270 10.008 -29.594 1.00 94.94 198 GLU A N 1
ATOM 1532 C CA . GLU A 1 198 ? 11.771 9.592 -30.902 1.00 94.94 198 GLU A CA 1
ATOM 1533 C C . GLU A 1 198 ? 13.013 10.387 -31.299 1.00 94.94 198 GLU A C 1
ATOM 1535 O O . GLU A 1 198 ? 14.002 9.780 -31.693 1.00 94.94 198 GLU A O 1
ATOM 1540 N N . GLU A 1 199 ? 13.013 11.703 -31.087 1.00 96.25 199 GLU A N 1
ATOM 1541 C CA . GLU A 1 199 ? 14.178 12.569 -31.296 1.00 96.25 199 GLU A CA 1
ATOM 1542 C C . GLU A 1 199 ? 15.384 12.089 -30.478 1.00 96.25 199 GLU A C 1
ATOM 1544 O O . GLU A 1 199 ? 16.430 11.781 -31.043 1.00 96.25 199 GLU A O 1
ATOM 1549 N N . LYS A 1 200 ? 15.217 11.884 -29.163 1.00 93.31 200 LYS A N 1
ATOM 1550 C CA . LYS A 1 200 ? 16.291 11.346 -28.309 1.00 93.31 200 LYS A CA 1
ATOM 1551 C C . LYS A 1 200 ? 16.766 9.964 -28.734 1.00 93.31 200 LYS A C 1
ATOM 1553 O O . LYS A 1 200 ? 17.942 9.648 -28.592 1.00 93.31 200 LYS A O 1
ATOM 1558 N N . LYS A 1 201 ? 15.859 9.109 -29.209 1.00 93.06 201 LYS A N 1
ATOM 1559 C CA . LYS A 1 201 ? 16.231 7.788 -29.715 1.00 93.06 201 LYS A CA 1
ATOM 1560 C C . LYS A 1 201 ? 17.078 7.922 -30.980 1.00 93.06 201 LYS A C 1
ATOM 1562 O O . LYS A 1 201 ? 18.121 7.291 -31.063 1.00 93.06 201 LYS A O 1
ATOM 1567 N N . GLN A 1 202 ? 16.676 8.783 -31.912 1.00 93.19 202 GLN A N 1
ATOM 1568 C CA . GLN A 1 202 ? 17.444 9.053 -33.126 1.00 93.19 202 GLN A CA 1
ATOM 1569 C C . GLN A 1 202 ? 18.811 9.674 -32.818 1.00 93.19 202 GLN A C 1
ATOM 1571 O O . GLN A 1 202 ? 19.787 9.323 -33.467 1.00 93.19 202 GLN A O 1
ATOM 1576 N N . GLU A 1 203 ? 18.915 10.566 -31.831 1.00 92.06 203 GLU A N 1
ATOM 1577 C CA . GLU A 1 203 ? 20.206 11.090 -31.360 1.00 92.06 203 GLU A CA 1
ATOM 1578 C C . GLU A 1 203 ? 21.103 9.977 -30.798 1.00 92.06 203 GLU A C 1
ATOM 1580 O O . GLU A 1 203 ? 22.291 9.912 -31.116 1.00 92.06 203 GLU A O 1
ATOM 1585 N N . LEU A 1 204 ? 20.547 9.064 -29.995 1.00 86.94 204 LEU A N 1
ATOM 1586 C CA . LEU A 1 204 ? 21.283 7.907 -29.479 1.00 86.94 204 LEU A CA 1
ATOM 1587 C C . LEU A 1 204 ? 21.732 6.958 -30.597 1.00 86.94 204 LEU A C 1
ATOM 1589 O O . LEU A 1 204 ? 22.859 6.474 -30.564 1.00 86.94 204 LEU A O 1
ATOM 1593 N N . ASP A 1 205 ? 20.884 6.723 -31.596 1.00 87.00 205 ASP A N 1
ATOM 1594 C CA . ASP A 1 205 ? 21.215 5.860 -32.731 1.00 87.00 205 ASP A CA 1
ATOM 1595 C C . ASP A 1 205 ? 22.307 6.512 -33.613 1.00 87.00 205 ASP A C 1
ATOM 1597 O O . ASP A 1 205 ? 23.300 5.863 -33.936 1.00 87.00 205 ASP A O 1
ATOM 1601 N N . LYS A 1 206 ? 22.216 7.823 -33.896 1.00 90.12 206 LYS A N 1
ATOM 1602 C CA . LYS A 1 206 ? 23.255 8.590 -34.621 1.00 90.12 206 LYS A CA 1
ATOM 1603 C C . LYS A 1 206 ? 24.599 8.591 -33.889 1.00 90.12 206 LYS A C 1
ATOM 1605 O O . LYS A 1 206 ? 25.641 8.333 -34.484 1.00 90.12 206 LYS A O 1
ATOM 1610 N N . THR A 1 207 ? 24.586 8.835 -32.579 1.00 81.94 207 THR A N 1
ATOM 1611 C CA . THR A 1 207 ? 25.814 8.796 -31.763 1.00 81.94 207 THR A CA 1
ATOM 1612 C C . THR A 1 207 ? 26.402 7.385 -31.663 1.00 81.94 207 THR A C 1
ATOM 1614 O O . THR A 1 207 ? 27.620 7.237 -31.547 1.00 81.94 207 THR A O 1
ATOM 1617 N N . ALA A 1 208 ? 25.574 6.337 -31.750 1.00 79.88 208 ALA A N 1
ATOM 1618 C CA . ALA A 1 208 ? 26.039 4.955 -31.811 1.00 79.88 208 ALA A CA 1
ATOM 1619 C C . ALA A 1 208 ? 26.724 4.620 -33.148 1.00 79.88 208 ALA A C 1
ATOM 1621 O O . ALA A 1 208 ? 27.691 3.857 -33.147 1.00 79.88 208 ALA A O 1
ATOM 1622 N N . GLU A 1 209 ? 26.274 5.201 -34.265 1.00 83.25 209 GLU A N 1
ATOM 1623 C CA . GLU A 1 209 ? 26.914 5.050 -35.581 1.00 83.25 209 GLU A CA 1
ATOM 1624 C C . GLU A 1 209 ? 28.277 5.760 -35.654 1.00 83.25 209 GLU A C 1
ATOM 1626 O O . GLU A 1 209 ? 29.228 5.220 -36.223 1.00 83.25 209 GLU A O 1
ATOM 1631 N N . GLU A 1 210 ? 28.414 6.926 -35.016 1.00 80.94 210 GLU A N 1
ATOM 1632 C CA . GLU A 1 210 ? 29.679 7.679 -34.948 1.00 80.94 210 GLU A CA 1
ATOM 1633 C C . GLU A 1 210 ? 30.706 7.065 -33.970 1.00 80.94 210 GLU A C 1
ATOM 1635 O O . GLU A 1 210 ? 31.915 7.305 -34.074 1.00 80.94 210 GLU A O 1
ATOM 1640 N N . CYS A 1 211 ? 30.270 6.205 -33.044 1.00 70.00 211 CYS A N 1
ATOM 1641 C CA . CYS A 1 211 ? 31.160 5.485 -32.134 1.00 70.00 211 CYS A CA 1
ATOM 1642 C C . CYS A 1 211 ? 31.839 4.281 -32.819 1.00 70.00 211 CYS A C 1
ATOM 1644 O O . CYS A 1 211 ? 31.439 3.126 -32.677 1.00 70.00 211 CYS A O 1
ATOM 1646 N N . THR A 1 212 ? 32.965 4.528 -33.496 1.00 77.88 212 THR A N 1
ATOM 1647 C CA . THR A 1 212 ? 33.850 3.479 -34.058 1.00 77.88 212 THR A CA 1
ATOM 1648 C C . THR A 1 212 ? 34.602 2.660 -32.999 1.00 77.88 212 THR A C 1
ATOM 1650 O O . THR A 1 212 ? 35.163 1.598 -33.294 1.00 77.88 212 THR A O 1
ATOM 1653 N N . PHE A 1 213 ? 34.607 3.114 -31.743 1.00 75.12 213 PHE A N 1
ATOM 1654 C CA . PHE A 1 213 ? 35.214 2.399 -30.630 1.00 75.12 213 PHE A CA 1
ATOM 1655 C C . PHE A 1 213 ? 34.332 1.211 -30.235 1.00 75.12 213 PHE A C 1
ATOM 1657 O O . PHE A 1 213 ? 33.342 1.351 -29.524 1.00 75.12 213 PHE A O 1
ATOM 1664 N N . LYS A 1 214 ? 34.712 0.016 -30.696 1.00 73.44 214 LYS A N 1
ATOM 1665 C CA . LYS A 1 214 ? 34.143 -1.261 -30.247 1.00 73.44 214 LYS A CA 1
ATOM 1666 C C . LYS A 1 214 ? 35.009 -1.800 -29.109 1.00 73.44 214 LYS A C 1
ATOM 1668 O O . LYS A 1 214 ? 35.940 -2.567 -29.386 1.00 73.44 214 LYS A O 1
ATOM 1673 N N . PRO A 1 215 ? 34.785 -1.404 -27.841 1.00 75.62 215 PRO A N 1
ATOM 1674 C CA . PRO A 1 215 ? 35.590 -1.927 -26.755 1.00 75.62 215 PRO A CA 1
ATOM 1675 C C . PRO A 1 215 ? 35.436 -3.447 -26.729 1.00 75.62 215 PRO A C 1
ATOM 1677 O O . PRO A 1 215 ? 34.332 -3.981 -26.626 1.00 75.62 215 PRO A O 1
ATOM 1680 N N . LYS A 1 216 ? 36.559 -4.167 -26.808 1.00 77.31 216 LYS A N 1
ATOM 1681 C CA . LYS A 1 216 ? 36.609 -5.597 -26.488 1.00 77.31 216 LYS A CA 1
ATOM 1682 C C . LYS A 1 216 ? 36.455 -5.743 -24.976 1.00 77.31 216 LYS A C 1
ATOM 1684 O O . LYS A 1 216 ? 37.423 -5.999 -24.262 1.00 77.31 216 LYS A O 1
ATOM 1689 N N . ILE A 1 217 ? 35.239 -5.533 -24.478 1.00 70.00 217 ILE A N 1
ATOM 1690 C CA . ILE A 1 217 ? 34.910 -5.751 -23.075 1.00 70.00 217 ILE A CA 1
ATOM 1691 C C . ILE A 1 217 ? 34.913 -7.265 -22.879 1.00 70.00 217 ILE A C 1
ATOM 1693 O O . ILE A 1 217 ? 33.994 -7.969 -23.297 1.00 70.00 217 ILE A O 1
ATOM 1697 N N . LYS A 1 218 ? 35.991 -7.795 -22.290 1.00 72.00 218 LYS A N 1
ATOM 1698 C CA . LYS A 1 218 ? 35.999 -9.176 -21.800 1.00 72.00 218 LYS A CA 1
ATOM 1699 C C . LYS A 1 218 ? 34.817 -9.292 -20.840 1.00 72.00 218 LYS A C 1
ATOM 1701 O O . LYS A 1 218 ? 34.713 -8.472 -19.936 1.00 72.00 218 LYS A O 1
ATOM 1706 N N . ALA A 1 219 ? 33.934 -10.269 -21.047 1.00 59.19 219 ALA A N 1
ATOM 1707 C CA . ALA A 1 219 ? 32.769 -10.514 -20.200 1.00 59.19 219 ALA A CA 1
ATOM 1708 C C . ALA A 1 219 ? 33.213 -10.893 -18.774 1.00 59.19 219 ALA A C 1
ATOM 1710 O O . ALA A 1 219 ? 33.243 -12.062 -18.387 1.00 59.19 219 ALA A O 1
ATOM 1711 N N . THR A 1 220 ? 33.618 -9.907 -17.977 1.00 55.62 220 THR A N 1
ATOM 1712 C CA . THR A 1 220 ? 33.940 -10.085 -16.568 1.00 55.62 220 THR A CA 1
ATOM 1713 C C . THR A 1 220 ? 32.624 -10.210 -15.821 1.00 55.62 220 THR A C 1
ATOM 1715 O O . THR A 1 220 ? 32.010 -9.229 -15.425 1.00 55.62 220 THR A O 1
ATOM 1718 N N . LYS A 1 221 ? 32.163 -11.458 -15.729 1.00 58.28 221 LYS A N 1
ATOM 1719 C CA . LYS A 1 221 ? 31.324 -12.056 -14.684 1.00 58.28 221 LYS A CA 1
ATOM 1720 C C . LYS A 1 221 ? 30.753 -11.070 -13.650 1.00 58.28 221 LYS A C 1
ATOM 1722 O O . LYS A 1 221 ? 31.240 -10.986 -12.530 1.00 58.28 221 LYS A O 1
ATOM 1727 N N . SER A 1 222 ? 29.685 -10.371 -13.999 1.00 55.88 222 SER A N 1
ATOM 1728 C CA . SER A 1 222 ? 28.428 -10.312 -13.237 1.00 55.88 222 SER A CA 1
ATOM 1729 C C . SER A 1 222 ? 27.542 -9.216 -13.834 1.00 55.88 222 SER A C 1
ATOM 1731 O O . SER A 1 222 ? 28.035 -8.129 -14.128 1.00 55.88 222 SER A O 1
ATOM 1733 N N . PRO A 1 223 ? 26.235 -9.466 -14.034 1.00 57.44 223 PRO A N 1
ATOM 1734 C CA . PRO A 1 223 ? 25.297 -8.386 -14.285 1.00 57.44 223 PRO A CA 1
ATOM 1735 C C . PRO A 1 223 ? 25.431 -7.410 -13.122 1.00 57.44 223 PRO A C 1
ATOM 1737 O O . PRO A 1 223 ? 25.269 -7.817 -11.968 1.00 57.44 223 PRO A O 1
ATOM 1740 N N . ILE A 1 224 ? 25.754 -6.152 -13.420 1.00 59.06 224 ILE A N 1
ATOM 1741 C CA . ILE A 1 224 ? 25.632 -5.054 -12.467 1.00 59.06 224 ILE A CA 1
ATOM 1742 C C . ILE A 1 224 ? 24.200 -5.158 -11.956 1.00 59.06 224 ILE A C 1
ATOM 1744 O O . ILE A 1 224 ? 23.254 -4.881 -12.692 1.00 59.06 224 ILE A O 1
ATOM 1748 N N . ARG A 1 225 ? 24.021 -5.662 -10.731 1.00 60.53 225 ARG A N 1
ATOM 1749 C CA . ARG A 1 225 ? 22.731 -5.617 -10.055 1.00 60.53 225 ARG A CA 1
ATOM 1750 C C . ARG A 1 225 ? 22.476 -4.136 -9.863 1.00 60.53 225 ARG A C 1
ATOM 1752 O O . ARG A 1 225 ? 23.008 -3.542 -8.929 1.00 60.53 225 ARG A O 1
ATOM 1759 N N . SER A 1 226 ? 21.767 -3.533 -10.816 1.00 61.56 226 SER A N 1
ATOM 1760 C CA . SER A 1 226 ? 21.310 -2.159 -10.734 1.00 61.56 226 SER A CA 1
ATOM 1761 C C . SER A 1 226 ? 20.683 -2.029 -9.362 1.00 61.56 226 SER A C 1
ATOM 1763 O O . SER A 1 226 ? 19.717 -2.742 -9.063 1.00 61.56 226 SER A O 1
ATOM 1765 N N . LYS A 1 227 ? 21.274 -1.188 -8.508 1.00 64.81 227 LYS A N 1
ATOM 1766 C CA . LYS A 1 227 ? 20.607 -0.759 -7.283 1.00 64.81 227 LYS A CA 1
ATOM 1767 C C . LYS A 1 227 ? 19.177 -0.413 -7.702 1.00 64.81 227 LYS A C 1
ATOM 1769 O O . LYS A 1 227 ? 19.035 0.289 -8.711 1.00 64.81 227 LYS A O 1
ATOM 1774 N N . PRO A 1 228 ? 18.149 -1.004 -7.070 1.00 66.19 228 PRO A N 1
ATOM 1775 C CA . PRO A 1 228 ? 16.781 -0.743 -7.474 1.00 66.19 228 PRO A CA 1
ATOM 1776 C C . PRO A 1 228 ? 16.624 0.771 -7.530 1.00 66.19 228 PRO A C 1
ATOM 1778 O O . PRO A 1 228 ? 16.962 1.464 -6.578 1.00 66.19 228 PRO A O 1
ATOM 1781 N N . LEU A 1 229 ? 16.164 1.282 -8.675 1.00 64.44 229 LEU A N 1
ATOM 1782 C CA . LEU A 1 229 ? 15.990 2.719 -8.930 1.00 64.44 229 LEU A CA 1
ATOM 1783 C C . LEU A 1 229 ? 15.121 3.400 -7.849 1.00 64.44 229 LEU A C 1
ATOM 1785 O O . LEU A 1 229 ? 15.070 4.622 -7.749 1.00 64.44 229 LEU A O 1
ATOM 1789 N N . TYR A 1 230 ? 14.441 2.587 -7.041 1.00 67.81 230 TYR A N 1
ATOM 1790 C CA . TYR A 1 230 ? 13.586 2.965 -5.944 1.00 67.81 230 TYR A CA 1
ATOM 1791 C C . TYR A 1 230 ? 14.018 2.284 -4.635 1.00 67.81 230 TYR A C 1
ATOM 1793 O O . TYR A 1 230 ? 13.813 1.081 -4.453 1.00 67.81 230 TYR A O 1
ATOM 1801 N N . ASP A 1 231 ? 14.557 3.065 -3.697 1.00 83.50 231 ASP A N 1
ATOM 1802 C CA . ASP A 1 231 ? 14.816 2.613 -2.327 1.00 83.50 231 ASP A CA 1
ATOM 1803 C C . ASP A 1 231 ? 13.491 2.542 -1.553 1.00 83.50 231 ASP A C 1
ATOM 1805 O O . ASP A 1 231 ? 13.027 3.519 -0.957 1.00 83.50 231 ASP A O 1
ATOM 1809 N N . ALA A 1 232 ? 12.854 1.369 -1.571 1.00 81.56 232 ALA A N 1
ATOM 1810 C CA . ALA A 1 232 ? 11.580 1.131 -0.890 1.00 81.56 232 ALA A CA 1
ATOM 1811 C C . ALA A 1 232 ? 11.635 1.457 0.618 1.00 81.56 232 ALA A C 1
ATOM 1813 O O . ALA A 1 232 ? 10.650 1.934 1.186 1.00 81.56 232 ALA A O 1
ATOM 1814 N N . GLU A 1 233 ? 12.791 1.257 1.259 1.00 82.44 233 GLU A N 1
ATOM 1815 C CA . GLU A 1 233 ? 13.009 1.608 2.667 1.00 82.44 233 GLU A CA 1
ATOM 1816 C C . GLU A 1 233 ? 12.978 3.115 2.907 1.00 82.44 233 GLU A C 1
ATOM 1818 O O . GLU A 1 233 ? 12.279 3.575 3.811 1.00 82.44 233 GLU A O 1
ATOM 1823 N N . ARG A 1 234 ? 13.646 3.898 2.055 1.00 85.81 234 ARG A N 1
ATOM 1824 C CA . ARG A 1 234 ? 13.685 5.361 2.170 1.00 85.81 234 ARG A CA 1
ATOM 1825 C C . ARG A 1 234 ? 12.290 5.970 2.052 1.00 85.81 234 ARG A C 1
ATOM 1827 O O . ARG A 1 234 ? 11.950 6.913 2.763 1.00 85.81 234 ARG A O 1
ATOM 1834 N N . LEU A 1 235 ? 11.449 5.411 1.183 1.00 84.50 235 LEU A N 1
ATOM 1835 C CA . LEU A 1 235 ? 10.068 5.865 1.053 1.00 84.50 235 LEU A CA 1
ATOM 1836 C C . LEU A 1 235 ? 9.216 5.506 2.278 1.00 84.50 235 LEU A C 1
ATOM 1838 O O . LEU A 1 235 ? 8.371 6.295 2.701 1.00 84.50 235 LEU A O 1
ATOM 1842 N N . ARG A 1 236 ? 9.439 4.321 2.857 1.00 87.94 236 ARG A N 1
ATOM 1843 C CA . ARG A 1 236 ? 8.751 3.881 4.075 1.00 87.94 236 ARG A CA 1
ATOM 1844 C C . ARG A 1 236 ? 9.121 4.767 5.266 1.00 87.94 236 ARG A C 1
ATOM 1846 O O . ARG A 1 236 ? 8.224 5.176 5.996 1.00 87.94 236 ARG A O 1
ATOM 1853 N N . GLN A 1 237 ? 10.400 5.122 5.400 1.00 93.31 237 GLN A N 1
ATOM 1854 C CA . GLN A 1 237 ? 10.887 6.074 6.404 1.00 93.31 237 GLN A CA 1
ATOM 1855 C C . GLN A 1 237 ? 10.232 7.447 6.235 1.00 93.31 237 GLN A C 1
ATOM 1857 O O . GLN A 1 237 ? 9.642 7.959 7.180 1.00 93.31 237 GLN A O 1
ATOM 1862 N N . LYS A 1 238 ? 10.214 7.988 5.011 1.00 93.31 238 LYS A N 1
ATOM 1863 C CA . LYS A 1 238 ? 9.573 9.280 4.721 1.00 93.31 238 LYS A CA 1
ATOM 1864 C C . LYS A 1 238 ? 8.074 9.290 5.049 1.00 93.31 238 LYS A C 1
ATOM 1866 O O . LYS A 1 238 ? 7.529 10.314 5.450 1.00 93.31 238 LYS A O 1
ATOM 1871 N N . ARG A 1 239 ? 7.389 8.154 4.875 1.00 93.88 239 ARG A N 1
ATOM 1872 C CA . ARG A 1 239 ? 5.968 8.014 5.225 1.00 93.88 239 ARG A CA 1
ATOM 1873 C C . ARG A 1 239 ? 5.748 8.021 6.738 1.00 93.88 239 ARG A C 1
ATOM 1875 O O . ARG A 1 239 ? 4.838 8.704 7.190 1.00 93.88 239 ARG A O 1
ATOM 1882 N N . LEU A 1 240 ? 6.588 7.308 7.490 1.00 93.62 240 LEU A N 1
ATOM 1883 C CA . LEU A 1 240 ? 6.544 7.298 8.956 1.00 93.62 240 LEU A CA 1
ATOM 1884 C C . LEU A 1 240 ? 6.860 8.677 9.540 1.00 93.62 240 LEU A C 1
ATOM 1886 O O . LEU A 1 240 ? 6.162 9.124 10.439 1.00 93.62 240 LEU A O 1
ATOM 1890 N N . GLU A 1 241 ? 7.854 9.375 8.992 1.00 95.25 241 GLU A N 1
ATOM 1891 C CA . GLU A 1 241 ? 8.226 10.726 9.427 1.00 95.25 241 GLU A CA 1
ATOM 1892 C C . GLU A 1 241 ? 7.082 11.729 9.208 1.00 95.25 241 GLU A C 1
ATOM 1894 O O . GLU A 1 241 ? 6.741 12.505 10.098 1.00 95.25 241 GLU A O 1
ATOM 1899 N N . MET A 1 242 ? 6.418 11.673 8.048 1.00 93.12 242 MET A N 1
ATOM 1900 C CA . MET A 1 242 ? 5.236 12.498 7.769 1.00 93.12 242 MET A CA 1
ATOM 1901 C C . MET A 1 242 ? 4.072 12.195 8.720 1.00 93.12 242 MET A C 1
ATOM 1903 O O . MET A 1 242 ? 3.357 13.109 9.123 1.00 93.12 242 MET A O 1
ATOM 1907 N N . GLU A 1 243 ? 3.868 10.927 9.074 1.00 94.25 243 GLU A N 1
ATOM 1908 C CA . GLU A 1 243 ? 2.820 10.505 10.005 1.00 94.25 243 GLU A CA 1
ATOM 1909 C C . GLU A 1 243 ? 3.125 10.955 11.439 1.00 94.25 243 GLU A C 1
ATOM 1911 O O . GLU A 1 243 ? 2.251 11.504 12.103 1.00 94.25 243 GLU A O 1
ATOM 1916 N N . GLN A 1 244 ? 4.378 10.828 11.884 1.00 95.88 244 GLN A N 1
ATOM 1917 C CA . GLN A 1 244 ? 4.836 11.351 13.173 1.00 95.88 244 GLN A CA 1
ATOM 1918 C C . GLN A 1 244 ? 4.673 12.865 13.255 1.00 95.88 244 GLN A C 1
ATOM 1920 O O . GLN A 1 244 ? 4.110 13.365 14.221 1.00 95.88 244 GLN A O 1
ATOM 1925 N N . LYS A 1 245 ? 5.080 13.592 12.211 1.00 95.56 245 LYS A N 1
ATOM 1926 C CA . LYS A 1 245 ? 4.930 15.048 12.151 1.00 95.56 245 LYS A CA 1
ATOM 1927 C C . LYS A 1 245 ? 3.461 15.479 12.167 1.00 95.56 245 LYS A C 1
ATOM 1929 O O . LYS A 1 245 ? 3.122 16.504 12.749 1.00 95.56 245 LYS A O 1
ATOM 1934 N N . LYS A 1 246 ? 2.577 14.689 11.548 1.00 94.88 246 LYS A N 1
ATOM 1935 C CA . LYS A 1 246 ? 1.124 14.903 11.593 1.00 94.88 246 LYS A CA 1
ATOM 1936 C C . LYS A 1 246 ? 0.572 14.685 13.003 1.00 94.88 246 LYS A C 1
ATOM 1938 O O . LYS A 1 246 ? -0.189 15.518 13.476 1.00 94.88 246 LYS A O 1
ATOM 1943 N N . LEU A 1 247 ? 0.990 13.617 13.682 1.00 92.25 247 LEU A N 1
ATOM 1944 C CA . LEU A 1 247 ? 0.606 13.346 15.070 1.00 92.25 247 LEU A CA 1
ATOM 1945 C C . LEU A 1 247 ? 1.140 14.408 16.038 1.00 92.25 247 LEU A C 1
ATOM 1947 O O . LEU A 1 247 ? 0.430 14.796 16.955 1.00 92.25 247 LEU A O 1
ATOM 1951 N N . GLU A 1 248 ? 2.365 14.893 15.837 1.00 94.50 248 GLU A N 1
ATOM 1952 C CA . GLU A 1 248 ? 2.953 15.969 16.639 1.00 94.50 248 GLU A CA 1
ATOM 1953 C C . GLU A 1 248 ? 2.191 17.286 16.451 1.00 94.50 248 GLU A C 1
ATOM 1955 O O . GLU A 1 248 ? 1.872 17.954 17.434 1.00 94.50 248 GLU A O 1
ATOM 1960 N N . ALA A 1 249 ? 1.818 17.616 15.210 1.00 92.62 249 ALA A N 1
ATOM 1961 C CA . ALA A 1 249 ? 0.956 18.758 14.925 1.00 92.62 249 ALA A CA 1
ATOM 1962 C C . ALA A 1 249 ? -0.413 18.609 15.611 1.00 92.62 249 ALA A C 1
ATOM 1964 O O . ALA A 1 249 ? -0.815 19.502 16.352 1.00 92.62 249 ALA A O 1
ATOM 1965 N N . GLU A 1 250 ? -1.075 17.456 15.473 1.00 90.62 250 GLU A N 1
ATOM 1966 C CA . GLU A 1 250 ? -2.364 17.173 16.125 1.00 90.62 250 GLU A CA 1
ATOM 1967 C C . GLU A 1 250 ? -2.269 17.204 17.666 1.00 90.62 250 GLU A C 1
ATOM 1969 O O . GLU A 1 250 ? -3.176 17.703 18.335 1.00 90.62 250 GLU A O 1
ATOM 1974 N N . LEU A 1 251 ? -1.163 16.728 18.251 1.00 89.88 251 LEU A N 1
ATOM 1975 C CA . LEU A 1 251 ? -0.891 16.818 19.691 1.00 89.88 251 LEU A CA 1
ATOM 1976 C C . LEU A 1 251 ? -0.646 18.260 20.145 1.00 89.88 251 LEU A C 1
ATOM 1978 O O . LEU A 1 251 ? -1.109 18.641 21.218 1.00 89.88 251 LEU A O 1
ATOM 1982 N N . SER A 1 252 ? 0.055 19.066 19.345 1.00 87.88 252 SER A N 1
ATOM 1983 C CA . SER A 1 252 ? 0.279 20.484 19.645 1.00 87.88 252 SER A CA 1
ATOM 1984 C C . SER A 1 252 ? -1.006 21.315 19.519 1.00 87.88 252 SER A C 1
ATOM 1986 O O . SER A 1 252 ? -1.212 22.261 20.278 1.00 87.88 252 SER A O 1
ATOM 1988 N N . GLU A 1 253 ? -1.909 20.918 18.618 1.00 86.12 253 GLU A N 1
ATOM 1989 C CA . GLU A 1 253 ? -3.225 21.532 18.414 1.00 86.12 253 GLU A CA 1
ATOM 1990 C C . GLU A 1 253 ? -4.271 21.072 19.444 1.00 86.12 253 GLU A C 1
ATOM 1992 O O . GLU A 1 253 ? -5.316 21.714 19.596 1.00 86.12 253 GLU A O 1
ATOM 1997 N N . CYS A 1 254 ? -3.998 20.010 20.212 1.00 79.38 254 CYS A N 1
ATOM 1998 C CA . CYS A 1 254 ? -4.827 19.595 21.342 1.00 79.38 254 CYS A CA 1
ATOM 1999 C C . CYS A 1 254 ? -4.759 20.622 22.488 1.00 79.38 254 CYS A C 1
ATOM 2001 O O . CYS A 1 254 ? -4.092 20.452 23.505 1.00 79.38 254 CYS A O 1
ATOM 2003 N N . THR A 1 255 ? -5.546 21.686 22.353 1.00 77.31 255 THR A N 1
ATOM 2004 C CA . THR A 1 255 ? -5.816 22.699 23.387 1.00 77.31 255 THR A CA 1
ATOM 2005 C C . THR A 1 255 ? -6.800 22.218 24.456 1.00 77.31 255 THR A C 1
ATOM 2007 O O . THR A 1 255 ? -7.074 22.934 25.424 1.00 77.31 255 THR A O 1
ATOM 2010 N N . PHE A 1 256 ? -7.315 20.991 24.319 1.00 73.56 256 PHE A N 1
ATOM 2011 C CA . PHE A 1 256 ? -8.147 20.345 25.321 1.00 73.56 256 PHE A CA 1
ATOM 2012 C C . PHE A 1 256 ? -7.309 20.042 26.565 1.00 73.56 256 PHE A C 1
ATOM 2014 O O . PHE A 1 256 ? -6.730 18.972 26.726 1.00 73.56 256 PHE A O 1
ATOM 2021 N N . LYS A 1 257 ? -7.252 21.018 27.468 1.00 74.62 257 LYS A N 1
ATOM 2022 C CA . LYS A 1 257 ? -6.852 20.816 28.854 1.00 74.62 257 LYS A CA 1
ATOM 2023 C C . LYS A 1 257 ? -8.110 20.376 29.589 1.00 74.62 257 LYS A C 1
ATOM 2025 O O . LYS A 1 257 ? -8.897 21.255 29.958 1.00 74.62 257 LYS A O 1
ATOM 2030 N N . PRO A 1 258 ? -8.365 19.065 29.777 1.00 74.25 258 PRO A N 1
ATOM 2031 C CA . PRO A 1 258 ? -9.498 18.656 30.582 1.00 74.25 258 PRO A CA 1
ATOM 2032 C C . PRO A 1 258 ? -9.355 19.349 31.933 1.00 74.25 258 PRO A C 1
ATOM 2034 O O . PRO A 1 258 ? -8.363 19.161 32.640 1.00 74.25 258 PRO A O 1
ATOM 2037 N N . LYS A 1 259 ? -10.332 20.191 32.286 1.00 69.38 259 LYS A N 1
ATOM 2038 C CA . LYS A 1 259 ? -10.477 20.640 33.666 1.00 69.38 259 LYS A CA 1
ATOM 2039 C C . LYS A 1 259 ? -10.800 19.385 34.453 1.00 69.38 259 LYS A C 1
ATOM 2041 O O . LYS A 1 259 ? -11.950 18.955 34.506 1.00 69.38 259 LYS A O 1
ATOM 2046 N N . VAL A 1 260 ? -9.763 18.779 35.022 1.00 65.25 260 VAL A N 1
ATOM 2047 C CA . VAL A 1 260 ? -9.908 17.733 36.020 1.00 65.25 260 VAL A CA 1
ATOM 2048 C C . VAL A 1 260 ? -10.559 18.426 37.206 1.00 65.25 260 VAL A C 1
ATOM 2050 O O . VAL A 1 260 ? -9.896 19.037 38.043 1.00 65.25 260 VAL A O 1
ATOM 2053 N N . VAL A 1 261 ? -11.893 18.434 37.223 1.00 58.91 261 VAL A N 1
ATOM 2054 C CA . VAL A 1 261 ? -12.651 18.765 38.421 1.00 58.91 261 VAL A CA 1
ATOM 2055 C C . VAL A 1 261 ? -12.087 17.816 39.465 1.00 58.91 261 VAL A C 1
ATOM 2057 O O . VAL A 1 261 ? -12.126 16.603 39.251 1.00 58.91 261 VAL A O 1
ATOM 2060 N N . LYS A 1 262 ? -11.470 18.354 40.523 1.00 65.75 262 LYS A N 1
ATOM 2061 C CA . LYS A 1 262 ? -10.999 17.569 41.666 1.00 65.75 262 LYS A CA 1
ATOM 2062 C C . LYS A 1 262 ? -12.239 16.898 42.244 1.00 65.75 262 LYS A C 1
ATOM 2064 O O . LYS A 1 262 ? -12.930 17.486 43.071 1.00 65.75 262 LYS A O 1
ATOM 2069 N N . LYS A 1 263 ? -12.602 15.735 41.703 1.00 54.84 263 LYS A N 1
ATOM 2070 C CA . LYS A 1 263 ? -13.761 14.981 42.146 1.00 54.84 263 LYS A CA 1
ATOM 2071 C C . LYS A 1 263 ? -13.467 14.680 43.603 1.00 54.84 263 LYS A C 1
ATOM 2073 O O . LYS A 1 263 ? -12.401 14.155 43.921 1.00 54.84 263 LYS A O 1
ATOM 2078 N N . GLY A 1 264 ? -14.343 15.203 44.455 1.00 52.31 264 GLY A N 1
ATOM 2079 C CA . GLY A 1 264 ? -14.164 15.205 45.892 1.00 52.31 264 GLY A CA 1
ATOM 2080 C C . GLY A 1 264 ? -13.794 13.819 46.391 1.00 52.31 264 GLY A C 1
ATOM 2081 O O . GLY A 1 264 ? -14.239 12.822 45.823 1.00 52.31 264 GLY A O 1
ATOM 2082 N N . LYS A 1 265 ? -12.944 13.825 47.423 1.00 51.69 265 LYS A N 1
ATOM 2083 C CA . LYS A 1 265 ? -12.733 12.768 48.413 1.00 51.69 265 LYS A CA 1
ATOM 2084 C C . LYS A 1 265 ? -13.566 11.525 48.110 1.00 51.69 265 LYS A C 1
ATOM 2086 O O . LYS A 1 265 ? -14.772 11.507 48.351 1.00 51.69 265 LYS A O 1
ATOM 2091 N N . SER A 1 266 ? -12.894 10.520 47.556 1.00 48.84 266 SER A N 1
ATOM 2092 C CA . SER A 1 266 ? -13.367 9.144 47.559 1.00 48.84 266 SER A CA 1
ATOM 2093 C C . SER A 1 266 ? -13.971 8.848 48.925 1.00 48.84 266 SER A C 1
ATOM 2095 O O . SER A 1 266 ? -13.304 9.015 49.945 1.00 48.84 266 SER A O 1
ATOM 2097 N N . SER A 1 267 ? -15.239 8.456 48.921 1.00 45.19 267 SER A N 1
ATOM 2098 C CA . SER A 1 267 ? -15.884 7.824 50.055 1.00 45.19 267 SER A CA 1
ATOM 2099 C C . SER A 1 267 ? -14.981 6.700 50.552 1.00 45.19 267 SER A C 1
ATOM 2101 O O . SER A 1 267 ? -14.735 5.726 49.838 1.00 45.19 267 SER A O 1
ATOM 2103 N N . GLU A 1 268 ? -14.474 6.865 51.768 1.00 48.62 268 GLU A N 1
ATOM 2104 C CA . GLU A 1 268 ? -13.940 5.797 52.600 1.00 48.62 268 GLU A CA 1
ATOM 2105 C C . GLU A 1 268 ? -15.080 4.810 52.885 1.00 48.62 268 GLU A C 1
ATOM 2107 O O . GLU A 1 268 ? -15.753 4.859 53.907 1.00 48.62 268 GLU A O 1
ATOM 2112 N N . SER A 1 269 ? -15.358 3.930 51.933 1.00 48.19 269 SER A N 1
ATOM 2113 C CA . SER A 1 269 ? -16.150 2.724 52.147 1.00 48.19 269 SER A CA 1
ATOM 2114 C C . SER A 1 269 ? -15.244 1.576 51.743 1.00 48.19 269 SER A C 1
ATOM 2116 O O . SER A 1 269 ? -14.942 1.394 50.563 1.00 48.19 269 SER A O 1
ATOM 2118 N N . GLY A 1 270 ? -14.690 0.945 52.775 1.00 53.00 270 GLY A N 1
ATOM 2119 C CA . GLY A 1 270 ? -13.476 0.156 52.715 1.00 53.00 270 GLY A CA 1
ATOM 2120 C C . GLY A 1 270 ? -13.548 -1.077 51.830 1.00 53.00 270 GLY A C 1
ATOM 2121 O O . GLY A 1 270 ? -14.552 -1.772 51.785 1.00 53.00 270 GLY A O 1
ATOM 2122 N N . ASP A 1 271 ? -12.414 -1.364 51.197 1.00 53.53 271 ASP A N 1
ATOM 2123 C CA . ASP A 1 271 ? -11.950 -2.734 50.986 1.00 53.53 271 ASP A CA 1
ATOM 2124 C C . ASP A 1 271 ? -10.443 -2.715 50.666 1.00 53.53 271 ASP A C 1
ATOM 2126 O O . ASP A 1 271 ? -9.973 -3.057 49.582 1.00 53.53 271 ASP A O 1
ATOM 2130 N N . ALA A 1 272 ? -9.644 -2.254 51.633 1.00 53.84 272 ALA A N 1
ATOM 2131 C CA . ALA A 1 272 ? -8.186 -2.102 51.534 1.00 53.84 272 ALA A CA 1
ATOM 2132 C C . ALA A 1 272 ? -7.406 -3.442 51.536 1.00 53.84 272 ALA A C 1
ATOM 2134 O O . ALA A 1 272 ? -6.235 -3.487 51.896 1.00 53.84 272 ALA A O 1
ATOM 2135 N N . LYS A 1 273 ? -8.037 -4.562 51.153 1.00 55.53 273 LYS A N 1
ATOM 2136 C CA . LYS A 1 273 ? -7.407 -5.898 51.102 1.00 55.53 273 LYS A CA 1
ATOM 2137 C C . LYS A 1 273 ? -7.318 -6.506 49.699 1.00 55.53 273 LYS A C 1
ATOM 2139 O O . LYS A 1 273 ? -6.959 -7.674 49.568 1.00 55.53 273 LYS A O 1
ATOM 2144 N N . GLN A 1 274 ? -7.614 -5.749 48.639 1.00 58.03 274 GLN A N 1
ATOM 2145 C CA . GLN A 1 274 ? -7.520 -6.242 47.254 1.00 58.03 274 GLN A CA 1
ATOM 2146 C C . GLN A 1 274 ? -6.529 -5.485 46.356 1.00 58.03 274 GLN A C 1
ATOM 2148 O O . GLN A 1 274 ? -6.595 -5.632 45.137 1.00 58.03 274 GLN A O 1
ATOM 2153 N N . GLU A 1 275 ? -5.571 -4.731 46.899 1.00 57.84 275 GLU A N 1
ATOM 2154 C CA . GLU A 1 275 ? -4.548 -4.078 46.059 1.00 57.84 275 GLU A CA 1
ATOM 2155 C C . GLU A 1 275 ? -3.683 -5.091 45.284 1.00 57.84 275 GLU A C 1
ATOM 2157 O O . GLU A 1 275 ? -3.361 -4.855 44.120 1.00 57.84 275 GLU A O 1
ATOM 2162 N N . GLY A 1 276 ? -3.448 -6.287 45.840 1.00 59.12 276 GLY A N 1
ATOM 2163 C CA . GLY A 1 276 ? -2.808 -7.391 45.109 1.00 59.12 276 GLY A CA 1
ATOM 2164 C C . GLY A 1 276 ? -3.628 -7.926 43.924 1.00 59.12 276 GLY A C 1
ATOM 2165 O O . GLY A 1 276 ? -3.062 -8.408 42.951 1.00 59.12 276 GLY A O 1
ATOM 2166 N N . LYS A 1 277 ? -4.962 -7.779 43.934 1.00 71.62 277 LYS A N 1
ATOM 2167 C CA . LYS A 1 277 ? -5.835 -8.284 42.855 1.00 71.62 277 LYS A CA 1
ATOM 2168 C C . LYS A 1 277 ? -5.968 -7.323 41.680 1.00 71.62 277 LYS A C 1
ATOM 2170 O O . LYS A 1 277 ? -6.439 -7.720 40.618 1.00 71.62 277 LYS A O 1
ATOM 2175 N N . LEU A 1 278 ? -5.609 -6.054 41.854 1.00 79.62 278 LEU A N 1
ATOM 2176 C CA . LEU A 1 278 ? -5.762 -5.044 40.808 1.00 79.62 278 LEU A CA 1
ATOM 2177 C C . LEU A 1 278 ? -4.701 -5.232 39.717 1.00 79.62 278 LEU A C 1
ATOM 2179 O O . LEU A 1 278 ? -5.036 -5.228 38.530 1.00 79.62 278 LEU A O 1
ATOM 2183 N N . PHE A 1 279 ? -3.457 -5.501 40.123 1.00 82.69 279 PHE A N 1
ATOM 2184 C CA . PHE A 1 279 ? -2.372 -5.882 39.216 1.00 82.69 279 PHE A CA 1
ATOM 2185 C C . PHE A 1 279 ? -2.650 -7.214 38.520 1.00 82.69 279 PHE A C 1
ATOM 2187 O O . PHE A 1 279 ? -2.550 -7.279 37.295 1.00 82.69 279 PHE A O 1
ATOM 2194 N N . ASP A 1 280 ? -3.112 -8.228 39.255 1.00 84.56 280 ASP A N 1
ATOM 2195 C CA . ASP A 1 280 ? -3.511 -9.508 38.661 1.00 84.56 280 ASP A CA 1
ATOM 2196 C C . ASP A 1 280 ? -4.642 -9.336 37.643 1.00 84.56 280 ASP A C 1
ATOM 2198 O O . ASP A 1 280 ? -4.600 -9.904 36.553 1.00 84.56 280 ASP A O 1
ATOM 2202 N N . ARG A 1 281 ? -5.634 -8.490 37.944 1.00 82.75 281 ARG A N 1
ATOM 2203 C CA . ARG A 1 281 ? -6.738 -8.189 37.027 1.00 82.75 281 ARG A CA 1
ATOM 2204 C C . ARG A 1 281 ? -6.261 -7.473 35.762 1.00 82.75 281 ARG A C 1
ATOM 2206 O O . ARG A 1 281 ? -6.747 -7.783 34.676 1.00 82.75 281 ARG A O 1
ATOM 2213 N N . LEU A 1 282 ? -5.327 -6.530 35.882 1.00 85.56 282 LEU A N 1
ATOM 2214 C CA . LEU A 1 282 ? -4.707 -5.842 34.742 1.00 85.56 282 LEU A CA 1
ATOM 2215 C C . LEU A 1 282 ? -3.884 -6.808 33.882 1.00 85.56 282 LEU A C 1
ATOM 2217 O O . LEU A 1 282 ? -3.994 -6.787 32.654 1.00 85.56 282 LEU A O 1
ATOM 2221 N N . TYR A 1 283 ? -3.105 -7.684 34.517 1.00 93.44 283 TYR A N 1
ATOM 2222 C CA . TYR A 1 283 ? -2.287 -8.678 33.834 1.00 93.44 283 TYR A CA 1
ATOM 2223 C C . TYR A 1 283 ? -3.150 -9.715 33.103 1.00 93.44 283 TYR A C 1
ATOM 2225 O O . TYR A 1 283 ? -2.957 -9.942 31.909 1.00 93.44 283 TYR A O 1
ATOM 2233 N N . GLN A 1 284 ? -4.184 -10.247 33.760 1.00 91.50 284 GLN A N 1
ATOM 2234 C CA . GLN A 1 284 ? -5.155 -11.157 33.145 1.00 91.50 284 GLN A CA 1
ATOM 2235 C C . GLN A 1 284 ? -5.913 -10.496 31.988 1.00 91.50 284 GLN A C 1
ATOM 2237 O O . GLN A 1 284 ? -6.075 -11.106 30.933 1.00 91.50 284 GLN A O 1
ATOM 2242 N N . ALA A 1 285 ? -6.339 -9.237 32.131 1.00 89.31 285 ALA A N 1
ATOM 2243 C CA . ALA A 1 285 ? -7.001 -8.510 31.047 1.00 89.31 285 ALA A CA 1
ATOM 2244 C C . ALA A 1 285 ? -6.068 -8.295 29.840 1.00 89.31 285 ALA A C 1
ATOM 2246 O O . ALA A 1 285 ? -6.503 -8.394 28.689 1.00 89.31 285 ALA A O 1
ATOM 2247 N N . SER A 1 286 ? -4.782 -8.034 30.091 1.00 94.75 286 SER A N 1
ATOM 2248 C CA . SER A 1 286 ? -3.757 -7.937 29.049 1.00 94.75 286 SER A CA 1
ATOM 2249 C C . SER A 1 286 ? -3.560 -9.274 28.328 1.00 94.75 286 SER A C 1
ATOM 2251 O O . SER A 1 286 ? -3.621 -9.314 27.097 1.00 94.75 286 SER A O 1
ATOM 2253 N N . GLN A 1 287 ? -3.425 -10.376 29.073 1.00 94.88 287 GLN A N 1
ATOM 2254 C CA . GLN A 1 287 ? -3.304 -11.723 28.508 1.00 94.88 287 GLN A CA 1
ATOM 2255 C C . GLN A 1 287 ? -4.530 -12.099 27.666 1.00 94.88 287 GLN A C 1
ATOM 2257 O O . GLN A 1 287 ? -4.387 -12.443 26.495 1.00 94.88 287 GLN A O 1
ATOM 2262 N N . GLN A 1 288 ? -5.746 -11.915 28.192 1.00 94.06 288 GLN A N 1
ATOM 2263 C CA . GLN A 1 288 ? -6.988 -12.186 27.456 1.00 94.06 288 GLN A CA 1
ATOM 2264 C C . GLN A 1 288 ? -7.091 -11.361 26.166 1.00 94.06 288 GLN A C 1
ATOM 2266 O O . GLN A 1 288 ? -7.567 -11.843 25.134 1.00 94.06 288 GLN A O 1
ATOM 2271 N N . LYS A 1 289 ? -6.633 -10.103 26.190 1.00 94.81 289 LYS A N 1
ATOM 2272 C CA . LYS A 1 289 ? -6.578 -9.256 24.995 1.00 94.81 289 LYS A CA 1
ATOM 2273 C C . LYS A 1 289 ? -5.578 -9.801 23.973 1.00 94.81 289 LYS A C 1
ATOM 2275 O O . LYS A 1 289 ? -5.912 -9.849 22.789 1.00 94.81 289 LYS A O 1
ATOM 2280 N N . GLN A 1 290 ? -4.387 -10.212 24.405 1.00 90.19 290 GLN A N 1
ATOM 2281 C CA . GLN A 1 290 ? -3.373 -10.801 23.526 1.00 90.19 290 GLN A CA 1
ATOM 2282 C C . GLN A 1 290 ? -3.861 -12.109 22.897 1.00 90.19 290 GLN A C 1
ATOM 2284 O O . GLN A 1 290 ? -3.769 -12.261 21.680 1.00 90.19 290 GLN A O 1
ATOM 2289 N N . GLU A 1 291 ? -4.472 -12.999 23.679 1.00 96.31 291 GLU A N 1
ATOM 2290 C CA . GLU A 1 291 ? -5.074 -14.244 23.188 1.00 96.31 291 GLU A CA 1
ATOM 2291 C C . GLU A 1 291 ? -6.186 -13.978 22.170 1.00 96.31 291 GLU A C 1
ATOM 2293 O O . GLU A 1 291 ? -6.232 -14.599 21.106 1.00 96.31 291 GLU A O 1
ATOM 2298 N N . ARG A 1 292 ? -7.062 -13.001 22.443 1.00 95.25 292 ARG A N 1
ATOM 2299 C CA . ARG A 1 292 ? -8.127 -12.607 21.512 1.00 95.25 292 ARG A CA 1
ATOM 2300 C C . ARG A 1 292 ? -7.564 -12.086 20.190 1.00 95.25 292 ARG A C 1
ATOM 2302 O O . ARG A 1 292 ? -8.090 -12.423 19.130 1.00 95.25 292 ARG A O 1
ATOM 2309 N N . ILE A 1 293 ? -6.506 -11.277 20.243 1.00 91.81 293 ILE A N 1
ATOM 2310 C CA . ILE A 1 293 ? -5.830 -10.756 19.048 1.00 91.81 293 ILE A CA 1
ATOM 2311 C C . ILE A 1 293 ? -5.145 -11.891 18.279 1.00 91.81 293 ILE A C 1
ATOM 2313 O O . ILE A 1 293 ? -5.296 -11.969 17.060 1.00 91.81 293 ILE A O 1
ATOM 2317 N N . ALA A 1 294 ? -4.437 -12.787 18.971 1.00 94.06 294 ALA A N 1
ATOM 2318 C CA . ALA A 1 294 ? -3.784 -13.943 18.364 1.00 94.06 294 ALA A CA 1
ATOM 2319 C C . ALA A 1 294 ? -4.802 -14.846 17.653 1.00 94.06 294 ALA A C 1
ATOM 2321 O O . ALA A 1 294 ? -4.598 -15.213 16.496 1.00 94.06 294 ALA A O 1
ATOM 2322 N N . LYS A 1 295 ? -5.949 -15.102 18.293 1.00 96.56 295 LYS A N 1
ATOM 2323 C CA . LYS A 1 295 ? -7.043 -15.893 17.723 1.00 96.56 295 LYS A CA 1
ATOM 2324 C C . LYS A 1 295 ? -7.641 -15.253 16.468 1.00 96.56 295 LYS A C 1
ATOM 2326 O O . LYS A 1 295 ? -7.803 -15.935 15.463 1.00 96.56 295 LYS A O 1
ATOM 2331 N N . LEU A 1 296 ? -7.913 -13.944 16.489 1.00 92.06 296 LEU A N 1
ATOM 2332 C CA . LEU A 1 296 ? -8.403 -13.217 15.308 1.00 92.06 296 LEU A CA 1
ATOM 2333 C C . LEU A 1 296 ? -7.387 -13.216 14.159 1.00 92.06 296 LEU A C 1
ATOM 2335 O O . LEU A 1 296 ? -7.764 -13.291 12.990 1.00 92.06 296 LEU A O 1
ATOM 2339 N N . LYS A 1 297 ? -6.092 -13.122 14.479 1.00 93.62 297 LYS A N 1
ATOM 2340 C CA . LYS A 1 297 ? -5.021 -13.176 13.481 1.00 93.62 297 LYS A CA 1
ATOM 2341 C C . LYS A 1 297 ? -4.946 -14.556 12.829 1.00 93.62 297 LYS A C 1
ATOM 2343 O O . LYS A 1 297 ? -4.873 -14.624 11.606 1.00 93.62 297 LYS A O 1
ATOM 2348 N N . GLN A 1 298 ? -5.021 -15.620 13.627 1.00 93.88 298 GLN A N 1
ATOM 2349 C CA . GLN A 1 298 ? -5.036 -16.994 13.132 1.00 93.88 298 GLN A CA 1
ATOM 2350 C C . GLN A 1 298 ? -6.268 -17.264 12.261 1.00 93.88 298 GLN A C 1
ATOM 2352 O O . GLN A 1 298 ? -6.127 -17.789 11.164 1.00 93.88 298 GLN A O 1
ATOM 2357 N N . GLU A 1 299 ? -7.460 -16.843 12.694 1.00 94.50 299 GLU A N 1
ATOM 2358 C CA . GLU A 1 299 ? -8.688 -17.004 11.907 1.00 94.50 299 GLU A CA 1
ATOM 2359 C C . GLU A 1 299 ? -8.595 -16.280 10.556 1.00 94.50 299 GLU A C 1
ATOM 2361 O O . GLU A 1 299 ? -8.940 -16.851 9.523 1.00 94.50 299 GLU A O 1
ATOM 2366 N N . ARG A 1 300 ? -8.062 -15.050 10.529 1.00 92.88 300 ARG A N 1
ATOM 2367 C CA . ARG A 1 300 ? -7.829 -14.316 9.277 1.00 92.88 300 ARG A CA 1
ATOM 2368 C C . ARG A 1 300 ? -6.809 -15.024 8.382 1.00 92.88 300 ARG A C 1
ATOM 2370 O O . ARG A 1 300 ? -7.004 -15.063 7.172 1.00 92.88 300 ARG A O 1
ATOM 2377 N N . GLU A 1 301 ? -5.727 -15.557 8.942 1.00 88.12 301 GLU A N 1
ATOM 2378 C CA . GLU A 1 301 ? -4.720 -16.298 8.174 1.00 88.12 301 GLU A CA 1
ATOM 2379 C C . GLU A 1 301 ? -5.299 -17.598 7.599 1.00 88.12 301 GLU A C 1
ATOM 2381 O O . GLU A 1 301 ? -5.061 -17.918 6.437 1.00 88.12 301 GLU A O 1
ATOM 2386 N N . GLU A 1 302 ? -6.118 -18.318 8.367 1.00 92.88 302 GLU A N 1
ATOM 2387 C CA . GLU A 1 302 ? -6.833 -19.510 7.906 1.00 92.88 302 GLU A CA 1
ATOM 2388 C C . GLU A 1 302 ? -7.848 -19.177 6.806 1.00 92.88 302 GLU A C 1
ATOM 2390 O O . GLU A 1 302 ? -7.908 -19.895 5.807 1.00 92.88 302 GLU A O 1
ATOM 2395 N N . GLN A 1 303 ? -8.584 -18.066 6.935 1.00 92.81 303 GLN A N 1
ATOM 2396 C CA . GLN A 1 303 ? -9.471 -17.555 5.886 1.00 92.81 303 GLN A CA 1
ATOM 2397 C C . GLN A 1 303 ? -8.686 -17.206 4.622 1.00 92.81 303 GLN A C 1
ATOM 2399 O O . GLN A 1 303 ? -9.017 -17.707 3.555 1.00 92.81 303 GLN A O 1
ATOM 2404 N N . GLN A 1 304 ? -7.595 -16.445 4.732 1.00 89.25 304 GLN A N 1
ATOM 2405 C CA . GLN A 1 304 ? -6.741 -16.110 3.587 1.00 89.25 304 GLN A CA 1
ATOM 2406 C C . GLN A 1 304 ? -6.145 -17.357 2.932 1.00 89.25 304 GLN A C 1
ATOM 2408 O O . GLN A 1 304 ? -6.078 -17.451 1.710 1.00 89.25 304 GLN A O 1
ATOM 2413 N N . LYS A 1 305 ? -5.736 -18.346 3.730 1.00 86.25 305 LYS A N 1
ATOM 2414 C CA . LYS A 1 305 ? -5.209 -19.620 3.236 1.00 86.25 305 LYS A CA 1
ATOM 2415 C C . LYS A 1 305 ? -6.289 -20.469 2.561 1.00 86.25 305 LYS A C 1
ATOM 2417 O O . LYS A 1 305 ? -5.977 -21.178 1.609 1.00 86.25 305 LYS A O 1
ATOM 2422 N N . ALA A 1 306 ? -7.535 -20.398 3.026 1.00 89.62 306 ALA A N 1
ATOM 2423 C CA . ALA A 1 306 ? -8.676 -21.050 2.389 1.00 89.62 306 ALA A CA 1
ATOM 2424 C C . ALA A 1 306 ? -9.120 -20.325 1.104 1.00 89.62 306 ALA A C 1
ATOM 2426 O O . ALA A 1 306 ? -9.481 -20.978 0.127 1.00 89.62 306 ALA A O 1
ATOM 2427 N N . GLU A 1 307 ? -9.060 -18.992 1.093 1.00 90.25 307 GLU A N 1
ATOM 2428 C CA . GLU A 1 307 ? -9.381 -18.129 -0.049 1.00 90.25 307 GLU A CA 1
ATOM 2429 C C . GLU A 1 307 ? -8.281 -18.101 -1.115 1.00 90.25 307 GLU A C 1
ATOM 2431 O O . GLU A 1 307 ? -8.551 -17.738 -2.262 1.00 90.25 307 GLU A O 1
ATOM 2436 N N . ALA A 1 308 ? -7.051 -18.499 -0.774 1.00 85.69 308 ALA A N 1
ATOM 2437 C CA . ALA A 1 308 ? -5.936 -18.602 -1.704 1.00 85.69 308 ALA A CA 1
ATOM 2438 C C . ALA A 1 308 ? -6.247 -19.631 -2.802 1.00 85.69 308 ALA A C 1
ATOM 2440 O O . ALA A 1 308 ? -5.884 -20.796 -2.735 1.00 85.69 308 ALA A O 1
ATOM 2441 N N . THR A 1 309 ? -6.910 -19.200 -3.869 1.00 83.94 309 THR A N 1
ATOM 2442 C CA . THR A 1 309 ? -7.308 -20.040 -5.011 1.00 83.94 309 THR A CA 1
ATOM 2443 C C . THR A 1 309 ? -6.115 -20.560 -5.815 1.00 83.94 309 THR A C 1
ATOM 2445 O O . THR A 1 309 ? -6.230 -21.550 -6.540 1.00 83.94 309 THR A O 1
ATOM 2448 N N . PHE A 1 310 ? -4.939 -19.952 -5.652 1.00 83.62 310 PHE A N 1
ATOM 2449 C CA . PHE A 1 310 ? -3.720 -20.343 -6.342 1.00 83.62 310 PHE A CA 1
ATOM 2450 C C . PHE A 1 310 ? -2.886 -21.326 -5.513 1.00 83.62 310 PHE A C 1
ATOM 2452 O O . PHE A 1 310 ? -2.133 -20.947 -4.621 1.00 83.62 310 PHE A O 1
ATOM 2459 N N . HIS A 1 311 ? -2.998 -22.608 -5.852 1.00 77.81 311 HIS A N 1
ATOM 2460 C CA . HIS A 1 311 ? -2.163 -23.674 -5.305 1.00 77.81 311 HIS A CA 1
ATOM 2461 C C . HIS A 1 311 ? -1.202 -24.151 -6.399 1.00 77.81 311 HIS A C 1
ATOM 2463 O O . HIS A 1 311 ? -1.568 -25.026 -7.197 1.00 77.81 311 HIS A O 1
ATOM 2469 N N . PRO A 1 312 ? 0.006 -23.569 -6.508 1.00 85.06 312 PRO A N 1
ATOM 2470 C CA . PRO A 1 312 ? 0.939 -23.960 -7.550 1.00 85.06 312 PRO A CA 1
ATOM 2471 C C . PRO A 1 312 ? 1.299 -25.438 -7.383 1.00 85.06 312 PRO A C 1
ATOM 2473 O O . PRO A 1 312 ? 1.653 -25.900 -6.298 1.00 85.06 312 PRO A O 1
ATOM 2476 N N . LYS A 1 313 ? 1.221 -26.199 -8.477 1.00 85.25 313 LYS A N 1
ATOM 2477 C CA . LYS A 1 313 ? 1.663 -27.598 -8.508 1.00 85.25 313 LYS A CA 1
ATOM 2478 C C . LYS A 1 313 ? 3.188 -27.636 -8.549 1.00 85.25 313 LYS A C 1
ATOM 2480 O O . LYS A 1 313 ? 3.782 -27.802 -9.610 1.00 85.25 313 LYS A O 1
ATOM 2485 N N . ILE A 1 314 ? 3.815 -27.456 -7.396 1.00 89.38 314 ILE A N 1
ATOM 2486 C CA . ILE A 1 314 ? 5.252 -27.670 -7.228 1.00 89.38 314 ILE A CA 1
ATOM 2487 C C . ILE A 1 314 ? 5.544 -29.166 -7.067 1.00 89.38 314 ILE A C 1
ATOM 2489 O O . ILE A 1 314 ? 4.763 -29.912 -6.476 1.00 89.38 314 ILE A O 1
ATOM 2493 N N . SER A 1 315 ? 6.664 -29.627 -7.626 1.00 91.88 315 SER A N 1
ATOM 2494 C CA . SER A 1 315 ? 7.113 -31.009 -7.442 1.00 91.88 315 SER A CA 1
ATOM 2495 C C . SER A 1 315 ? 7.479 -31.258 -5.975 1.00 91.88 315 SER A C 1
ATOM 2497 O O . SER A 1 315 ? 7.900 -30.340 -5.271 1.00 91.88 315 SER A O 1
ATOM 2499 N N . ALA A 1 316 ? 7.374 -32.505 -5.504 1.00 88.56 316 ALA A N 1
ATOM 2500 C CA . ALA A 1 316 ? 7.718 -32.851 -4.120 1.00 88.56 316 ALA A CA 1
ATOM 2501 C C . ALA A 1 316 ? 9.159 -32.443 -3.751 1.00 88.56 316 ALA A C 1
ATOM 2503 O O . ALA A 1 316 ? 9.416 -32.013 -2.630 1.00 88.56 316 ALA A O 1
ATOM 2504 N N . ASN A 1 317 ? 10.089 -32.507 -4.711 1.00 90.31 317 ASN A N 1
ATOM 2505 C CA . ASN A 1 317 ? 11.471 -32.070 -4.513 1.00 90.31 317 ASN A CA 1
ATOM 2506 C C . ASN A 1 317 ? 11.593 -30.543 -4.416 1.00 90.31 317 ASN A C 1
ATOM 2508 O O . ASN A 1 317 ? 12.359 -30.055 -3.589 1.00 90.31 317 ASN A O 1
ATOM 2512 N N . ALA A 1 318 ? 10.828 -29.787 -5.211 1.00 88.88 318 ALA A N 1
ATOM 2513 C CA . ALA A 1 318 ? 10.782 -28.330 -5.095 1.00 88.88 318 ALA A CA 1
ATOM 2514 C C . ALA A 1 318 ? 10.162 -27.894 -3.758 1.00 88.88 318 ALA A C 1
ATOM 2516 O O . ALA A 1 318 ? 10.693 -27.001 -3.109 1.00 88.88 318 ALA A O 1
ATOM 2517 N N . ALA A 1 319 ? 9.104 -28.574 -3.301 1.00 87.88 319 ALA A N 1
ATOM 2518 C CA . ALA A 1 319 ? 8.518 -28.332 -1.986 1.00 87.88 319 ALA A CA 1
ATOM 2519 C C . ALA A 1 319 ? 9.532 -28.586 -0.860 1.00 87.88 319 ALA A C 1
ATOM 2521 O O . ALA A 1 319 ? 9.729 -27.718 -0.017 1.00 87.88 319 ALA A O 1
ATOM 2522 N N . LYS A 1 320 ? 10.238 -29.728 -0.879 1.00 88.62 320 LYS A N 1
ATOM 2523 C CA . LYS A 1 320 ? 11.287 -30.038 0.111 1.00 88.62 320 LYS A CA 1
ATOM 2524 C C . LYS A 1 320 ? 12.395 -28.983 0.143 1.00 88.62 320 LYS A C 1
ATOM 2526 O O . LYS A 1 320 ? 12.791 -28.575 1.229 1.00 88.62 320 LYS A O 1
ATOM 2531 N N . ARG A 1 321 ? 12.854 -28.511 -1.023 1.00 89.06 321 ARG A N 1
ATOM 2532 C CA . ARG A 1 321 ? 13.848 -27.426 -1.104 1.00 89.06 321 ARG A CA 1
ATOM 2533 C C . ARG A 1 321 ? 13.326 -26.129 -0.492 1.00 89.06 321 ARG A C 1
ATOM 2535 O O . ARG A 1 321 ? 14.021 -25.544 0.320 1.00 89.06 321 ARG A O 1
ATOM 2542 N N . LEU A 1 322 ? 12.084 -25.740 -0.786 1.00 87.25 322 LEU A N 1
ATOM 2543 C CA . LEU A 1 322 ? 11.477 -24.540 -0.199 1.00 87.25 322 LEU A CA 1
ATOM 2544 C C . LEU A 1 322 ? 11.347 -24.620 1.329 1.00 87.25 322 LEU A C 1
ATOM 2546 O O . LEU A 1 322 ? 11.534 -23.609 2.000 1.00 87.25 322 LEU A O 1
ATOM 2550 N N . TYR A 1 323 ? 11.049 -25.797 1.890 1.00 85.88 323 TYR A N 1
ATOM 2551 C CA . TYR A 1 323 ? 11.038 -25.987 3.345 1.00 85.88 323 TYR A CA 1
ATOM 2552 C C . TYR A 1 323 ? 12.441 -25.854 3.952 1.00 85.88 323 TYR A C 1
ATOM 2554 O O . TYR A 1 323 ? 12.604 -25.119 4.921 1.00 85.88 323 TYR A O 1
ATOM 2562 N N . GLN A 1 324 ? 13.450 -26.486 3.347 1.00 89.44 324 GLN A N 1
ATOM 2563 C CA . GLN A 1 324 ? 14.843 -26.385 3.802 1.00 89.44 324 GLN A CA 1
ATOM 2564 C C . GLN A 1 324 ? 15.389 -24.956 3.684 1.00 89.44 324 GLN A C 1
ATOM 2566 O O . GLN A 1 324 ? 16.066 -24.470 4.585 1.00 89.44 324 GLN A O 1
ATOM 2571 N N . ASP A 1 325 ? 15.067 -24.258 2.595 1.00 90.12 325 ASP A N 1
ATOM 2572 C CA . ASP A 1 325 ? 15.457 -22.863 2.398 1.00 90.12 325 ASP A CA 1
ATOM 2573 C C . ASP A 1 325 ? 14.770 -21.948 3.419 1.00 90.12 325 ASP A C 1
ATOM 2575 O O . ASP A 1 325 ? 15.391 -21.013 3.925 1.00 90.12 325 ASP A O 1
ATOM 2579 N N . LYS A 1 326 ? 13.509 -22.234 3.774 1.00 91.44 326 LYS A N 1
ATOM 2580 C CA . LYS A 1 326 ? 12.784 -21.506 4.822 1.00 91.44 326 LYS A CA 1
ATOM 2581 C C . LYS A 1 326 ? 13.415 -21.708 6.203 1.00 91.44 326 LYS A C 1
ATOM 2583 O O . LYS A 1 326 ? 13.516 -20.734 6.944 1.00 91.44 326 LYS A O 1
ATOM 2588 N N . GLU A 1 327 ? 13.842 -22.923 6.545 1.00 91.69 327 GLU A N 1
ATOM 2589 C CA . GLU A 1 327 ? 14.549 -23.205 7.806 1.00 91.69 327 GLU A CA 1
ATOM 2590 C C . GLU A 1 327 ? 15.901 -22.494 7.864 1.00 91.69 327 GLU A C 1
ATOM 2592 O O . GLU A 1 327 ? 16.142 -21.730 8.794 1.00 91.69 327 GLU A O 1
ATOM 2597 N N . ARG A 1 328 ? 16.724 -22.615 6.816 1.00 92.50 328 ARG A N 1
ATOM 2598 C CA . ARG A 1 328 ? 18.014 -21.907 6.730 1.00 92.50 328 ARG A CA 1
ATOM 2599 C C . ARG A 1 328 ? 17.866 -20.393 6.817 1.00 92.50 328 ARG A C 1
ATOM 2601 O O . ARG A 1 328 ? 18.714 -19.711 7.386 1.00 92.50 328 ARG A O 1
ATOM 2608 N N . LEU A 1 329 ? 16.806 -19.842 6.223 1.00 92.75 329 LEU A N 1
ATOM 2609 C CA . LEU A 1 329 ? 16.528 -18.413 6.307 1.00 92.75 329 LEU A CA 1
ATOM 2610 C C . LEU A 1 329 ? 16.132 -18.006 7.730 1.00 92.75 329 LEU A C 1
ATOM 2612 O O . LEU A 1 329 ? 16.568 -16.953 8.186 1.00 92.75 329 LEU A O 1
ATOM 2616 N N . LYS A 1 330 ? 15.347 -18.837 8.428 1.00 92.06 330 LYS A N 1
ATOM 2617 C CA . LYS A 1 330 ? 14.971 -18.608 9.828 1.00 92.06 330 LYS A CA 1
ATOM 2618 C C . LYS A 1 330 ? 16.203 -18.607 10.736 1.00 92.06 330 LYS A C 1
ATOM 2620 O O . LYS A 1 330 ? 16.404 -17.632 11.448 1.00 92.06 330 LYS A O 1
ATOM 2625 N N . GLU A 1 331 ? 17.064 -19.616 10.615 1.00 94.69 331 GLU A N 1
ATOM 2626 C CA . GLU A 1 331 ? 18.331 -19.706 11.361 1.00 94.69 331 GLU A CA 1
ATOM 2627 C C . GLU A 1 331 ? 19.226 -18.486 11.110 1.00 94.69 331 GLU A C 1
ATOM 2629 O O . GLU A 1 331 ? 19.808 -17.919 12.029 1.00 94.69 331 GLU A O 1
ATOM 2634 N N . LYS A 1 332 ? 19.310 -18.028 9.855 1.00 95.00 332 LYS A N 1
ATOM 2635 C CA . LYS A 1 332 ? 20.114 -16.854 9.501 1.00 95.00 332 LYS A CA 1
ATOM 2636 C C . LYS A 1 332 ? 19.572 -15.554 10.105 1.00 95.00 332 LYS A C 1
ATOM 2638 O O . LYS A 1 332 ? 20.365 -14.667 10.415 1.00 95.00 332 LYS A O 1
ATOM 2643 N N . ILE A 1 333 ? 18.250 -15.420 10.225 1.00 90.94 333 ILE A N 1
ATOM 2644 C CA . ILE A 1 333 ? 17.618 -14.259 10.868 1.00 90.94 333 ILE A CA 1
ATOM 2645 C C . ILE A 1 333 ? 17.911 -14.284 12.368 1.00 90.94 333 ILE A C 1
ATOM 2647 O O . ILE A 1 333 ? 18.406 -13.288 12.883 1.00 90.94 333 ILE A O 1
ATOM 2651 N N . GLU A 1 334 ? 17.695 -15.423 13.028 1.00 95.31 334 GLU A N 1
ATOM 2652 C CA . GLU A 1 334 ? 17.951 -15.599 14.466 1.00 95.31 334 GLU A CA 1
ATOM 2653 C C . GLU A 1 334 ? 19.418 -15.297 14.808 1.00 95.31 334 GLU A C 1
ATOM 2655 O O . GLU A 1 334 ? 19.697 -14.450 15.651 1.00 95.31 334 GLU A O 1
ATOM 2660 N N . LEU A 1 335 ? 20.364 -15.866 14.055 1.00 96.06 335 LEU A N 1
ATOM 2661 C CA . LEU A 1 335 ? 21.795 -15.617 14.250 1.00 96.06 335 LEU A CA 1
ATOM 2662 C C . LEU A 1 335 ? 22.161 -14.139 14.029 1.00 96.06 335 LEU A C 1
ATOM 2664 O O . LEU A 1 335 ? 22.997 -13.573 14.732 1.00 96.06 335 LEU A O 1
ATOM 2668 N N . SER A 1 336 ? 21.529 -13.482 13.053 1.00 94.44 336 SER A N 1
ATOM 2669 C CA . SER A 1 336 ? 21.742 -12.052 12.819 1.00 94.44 336 SER A CA 1
ATOM 2670 C C . SER A 1 336 ? 21.190 -11.184 13.950 1.00 94.44 336 SER A C 1
ATOM 2672 O O . SER A 1 336 ? 21.787 -10.149 14.246 1.00 94.44 336 SER A O 1
ATOM 2674 N N . GLU A 1 337 ? 20.053 -11.554 14.540 1.00 93.44 337 GLU A N 1
ATOM 2675 C CA . GLU A 1 337 ? 19.471 -10.861 15.693 1.00 93.44 337 GLU A CA 1
ATOM 2676 C C . GLU A 1 337 ? 20.343 -11.053 16.938 1.00 93.44 337 GLU A C 1
ATOM 2678 O O . GLU A 1 337 ? 20.644 -10.076 17.617 1.00 93.44 337 GLU A O 1
ATOM 2683 N N . GLU A 1 338 ? 20.852 -12.262 17.178 1.00 95.88 338 GLU A N 1
ATOM 2684 C CA . GLU A 1 338 ? 21.793 -12.548 18.269 1.00 95.88 338 GLU A CA 1
ATOM 2685 C C . GLU A 1 338 ? 23.090 -11.745 18.143 1.00 95.88 338 GLU A C 1
ATOM 2687 O O . GLU A 1 338 ? 23.518 -11.106 19.103 1.00 95.88 338 GLU A O 1
ATOM 2692 N N . LEU A 1 339 ? 23.690 -11.706 16.949 1.00 94.94 339 LEU A N 1
ATOM 2693 C CA . LEU A 1 339 ? 24.871 -10.876 16.694 1.00 94.94 339 LEU A CA 1
ATOM 2694 C C . LEU A 1 339 ? 24.585 -9.391 16.912 1.00 94.94 339 LEU A C 1
ATOM 2696 O O . LEU A 1 339 ? 25.467 -8.647 17.337 1.00 94.94 339 LEU A O 1
ATOM 2700 N N . LYS A 1 340 ? 23.368 -8.940 16.597 1.00 94.75 340 LYS A N 1
ATOM 2701 C CA . LYS A 1 340 ? 22.962 -7.558 16.837 1.00 94.75 340 LYS A CA 1
ATOM 2702 C C . LYS A 1 340 ? 22.858 -7.273 18.335 1.00 94.75 340 LYS A C 1
ATOM 2704 O O . LYS A 1 340 ? 23.411 -6.277 18.781 1.00 94.75 340 LYS A O 1
ATOM 2709 N N . ILE A 1 341 ? 22.235 -8.168 19.101 1.00 93.12 341 ILE A N 1
ATOM 2710 C CA . ILE A 1 341 ? 22.131 -8.058 20.562 1.00 93.12 341 ILE A CA 1
ATOM 2711 C C . ILE A 1 341 ? 23.522 -8.072 21.207 1.00 93.12 341 ILE A C 1
ATOM 2713 O O . ILE A 1 341 ? 23.787 -7.267 22.090 1.00 93.12 341 ILE A O 1
ATOM 2717 N N . GLN A 1 342 ? 24.433 -8.938 20.754 1.00 94.00 342 GLN A N 1
ATOM 2718 C CA . GLN A 1 342 ? 25.812 -8.968 21.256 1.00 94.00 342 GLN A CA 1
ATOM 2719 C C . GLN A 1 342 ? 26.536 -7.645 21.014 1.00 94.00 342 GLN A C 1
ATOM 2721 O O . GLN A 1 342 ? 27.126 -7.104 21.944 1.00 94.00 342 GLN A O 1
ATOM 2726 N N . LYS A 1 343 ? 26.428 -7.082 19.806 1.00 93.81 343 LYS A N 1
ATOM 2727 C CA . LYS A 1 343 ? 26.993 -5.760 19.504 1.00 93.81 343 LYS A CA 1
ATOM 2728 C C . LYS A 1 343 ? 26.376 -4.663 20.363 1.00 93.81 343 LYS A C 1
ATOM 2730 O O . LYS A 1 343 ? 27.110 -3.852 20.906 1.00 93.81 343 LYS A O 1
ATOM 2735 N N . GLU A 1 344 ? 25.055 -4.669 20.541 1.00 91.88 344 GLU A N 1
ATOM 2736 C CA . GLU A 1 344 ? 24.367 -3.720 21.424 1.00 91.88 344 GLU A CA 1
ATOM 2737 C C . GLU A 1 344 ? 24.837 -3.869 22.887 1.00 91.88 344 GLU A C 1
ATOM 2739 O O . GLU A 1 344 ? 25.012 -2.863 23.571 1.00 91.88 344 GLU A O 1
ATOM 2744 N N . MET A 1 345 ? 25.114 -5.090 23.368 1.00 88.94 345 MET A N 1
ATOM 2745 C CA . MET A 1 345 ? 25.686 -5.319 24.704 1.00 88.94 345 MET A CA 1
ATOM 2746 C C . MET A 1 345 ? 27.148 -4.865 24.824 1.00 88.94 345 MET A C 1
ATOM 2748 O O . MET A 1 345 ? 27.524 -4.322 25.859 1.00 88.94 345 MET A O 1
ATOM 2752 N N . GLU A 1 346 ? 27.972 -5.069 23.796 1.00 90.88 346 GLU A N 1
ATOM 2753 C CA . GLU A 1 346 ? 29.363 -4.592 23.758 1.00 90.88 346 GLU A CA 1
ATOM 2754 C C . GLU A 1 346 ? 29.435 -3.059 23.684 1.00 90.88 346 GLU A C 1
ATOM 2756 O O . GLU A 1 346 ? 30.281 -2.440 24.331 1.00 90.88 346 GLU A O 1
ATOM 2761 N N . GLU A 1 347 ? 28.512 -2.441 22.944 1.00 87.69 347 GLU A N 1
ATOM 2762 C CA . GLU A 1 347 ? 28.353 -0.988 22.823 1.00 87.69 347 GLU A CA 1
ATOM 2763 C C . GLU A 1 347 ? 27.688 -0.348 24.051 1.00 87.69 347 GLU A C 1
ATOM 2765 O O . GLU A 1 347 ? 27.741 0.874 24.211 1.00 87.69 347 GLU A O 1
ATOM 2770 N N . CYS A 1 348 ? 27.118 -1.135 24.972 1.00 77.75 348 CYS A N 1
ATOM 2771 C CA . CYS A 1 348 ? 26.661 -0.656 26.276 1.00 77.75 348 CYS A CA 1
ATOM 2772 C C . CYS A 1 348 ? 27.853 -0.346 27.199 1.00 77.75 348 CYS A C 1
ATOM 2774 O O . CYS A 1 348 ? 28.019 -0.908 28.279 1.00 77.75 348 CYS A O 1
ATOM 2776 N N . THR A 1 349 ? 28.670 0.631 26.808 1.00 71.75 349 THR A N 1
ATOM 2777 C CA . THR A 1 349 ? 29.724 1.244 27.622 1.00 71.75 349 THR A CA 1
ATOM 2778 C C . THR A 1 349 ? 29.201 2.425 28.437 1.00 71.75 349 THR A C 1
ATOM 2780 O O . THR A 1 349 ? 29.971 3.317 28.799 1.00 71.75 349 THR A O 1
ATOM 2783 N N . PHE A 1 350 ? 27.898 2.463 28.742 1.00 68.62 350 PHE A N 1
ATOM 2784 C CA . PHE A 1 350 ? 27.356 3.414 29.706 1.00 68.62 350 PHE A CA 1
ATOM 2785 C C . PHE A 1 350 ? 27.840 3.015 31.100 1.00 68.62 350 PHE A C 1
ATOM 2787 O O . PHE A 1 350 ? 27.205 2.260 31.831 1.00 68.62 350 PHE A O 1
ATOM 2794 N N . ARG A 1 351 ? 29.029 3.505 31.440 1.00 73.00 351 ARG A N 1
ATOM 2795 C CA . ARG A 1 351 ? 29.541 3.544 32.800 1.00 73.00 351 ARG A CA 1
ATOM 2796 C C . ARG A 1 351 ? 29.113 4.894 33.351 1.00 73.00 351 ARG A C 1
ATOM 2798 O O . ARG A 1 351 ? 29.816 5.869 33.087 1.00 73.00 351 ARG A O 1
ATOM 2805 N N . PRO A 1 352 ? 27.962 5.001 34.040 1.00 75.44 352 PRO A N 1
ATOM 2806 C CA . PRO A 1 352 ? 27.644 6.247 34.704 1.00 75.44 352 PRO A CA 1
ATOM 2807 C C . PRO A 1 352 ? 28.801 6.536 35.658 1.00 75.44 352 PRO A C 1
ATOM 2809 O O . PRO A 1 352 ? 29.078 5.746 36.564 1.00 75.44 352 PRO A O 1
ATOM 2812 N N . GLN A 1 353 ? 29.512 7.638 35.422 1.00 69.75 353 GLN A N 1
ATOM 2813 C CA . GLN A 1 353 ? 30.339 8.241 36.453 1.00 69.75 353 GLN A CA 1
ATOM 2814 C C . GLN A 1 353 ? 29.359 8.743 37.505 1.00 69.75 353 GLN A C 1
ATOM 2816 O O . GLN A 1 353 ? 28.851 9.857 37.443 1.00 69.75 353 GLN A O 1
ATOM 2821 N N . ILE A 1 354 ? 28.996 7.849 38.420 1.00 77.19 354 ILE A N 1
ATOM 2822 C CA . ILE A 1 354 ? 28.384 8.247 39.671 1.00 77.19 354 ILE A CA 1
ATOM 2823 C C . ILE A 1 354 ? 29.548 8.861 40.429 1.00 77.19 354 ILE A C 1
ATOM 2825 O O . ILE A 1 354 ? 30.352 8.136 41.017 1.00 77.19 354 ILE A O 1
ATOM 2829 N N . ASP A 1 355 ? 29.688 10.180 40.323 1.00 71.38 355 ASP A N 1
ATOM 2830 C CA . ASP A 1 355 ? 30.543 10.934 41.221 1.00 71.38 355 ASP A CA 1
ATOM 2831 C C . ASP A 1 355 ? 30.090 10.559 42.629 1.00 71.38 355 ASP A C 1
ATOM 2833 O O . ASP A 1 355 ? 29.011 10.944 43.087 1.00 71.38 355 ASP A O 1
ATOM 2837 N N . ALA A 1 356 ? 30.875 9.704 43.285 1.00 60.94 356 ALA A N 1
ATOM 2838 C CA . ALA A 1 356 ? 30.699 9.396 44.684 1.00 60.94 356 ALA A CA 1
ATOM 2839 C C . ALA A 1 356 ? 31.036 10.688 45.421 1.00 60.94 356 ALA A C 1
ATOM 2841 O O . ALA A 1 356 ? 32.181 10.925 45.801 1.00 60.94 356 ALA A O 1
ATOM 2842 N N . SER A 1 357 ? 30.037 11.562 45.558 1.00 57.84 357 SER A N 1
ATOM 2843 C CA . SER A 1 357 ? 30.107 12.678 46.483 1.00 57.84 357 SER A CA 1
ATOM 2844 C C . SER A 1 357 ? 30.575 12.093 47.817 1.00 57.84 357 SER A C 1
ATOM 2846 O O . SER A 1 357 ? 29.961 11.113 48.263 1.00 57.84 357 SER A O 1
ATOM 2848 N N . PRO A 1 358 ? 31.642 12.619 48.438 1.00 61.75 358 PRO A N 1
ATOM 2849 C CA . PRO A 1 358 ? 32.070 12.176 49.752 1.00 61.75 358 PRO A CA 1
ATOM 2850 C C . PRO A 1 358 ? 30.946 12.524 50.731 1.00 61.75 358 PRO A C 1
ATOM 2852 O O . PRO A 1 358 ? 30.854 13.643 51.219 1.00 61.75 358 PRO A O 1
ATOM 2855 N N . VAL A 1 359 ? 30.015 11.595 50.943 1.00 59.91 359 VAL A N 1
ATOM 2856 C CA . VAL A 1 359 ? 29.057 11.696 52.035 1.00 59.91 359 VAL A CA 1
ATOM 2857 C C . VAL A 1 359 ? 29.839 11.297 53.269 1.00 59.91 359 VAL A C 1
ATOM 2859 O O . VAL A 1 359 ? 30.267 10.149 53.411 1.00 59.91 359 VAL A O 1
ATOM 2862 N N . ASP A 1 360 ? 30.082 12.304 54.097 1.00 55.06 360 ASP A N 1
ATOM 2863 C CA . ASP A 1 360 ? 30.792 12.221 55.356 1.00 55.06 360 ASP A CA 1
ATOM 2864 C C . ASP A 1 360 ? 30.378 10.998 56.176 1.00 55.06 360 ASP A C 1
ATOM 2866 O O . ASP A 1 360 ? 29.211 10.605 56.263 1.00 55.06 360 ASP A O 1
ATOM 2870 N N . GLY A 1 361 ? 31.404 10.362 56.734 1.00 58.62 361 GLY A N 1
ATOM 2871 C CA . GLY A 1 361 ? 31.362 8.999 57.220 1.00 58.62 361 GLY A CA 1
ATOM 2872 C C . GLY A 1 361 ? 30.257 8.718 58.228 1.00 58.62 361 GLY A C 1
ATOM 2873 O O . GLY A 1 361 ? 30.221 9.275 59.321 1.00 58.62 361 GLY A O 1
ATOM 2874 N N . ASN A 1 362 ? 29.464 7.697 57.921 1.00 54.28 362 ASN A N 1
ATOM 2875 C CA . ASN A 1 362 ? 28.869 6.875 58.956 1.00 54.28 362 ASN A CA 1
ATOM 2876 C C . ASN A 1 362 ? 29.220 5.412 58.679 1.00 54.28 362 ASN A C 1
ATOM 2878 O O . ASN A 1 362 ? 28.760 4.803 57.712 1.00 54.28 362 ASN A O 1
ATOM 2882 N N . LYS A 1 363 ? 30.117 4.874 59.511 1.00 55.78 363 LYS A N 1
ATOM 2883 C CA . LYS A 1 363 ? 30.638 3.506 59.450 1.00 55.78 363 LYS A CA 1
ATOM 2884 C C . LYS A 1 363 ? 29.501 2.523 59.738 1.00 55.78 363 LYS A C 1
ATOM 2886 O O . LYS A 1 363 ? 29.289 2.132 60.879 1.00 55.78 363 LYS A O 1
ATOM 2891 N N . SER A 1 364 ? 28.764 2.117 58.711 1.00 59.47 364 SER A N 1
ATOM 2892 C CA . SER A 1 364 ? 27.910 0.933 58.778 1.00 59.47 364 SER A CA 1
ATOM 2893 C C . SER A 1 364 ? 28.283 0.001 57.629 1.00 59.47 364 SER A C 1
ATOM 2895 O O . SER A 1 364 ? 28.369 0.415 56.477 1.00 59.47 364 SER A O 1
ATOM 2897 N N . ASN A 1 365 ? 28.630 -1.233 57.987 1.00 58.34 365 ASN A N 1
ATOM 2898 C CA . ASN A 1 365 ? 29.239 -2.235 57.117 1.00 58.34 365 ASN A CA 1
ATOM 2899 C C . ASN A 1 365 ? 28.431 -2.469 55.822 1.00 58.34 365 ASN A C 1
ATOM 2901 O O . ASN A 1 365 ? 27.263 -2.856 55.914 1.00 58.34 365 ASN A O 1
ATOM 2905 N N . PRO A 1 366 ? 29.039 -2.346 54.627 1.00 61.09 366 PRO A N 1
ATOM 2906 C CA . PRO A 1 366 ? 28.383 -2.606 53.349 1.00 61.09 366 PRO A CA 1
ATOM 2907 C C . PRO A 1 366 ? 28.486 -4.097 52.984 1.00 61.09 366 PRO A C 1
ATOM 2909 O O . PRO A 1 366 ? 28.990 -4.447 51.924 1.00 61.09 366 PRO A O 1
ATOM 2912 N N . SER A 1 367 ? 28.076 -4.999 53.882 1.00 64.94 367 SER A N 1
ATOM 2913 C CA . SER A 1 367 ? 28.143 -6.448 53.607 1.00 64.94 367 SER A CA 1
ATOM 2914 C C . SER A 1 367 ? 26.845 -7.023 53.045 1.00 64.94 367 SER A C 1
ATOM 2916 O O . SER A 1 367 ? 26.798 -8.209 52.734 1.00 64.94 367 SER A O 1
ATOM 2918 N N . THR A 1 368 ? 25.789 -6.221 52.920 1.00 67.31 368 THR A N 1
ATOM 2919 C CA . THR A 1 368 ? 24.532 -6.668 52.312 1.00 67.31 368 THR A CA 1
ATOM 2920 C C . THR A 1 368 ? 24.141 -5.703 51.202 1.00 67.31 368 THR A C 1
ATOM 2922 O O . THR A 1 368 ? 24.042 -4.496 51.453 1.00 67.31 368 THR A O 1
ATOM 2925 N N . PRO A 1 369 ? 23.981 -6.189 49.960 1.00 74.81 369 PRO A N 1
ATOM 2926 C CA . PRO A 1 369 ? 23.489 -5.358 48.878 1.00 74.81 369 PRO A CA 1
ATOM 2927 C C . PRO A 1 369 ? 22.101 -4.829 49.252 1.00 74.81 369 PRO A C 1
ATOM 2929 O O . PRO A 1 369 ? 21.297 -5.517 49.874 1.00 74.81 369 PRO A O 1
ATOM 2932 N N . ILE A 1 370 ? 21.829 -3.574 48.896 1.00 64.50 370 ILE A N 1
ATOM 2933 C CA . ILE A 1 370 ? 20.650 -2.831 49.370 1.00 64.50 370 ILE A CA 1
ATOM 2934 C C . ILE A 1 370 ? 19.319 -3.526 49.018 1.00 64.50 370 ILE A C 1
ATOM 2936 O O . ILE A 1 370 ? 18.318 -3.322 49.700 1.00 64.50 370 ILE A O 1
ATOM 2940 N N . TRP A 1 371 ? 19.331 -4.372 47.985 1.00 70.62 371 TRP A N 1
ATOM 2941 C CA . TRP A 1 371 ? 18.196 -5.156 47.502 1.00 70.62 371 TRP A CA 1
ATOM 2942 C C . TRP A 1 371 ? 17.806 -6.298 48.461 1.00 70.62 371 TRP A C 1
ATOM 2944 O O . TRP A 1 371 ? 16.620 -6.5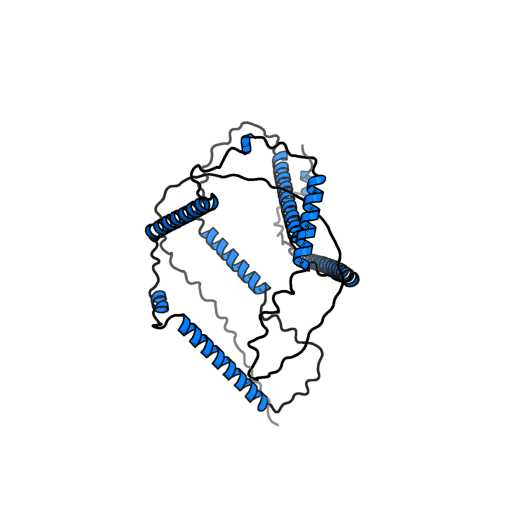80 48.589 1.00 70.62 371 TRP A O 1
ATOM 2954 N N . ASP A 1 372 ? 18.753 -6.863 49.223 1.00 69.00 372 ASP A N 1
ATOM 2955 C CA . ASP A 1 372 ? 18.482 -7.915 50.227 1.00 69.00 372 ASP A CA 1
ATOM 2956 C C . ASP A 1 372 ? 17.757 -7.369 51.471 1.00 69.00 372 ASP A C 1
ATOM 2958 O O . ASP A 1 372 ? 17.241 -8.118 52.299 1.00 69.00 372 ASP A O 1
ATOM 2962 N N . ARG A 1 373 ? 17.697 -6.041 51.634 1.00 66.06 373 ARG A N 1
ATOM 2963 C CA . ARG A 1 373 ? 17.061 -5.389 52.790 1.00 66.06 373 ARG A CA 1
ATOM 2964 C C . ARG A 1 373 ? 15.538 -5.286 52.682 1.00 66.06 373 ARG A C 1
ATOM 2966 O O . ARG A 1 373 ? 14.902 -4.902 53.661 1.00 66.06 373 ARG A O 1
ATOM 2973 N N . LEU A 1 374 ? 14.966 -5.596 51.518 1.00 66.38 374 LEU A N 1
ATOM 2974 C CA . LEU A 1 374 ? 13.537 -5.444 51.222 1.00 66.38 374 LEU A CA 1
ATOM 2975 C C . LEU A 1 374 ? 12.720 -6.737 51.386 1.00 66.38 374 LEU A C 1
ATOM 2977 O O . LEU A 1 374 ? 11.496 -6.672 51.315 1.00 66.38 374 LEU A O 1
ATOM 2981 N N . GLU A 1 375 ? 13.349 -7.890 51.640 1.00 64.44 375 GLU A N 1
ATOM 2982 C CA . GLU A 1 375 ? 12.651 -9.189 51.629 1.00 64.44 375 GLU A CA 1
ATOM 2983 C C . GLU A 1 375 ? 12.078 -9.674 52.969 1.00 64.44 375 GLU A C 1
ATOM 2985 O O . GLU A 1 375 ? 11.489 -10.752 53.013 1.00 64.44 375 GLU A O 1
ATOM 2990 N N . TYR A 1 376 ? 12.140 -8.896 54.052 1.00 55.75 376 TYR A N 1
ATOM 2991 C CA . TYR A 1 376 ? 11.497 -9.307 55.307 1.00 55.75 376 TYR A CA 1
ATOM 2992 C C . TYR A 1 376 ? 10.345 -8.380 55.709 1.00 55.75 376 TYR A C 1
ATOM 2994 O O . TYR A 1 376 ? 10.593 -7.264 56.178 1.00 55.75 376 TYR A O 1
ATOM 3002 N N . PRO A 1 377 ? 9.081 -8.831 55.578 1.00 66.62 377 PRO A N 1
ATOM 3003 C CA . PRO A 1 377 ? 7.964 -8.181 56.243 1.00 66.62 377 PRO A CA 1
ATOM 3004 C C . PRO A 1 377 ? 8.093 -8.403 57.758 1.00 66.62 377 PRO A C 1
ATOM 3006 O O . PRO A 1 377 ? 8.333 -9.525 58.208 1.00 66.62 377 PRO A O 1
ATOM 3009 N N . ARG A 1 378 ? 7.975 -7.321 58.533 1.00 47.78 378 ARG A N 1
ATOM 3010 C CA . ARG A 1 378 ? 7.796 -7.382 59.992 1.00 47.78 378 ARG A CA 1
ATOM 3011 C C . ARG A 1 378 ? 6.372 -7.755 60.362 1.00 47.78 378 ARG A C 1
ATOM 3013 O O . ARG A 1 378 ? 5.454 -7.298 59.643 1.00 47.78 378 ARG A O 1
#

Organism: Pythium insidiosum (NCBI:txid114742)

pLDDT: mean 71.87, std 18.51, range [34.34, 96.88]

Foldseek 3Di:
DDDDDDDDDDDDDDDDDDDDDDDDDDDDDDDDDDDDDDDDDDDDDDDDDDDDDDDDDDDDDDDDDDDDDDDDDDDDDDDDDPPPPPPPPPDPPVVVVVVVVVVVVVVVVVVCPDPPPDPPVVVPPDDDPPPPPPVVVVVVVVVVVVVVVVVVVVVCCVVVVPDPDPDDPVNVVVVPPDPDDPVVVVVVVVVVVVVVVVVVVVVVVVVVVVPPDPPPPDPPDDPPPPPPPDPPVVVVVVVVVVVVVVVVVVVVVCPPPPPPPVPDDDPPPDDVPCPVVVVVVVVVVVVVVVVVVVVVVVVVVVVVVVVCPDDDPDDPVRVVVVVVVVVVVVVVVVVVVVVVVVVVVVVPPPPPPPVPDCPDDDDDDPPDDPVVVPPDDD

Secondary structure (DSSP, 8-state):
---------------PPPPPP--PPPPPPPPPPP----------------------------------------------SSTTSGGGSS-HHHHHHHHHHHHHHHHHHHH--------GGGGSS---SS-S-HHHHHHHHHHHHHHHHHHHHHHHHHHHTT------HHHHHHHHS-SS-HHHHHHHHHHHHHHHHHHHHHHHHHHHHH----------S-------SS-HHHHHHHHHHHHHHHHHHHHHH------------------TT-HHHHHHHHHHHHHHHHHHHHHHHHHHHHHHHHH--------HHHHHHHHHHHHHHHHHHHHHHHHHHHHHHHH--------------------S-GGGGGS---

Radius of gyration: 41.16 Å; chains: 1; bounding box: 129×78×113 Å

Sequence (378 aa):
MTTVTQGDERAEGETAAPPPPLLLPPSAGPTVAPLDGASVESGPVTPGGKSASKKKARRAKKRNSWNANGADTDDAEEEEEEEVAADVLVMPRGVEQKKKLEAKKSELQETYTFAPQLNTKSKRMDTPETGTNRFVLLHEKAKEAQRKREELREKIEKEACTFKPQITSKAKQLSATSDKPRYENLYRHAQEIQAKREEKKQELDKTAEECTFKPKIKATKSPIRSKPLYDAERLRQKRLEMEQKKLEAELSECTFKPKVVKKGKSSESGDAKQEGKLFDRLYQASQQKQERIAKLKQEREEQQKAEATFHPKISANAAKRLYQDKERLKEKIELSEELKIQKEMEECTFRPQIDASPVDGNKSNPSTPIWDRLEYPR